Protein AF-A0A8D8BI57-F1 (afdb_monomer)

InterPro domains:
  IPR001680 WD40 repeat [PF00400] (47-82)
  IPR001680 WD40 repeat [PS50082] (50-82)
  IPR001680 WD40 repeat [SM00320] (43-82)
  IPR001680 WD40 repeat [SM00320] (85-127)
  IPR001680 WD40 repeat [SM00320] (132-172)
  IPR001680 WD40 repeat [SM00320] (183-226)
  IPR001680 WD40 repeat [SM00320] (270-308)
  IPR011990 Tetratricopeptide-like helical domain superfamily [G3DSA:1.25.40.10] (350-399)
  IPR011990 Tetratricopeptide-like helical domain superfamily [SSF48452] (349-398)
  IPR015943 WD40/YVTN repeat-like-containing domain superfamily [G3DSA:2.130.10.10] (36-349)
  IPR036322 WD40-repeat-containing domain superfamily [SSF50978] (45-315)
  IPR045151 DDB1- and CUL4-associated factor 8-like [PTHR15574] (11-335)

Solvent-accessible surface area (backbone atoms only — not comparable to full-atom values): 22817 Å² total; per-residue (Å²): 135,84,82,72,85,70,69,83,81,68,77,28,52,53,58,54,55,55,73,63,61,69,87,62,96,49,67,65,64,54,48,64,62,51,77,76,34,63,69,64,56,67,66,69,54,88,85,80,82,83,84,78,79,87,41,61,73,60,27,75,34,64,31,91,76,25,50,39,38,37,37,19,14,49,64,27,38,36,39,32,26,33,74,85,78,68,38,81,74,44,77,40,62,48,94,54,89,30,39,24,35,19,53,42,56,39,29,90,49,85,65,32,32,38,37,39,24,11,54,64,16,33,36,40,30,36,50,69,84,71,78,67,67,60,62,79,40,68,40,62,76,49,88,27,35,22,36,23,60,33,58,45,73,91,39,60,48,48,38,34,44,21,12,48,62,15,38,27,37,52,44,55,74,86,52,86,63,80,62,40,28,89,59,40,37,36,51,44,70,33,66,88,77,42,76,101,71,30,28,24,38,20,43,30,48,25,75,72,47,73,50,35,37,38,40,21,25,63,35,59,51,39,33,39,29,40,55,83,63,39,42,76,32,36,34,33,93,86,72,47,74,48,62,76,57,92,87,61,87,55,62,49,64,57,94,69,89,34,64,46,79,47,61,62,78,87,70,76,69,76,85,67,74,96,83,78,68,85,68,59,42,19,21,64,39,52,41,52,39,89,78,40,50,32,39,40,37,34,33,71,55,102,55,75,45,78,43,54,72,81,62,69,71,77,81,81,73,79,74,65,76,74,82,77,66,82,68,83,73,54,86,54,48,54,74,59,95,90,42,82,42,72,66,76,66,58,70,69,44,44,49,33,46,50,53,18,50,55,26,48,75,66,68,36,28,70,61,14,38,52,31,27,52,54,28,57,68,70,50,68,93,59,79,57,62,69,47,56,50,53,32,48,52,31,58,65,71,56,61,134

Organism: Culex pipiens (NCBI:txid7175)

Sequence (400 aa):
MKRKHHYTSATNVAQIVSARNNGGNDPILFQNRLKSARPFIDMIELEAELKGHMGCVNCLEWSEDGRILASASDDFHVMLWDPFTHRQLYDLVTPHDGNIFSVKFIPKRNNSILVTGAGDCRTFVFDVNRGNDFPLRKCTCHGQRVKRLATVARHSTLFWSSAEDGKVFQHDLRTPHTCRADDAIVLINLRNHISDIPEVKCIALNPHRPEQIAIGANDCYARVYDRRMLSLMKLNTTGETVKPSELDGGDNIPRDGCVQYYCPGHLSRSKEPVYSIFQQKAITYLTFSPDGTELLVNMGSEQIYRFDLNRPREPMFLQLPKFTEHLNGTNGTTVKNGEKVKQKLPAEVEQMKKEGNANLEKEKYLQAIQQYTLAIRKAKEKDCSILYLNRATALMKRNW

Mean predicted aligned error: 15.75 Å

Structure (mmCIF, N/CA/C/O backbone):
data_AF-A0A8D8BI57-F1
#
_entry.id   AF-A0A8D8BI57-F1
#
loop_
_atom_site.group_PDB
_atom_site.id
_atom_site.type_symbol
_atom_site.label_atom_id
_atom_site.label_alt_id
_atom_site.label_comp_id
_atom_site.label_asym_id
_atom_site.label_entity_id
_atom_site.label_seq_id
_atom_site.pdbx_PDB_ins_code
_atom_site.Cartn_x
_atom_site.Cartn_y
_atom_site.Cartn_z
_atom_site.occupancy
_atom_site.B_iso_or_equiv
_atom_site.auth_seq_id
_atom_site.auth_comp_id
_atom_site.auth_asym_id
_atom_site.auth_atom_id
_atom_site.pdbx_PDB_model_num
ATOM 1 N N . MET A 1 1 ? 7.792 -42.375 6.886 1.00 35.78 1 MET A N 1
ATOM 2 C CA . MET A 1 1 ? 7.866 -41.602 5.626 1.00 35.78 1 MET A CA 1
ATOM 3 C C . MET A 1 1 ? 6.628 -40.724 5.518 1.00 35.78 1 MET A C 1
ATOM 5 O O . MET A 1 1 ? 5.533 -41.248 5.360 1.00 35.78 1 MET A O 1
ATOM 9 N N . LYS A 1 2 ? 6.777 -39.408 5.710 1.00 37.44 2 LYS A N 1
ATOM 10 C CA . LYS A 1 2 ? 5.676 -38.440 5.609 1.00 37.44 2 LYS A CA 1
ATOM 11 C C . LYS A 1 2 ? 5.271 -38.314 4.134 1.00 37.44 2 LYS A C 1
ATOM 13 O O . LYS A 1 2 ? 6.111 -37.960 3.311 1.00 37.44 2 LYS A O 1
ATOM 18 N N . ARG A 1 3 ? 4.010 -38.593 3.790 1.00 33.16 3 ARG A N 1
ATOM 19 C CA . ARG A 1 3 ? 3.449 -38.199 2.489 1.00 33.16 3 ARG A CA 1
ATOM 20 C C . ARG A 1 3 ? 3.314 -36.678 2.506 1.00 33.16 3 ARG A C 1
ATOM 22 O O . ARG A 1 3 ? 2.339 -36.162 3.043 1.00 33.16 3 ARG A O 1
ATOM 29 N N . LYS A 1 4 ? 4.304 -35.963 1.962 1.00 44.31 4 LYS A N 1
ATOM 30 C CA . LYS A 1 4 ? 4.100 -34.573 1.545 1.00 44.31 4 LYS A CA 1
ATOM 31 C C . LYS A 1 4 ? 2.911 -34.597 0.586 1.00 44.31 4 LYS A C 1
ATOM 33 O O . LYS A 1 4 ? 2.937 -35.346 -0.392 1.00 44.31 4 LYS A O 1
ATOM 38 N N . HIS A 1 5 ? 1.853 -33.844 0.884 1.00 43.91 5 HIS A N 1
ATOM 39 C CA . HIS A 1 5 ? 0.867 -33.526 -0.139 1.00 43.91 5 HIS A CA 1
ATOM 40 C C . HIS A 1 5 ? 1.585 -32.652 -1.157 1.00 43.91 5 HIS A C 1
ATOM 42 O O . HIS A 1 5 ? 1.703 -31.442 -1.010 1.00 43.91 5 HIS A O 1
ATOM 48 N N . HIS A 1 6 ? 2.158 -33.318 -2.148 1.00 42.62 6 HIS A N 1
ATOM 49 C CA . HIS A 1 6 ? 2.677 -32.692 -3.333 1.00 42.62 6 HIS A CA 1
ATOM 50 C C . HIS A 1 6 ? 1.500 -31.993 -4.016 1.00 42.62 6 HIS A C 1
ATOM 52 O O . HIS A 1 6 ? 0.622 -32.646 -4.577 1.00 42.62 6 HIS A O 1
ATOM 58 N N . TYR A 1 7 ? 1.469 -30.662 -3.960 1.00 49.06 7 TYR A N 1
ATOM 59 C CA . TYR A 1 7 ? 0.601 -29.829 -4.796 1.00 49.06 7 TYR A CA 1
ATOM 60 C C . TYR A 1 7 ? 1.093 -29.861 -6.260 1.00 49.06 7 TYR A C 1
ATOM 62 O O . TYR A 1 7 ? 1.182 -28.834 -6.920 1.00 49.06 7 TYR A O 1
ATOM 70 N N . THR A 1 8 ? 1.450 -31.043 -6.780 1.00 45.38 8 THR A N 1
ATOM 71 C CA . THR A 1 8 ? 2.236 -31.265 -8.009 1.00 45.38 8 THR A CA 1
ATOM 72 C C . THR A 1 8 ? 1.556 -30.849 -9.311 1.00 45.38 8 THR A C 1
ATOM 74 O O . THR A 1 8 ? 2.111 -31.088 -10.376 1.00 45.38 8 THR A O 1
ATOM 77 N N . SER A 1 9 ? 0.382 -30.221 -9.268 1.00 51.38 9 SER A N 1
ATOM 78 C CA . SER A 1 9 ? -0.295 -29.735 -10.475 1.00 51.38 9 SER A CA 1
ATOM 79 C C . SER A 1 9 ? -0.819 -28.303 -10.392 1.00 51.38 9 SER A C 1
ATOM 81 O O . SER A 1 9 ? -1.356 -27.820 -11.385 1.00 51.38 9 SER A O 1
ATOM 83 N N . ALA A 1 10 ? -0.709 -27.615 -9.251 1.00 59.72 10 ALA A N 1
ATOM 84 C CA . ALA A 1 10 ? -1.231 -26.257 -9.125 1.00 59.72 10 ALA A CA 1
ATOM 85 C C . ALA A 1 10 ? -0.110 -25.235 -9.363 1.00 59.72 10 ALA A C 1
ATOM 87 O O . ALA A 1 10 ? 0.700 -24.982 -8.482 1.00 59.72 10 ALA A O 1
ATOM 88 N N . THR A 1 11 ? -0.078 -24.639 -10.555 1.00 74.38 11 THR A N 1
ATOM 89 C CA . THR A 1 11 ? 0.887 -23.598 -10.968 1.00 74.38 11 THR A CA 1
ATOM 90 C C . THR A 1 11 ? 0.365 -22.177 -10.718 1.00 74.38 11 THR A C 1
ATOM 92 O O . THR A 1 11 ? 0.721 -21.229 -11.417 1.00 74.38 11 THR A O 1
ATOM 95 N N . ASN A 1 12 ? -0.573 -22.027 -9.779 1.00 80.19 12 ASN A N 1
ATOM 96 C CA . ASN A 1 12 ? -1.308 -20.787 -9.562 1.00 80.19 12 ASN A CA 1
ATOM 97 C C . ASN A 1 12 ? -1.736 -20.644 -8.095 1.00 80.19 12 ASN A C 1
ATOM 99 O O . ASN A 1 12 ? -2.545 -21.432 -7.597 1.00 80.19 12 ASN A O 1
ATOM 103 N N . VAL A 1 13 ? -1.238 -19.613 -7.405 1.00 80.50 13 VAL A N 1
ATOM 104 C CA . VAL A 1 13 ? -1.501 -19.436 -5.971 1.00 80.50 13 VAL A CA 1
ATOM 105 C C . VAL A 1 13 ? -2.948 -19.040 -5.702 1.00 80.50 13 VAL A C 1
ATOM 107 O O . VAL A 1 13 ? -3.519 -19.473 -4.706 1.00 80.50 13 VAL A O 1
ATOM 110 N N . ALA A 1 14 ? -3.583 -18.280 -6.598 1.00 76.12 14 ALA A N 1
ATOM 111 C CA . ALA A 1 14 ? -4.979 -17.883 -6.443 1.00 76.12 14 ALA A CA 1
ATOM 112 C C . ALA A 1 14 ? -5.900 -19.112 -6.480 1.00 76.12 14 ALA A C 1
ATOM 114 O O . ALA A 1 14 ? -6.829 -19.216 -5.679 1.00 76.12 14 ALA A O 1
ATOM 115 N N . GLN A 1 15 ? -5.593 -20.094 -7.336 1.00 73.69 15 GLN A N 1
ATOM 116 C CA . GLN A 1 15 ? -6.289 -21.384 -7.354 1.00 73.69 15 GLN A CA 1
ATOM 117 C C . GLN A 1 15 ? -6.029 -22.196 -6.084 1.00 73.69 15 GLN A C 1
ATOM 119 O O . GLN A 1 15 ? -6.970 -22.759 -5.533 1.00 73.69 15 GLN A O 1
ATOM 124 N N . ILE A 1 16 ? -4.789 -22.227 -5.581 1.00 72.50 16 ILE A N 1
ATOM 125 C CA . ILE A 1 16 ? -4.455 -22.919 -4.323 1.00 72.50 16 ILE A CA 1
ATOM 126 C C . ILE A 1 16 ? -5.226 -22.304 -3.149 1.00 72.50 16 ILE A C 1
ATOM 128 O O . ILE A 1 16 ? -5.810 -23.028 -2.346 1.00 72.50 16 ILE A O 1
ATOM 132 N N . VAL A 1 17 ? -5.258 -20.974 -3.049 1.00 69.81 17 VAL A N 1
ATOM 133 C CA . VAL A 1 17 ? -5.988 -20.251 -1.997 1.00 69.81 17 VAL A CA 1
ATOM 134 C C . VAL A 1 17 ? -7.494 -20.471 -2.135 1.00 69.81 17 VAL A C 1
ATOM 136 O O . VAL A 1 17 ? -8.156 -20.766 -1.144 1.00 69.81 17 VAL A O 1
ATOM 139 N N . SER A 1 18 ? -8.036 -20.412 -3.353 1.00 66.50 18 SER A N 1
ATOM 140 C CA . SER A 1 18 ? -9.451 -20.695 -3.612 1.00 66.50 18 SER A CA 1
ATOM 141 C C . SER A 1 18 ? -9.824 -22.143 -3.270 1.00 66.50 18 SER A C 1
ATOM 143 O O . SER A 1 18 ? -10.844 -22.370 -2.628 1.00 66.50 18 SER A O 1
ATOM 145 N N . ALA A 1 19 ? -8.971 -23.120 -3.585 1.00 60.06 19 ALA A N 1
ATOM 146 C CA . ALA A 1 19 ? -9.175 -24.522 -3.215 1.00 60.06 19 ALA A CA 1
ATOM 147 C C . ALA A 1 19 ? -9.119 -24.757 -1.694 1.00 60.06 19 ALA A C 1
ATOM 149 O O . ALA A 1 19 ? -9.675 -25.734 -1.197 1.00 60.06 19 ALA A O 1
ATOM 150 N N . ARG A 1 20 ? -8.462 -23.862 -0.943 1.00 61.31 20 ARG A N 1
ATOM 151 C CA . ARG A 1 20 ? -8.432 -23.871 0.528 1.00 61.31 20 ARG A CA 1
ATOM 152 C C . ARG A 1 20 ? -9.653 -23.203 1.163 1.00 61.31 20 ARG A C 1
ATOM 154 O O . ARG A 1 20 ? -9.849 -23.375 2.368 1.00 61.31 20 ARG A O 1
ATOM 161 N N . ASN A 1 21 ? -10.476 -22.475 0.399 1.00 59.09 21 ASN A N 1
ATOM 162 C CA . ASN A 1 21 ? -11.750 -21.958 0.897 1.00 59.09 21 ASN A CA 1
ATOM 163 C C . ASN A 1 21 ? -12.720 -23.121 1.107 1.00 59.09 21 ASN A C 1
ATOM 165 O O . ASN A 1 21 ? -13.524 -23.478 0.248 1.00 59.09 21 ASN A O 1
ATOM 169 N N . ASN A 1 22 ? -12.663 -23.705 2.299 1.00 53.59 22 ASN A N 1
ATOM 170 C CA . ASN A 1 22 ? -13.694 -24.606 2.768 1.00 53.59 22 ASN A CA 1
ATOM 171 C C . ASN A 1 22 ? -14.930 -23.756 3.065 1.00 53.59 22 ASN A C 1
ATOM 173 O O . ASN A 1 22 ? -14.988 -23.108 4.107 1.00 53.59 22 ASN A O 1
ATOM 177 N N . GLY A 1 23 ? -15.917 -23.765 2.165 1.00 52.94 23 GLY A N 1
ATOM 178 C CA . GLY A 1 23 ? -17.240 -23.148 2.343 1.00 52.94 23 GLY A CA 1
ATOM 179 C C . GLY A 1 23 ? -18.082 -23.792 3.455 1.00 52.94 23 GLY A C 1
ATOM 180 O O . GLY A 1 23 ? -19.288 -23.952 3.312 1.00 52.94 23 GLY A O 1
ATOM 181 N N . GLY A 1 24 ? -17.446 -24.238 4.541 1.00 53.38 24 GLY A N 1
ATOM 182 C CA . GLY A 1 24 ? -18.113 -24.770 5.713 1.00 53.38 24 GLY A CA 1
ATOM 183 C C . GLY A 1 24 ? -18.850 -23.654 6.445 1.00 53.38 24 GLY A C 1
ATOM 184 O O . GLY A 1 24 ? -18.266 -22.626 6.772 1.00 53.38 24 GLY A O 1
ATOM 185 N N . ASN A 1 25 ? -20.124 -23.897 6.741 1.00 54.12 25 ASN A N 1
ATOM 186 C CA . ASN A 1 25 ? -21.039 -22.927 7.350 1.00 54.12 25 ASN A CA 1
ATOM 187 C C . ASN A 1 25 ? -20.684 -22.519 8.792 1.00 54.12 25 ASN A C 1
ATOM 189 O O . ASN A 1 25 ? -21.344 -21.641 9.340 1.00 54.12 25 ASN A O 1
ATOM 193 N N . ASP A 1 26 ? -19.674 -23.136 9.416 1.00 59.09 26 ASP A N 1
ATOM 194 C CA . ASP A 1 26 ? -19.316 -22.863 10.808 1.00 59.09 26 ASP A CA 1
ATOM 195 C C . ASP A 1 26 ? -17.815 -22.542 10.984 1.00 59.09 26 ASP A C 1
ATOM 197 O O . ASP A 1 26 ? -16.982 -23.443 11.182 1.00 59.09 26 ASP A O 1
ATOM 201 N N . PRO A 1 27 ? -17.443 -21.249 10.932 1.00 58.59 27 PRO A N 1
ATOM 202 C CA . PRO A 1 27 ? -16.066 -20.808 11.129 1.00 58.59 27 PRO A CA 1
ATOM 203 C C . PRO A 1 27 ? -15.529 -21.117 12.536 1.00 58.59 27 PRO A C 1
ATOM 205 O O . PRO A 1 27 ? -14.313 -21.203 12.706 1.00 58.59 27 PRO A O 1
ATOM 208 N N . ILE A 1 28 ? -16.391 -21.339 13.538 1.00 60.75 28 ILE A N 1
ATOM 209 C CA . ILE A 1 28 ? -15.978 -21.652 14.914 1.00 60.75 28 ILE A CA 1
ATOM 210 C C . ILE A 1 28 ? -15.479 -23.096 14.997 1.00 60.75 28 ILE A C 1
ATOM 212 O O . ILE A 1 28 ? -14.414 -23.344 15.566 1.00 60.75 28 ILE A O 1
ATOM 216 N N . LEU A 1 29 ? -16.190 -24.048 14.385 1.00 61.34 29 LEU A N 1
ATOM 217 C CA . LEU A 1 29 ? -15.744 -25.444 14.303 1.00 61.34 29 LEU A CA 1
ATOM 218 C C . LEU A 1 29 ? -14.448 -25.579 13.494 1.00 61.34 29 LEU A C 1
ATOM 220 O O . LEU A 1 29 ? -13.557 -26.340 13.878 1.00 61.34 29 LEU A O 1
ATOM 224 N N . PHE A 1 30 ? -14.312 -24.813 12.408 1.00 61.59 30 PHE A N 1
ATOM 225 C CA . PHE A 1 30 ? -13.085 -24.761 11.612 1.00 61.59 30 PHE A CA 1
ATOM 226 C C . PHE A 1 30 ? -11.903 -24.182 12.405 1.00 61.59 30 PHE A C 1
ATOM 228 O O . PHE A 1 30 ? -10.844 -24.810 12.476 1.00 61.59 30 PHE A O 1
ATOM 235 N N . GLN A 1 31 ? -12.087 -23.036 13.072 1.00 60.09 31 GLN A N 1
ATOM 236 C CA . GLN A 1 31 ? -11.056 -22.445 13.931 1.00 60.09 31 GLN A CA 1
ATOM 237 C C . GLN A 1 31 ? -10.669 -23.377 15.078 1.00 60.09 31 GLN A C 1
ATOM 239 O O . GLN A 1 31 ? -9.484 -23.574 15.330 1.00 60.09 31 GLN A O 1
ATOM 244 N N . ASN A 1 32 ? -11.638 -23.986 15.762 1.00 63.44 32 ASN A N 1
ATOM 245 C CA . ASN A 1 32 ? -11.363 -24.891 16.876 1.00 63.44 32 ASN A CA 1
ATOM 246 C C . ASN A 1 32 ? -10.623 -26.159 16.428 1.00 63.44 32 ASN A C 1
ATOM 248 O O . ASN A 1 32 ? -9.767 -26.643 17.163 1.00 63.44 32 ASN A O 1
ATOM 252 N N . ARG A 1 33 ? -10.873 -26.648 15.205 1.00 62.47 33 ARG A N 1
ATOM 253 C CA . ARG A 1 33 ? -10.116 -27.756 14.601 1.00 62.47 33 ARG A CA 1
ATOM 254 C C . ARG A 1 33 ? -8.653 -27.394 14.329 1.00 62.47 33 ARG A C 1
ATOM 256 O O . ARG A 1 33 ? -7.786 -28.256 14.439 1.00 62.47 33 ARG A O 1
ATOM 263 N N . LEU A 1 34 ? -8.374 -26.143 13.961 1.00 59.78 34 LEU A N 1
ATOM 264 C CA . LEU A 1 34 ? -7.041 -25.697 13.542 1.00 59.78 34 LEU A CA 1
ATOM 265 C C . LEU A 1 34 ? -6.216 -25.022 14.643 1.00 59.78 34 LEU A C 1
ATOM 267 O O . LEU A 1 34 ? -4.994 -24.996 14.525 1.00 59.78 34 LEU A O 1
ATOM 271 N N . LYS A 1 35 ? -6.838 -24.566 15.739 1.00 56.81 35 LYS A N 1
ATOM 272 C CA . LYS A 1 35 ? -6.168 -23.970 16.917 1.00 56.81 35 LYS A CA 1
ATOM 273 C C . LYS A 1 35 ? -5.056 -24.842 17.520 1.00 56.81 35 LYS A C 1
ATOM 275 O O . LYS A 1 35 ? -4.222 -24.328 18.256 1.00 56.81 35 LYS A O 1
ATOM 280 N N . SER A 1 36 ? -5.038 -26.140 17.219 1.00 53.03 36 SER A N 1
ATOM 281 C CA . SER A 1 36 ? -4.064 -27.116 17.737 1.00 53.03 36 SER A CA 1
ATOM 282 C C . SER A 1 36 ? -3.414 -27.962 16.635 1.00 53.03 36 SER A C 1
ATOM 284 O O . SER A 1 36 ? -2.723 -28.941 16.922 1.00 53.03 36 SER A O 1
ATOM 286 N N . ALA A 1 37 ? -3.671 -27.646 15.364 1.00 52.69 37 ALA A N 1
ATOM 287 C CA . ALA A 1 37 ? -3.296 -28.512 14.262 1.00 52.69 37 ALA A CA 1
ATOM 288 C C . ALA A 1 37 ? -1.809 -28.339 13.914 1.00 52.69 37 ALA A C 1
ATOM 290 O O . ALA A 1 37 ? -1.434 -27.389 13.229 1.00 52.69 37 ALA A O 1
ATOM 291 N N . ARG A 1 38 ? -0.982 -29.328 14.291 1.00 53.75 38 ARG A N 1
ATOM 292 C CA . ARG A 1 38 ? 0.350 -29.560 13.693 1.00 53.75 38 ARG A CA 1
ATOM 293 C C . ARG A 1 38 ? 0.360 -29.384 12.163 1.00 53.75 38 ARG A C 1
ATOM 295 O O . ARG A 1 38 ? 1.285 -28.740 11.699 1.00 53.75 38 ARG A O 1
ATOM 302 N N . PRO A 1 39 ? -0.679 -29.789 11.397 1.00 54.06 39 PRO A N 1
ATOM 303 C CA . PRO A 1 39 ? -0.768 -29.495 9.965 1.00 54.06 39 PRO A CA 1
ATOM 304 C C . PRO A 1 39 ? -0.641 -28.018 9.564 1.00 54.06 39 PRO A C 1
ATOM 306 O O . PRO A 1 39 ? -0.106 -27.742 8.501 1.00 54.06 39 PRO A O 1
ATOM 309 N N . PHE A 1 40 ? -1.122 -27.061 10.368 1.00 52.41 40 PHE A N 1
ATOM 310 C CA . PHE A 1 40 ? -0.962 -25.632 10.060 1.00 52.41 40 PHE A CA 1
ATOM 311 C C . PHE A 1 40 ? 0.479 -25.167 10.291 1.00 52.41 40 PHE A C 1
ATOM 313 O O . PHE A 1 40 ? 1.000 -24.400 9.496 1.00 52.41 40 PHE A O 1
ATOM 320 N N . ILE A 1 41 ? 1.141 -25.685 11.329 1.00 57.50 41 ILE A N 1
ATOM 321 C CA . ILE A 1 41 ? 2.564 -25.429 11.598 1.00 57.50 41 ILE A CA 1
ATOM 322 C C . ILE A 1 41 ? 3.449 -26.126 10.550 1.00 57.50 41 ILE A C 1
ATOM 324 O O . ILE A 1 41 ? 4.381 -25.515 10.050 1.00 57.50 41 ILE A O 1
ATOM 328 N N . ASP A 1 42 ? 3.111 -27.355 10.147 1.00 55.06 42 ASP A N 1
ATOM 329 C CA . ASP A 1 42 ? 3.781 -28.103 9.071 1.00 55.06 42 ASP A CA 1
ATOM 330 C C . ASP A 1 42 ? 3.578 -27.439 7.687 1.00 55.06 42 ASP A C 1
ATOM 332 O O . ASP A 1 42 ? 4.372 -27.661 6.778 1.00 55.06 42 ASP A O 1
ATOM 336 N N . MET A 1 43 ? 2.528 -26.623 7.503 1.00 57.88 43 MET A N 1
ATOM 337 C CA . MET A 1 43 ? 2.355 -25.767 6.314 1.00 57.88 43 MET A CA 1
ATOM 338 C C . MET A 1 43 ? 3.226 -24.501 6.349 1.00 57.88 43 MET A C 1
ATOM 340 O O . MET A 1 43 ? 3.363 -23.849 5.317 1.00 57.88 43 MET A O 1
ATOM 344 N N . ILE A 1 44 ? 3.791 -24.142 7.505 1.00 67.31 44 ILE A N 1
ATOM 345 C CA . ILE A 1 44 ? 4.707 -23.005 7.691 1.00 67.31 44 ILE A CA 1
ATOM 346 C C . ILE A 1 44 ? 6.133 -23.562 7.843 1.00 67.31 44 ILE A C 1
ATOM 348 O O . ILE A 1 44 ? 6.868 -23.241 8.774 1.00 67.31 44 ILE A O 1
ATOM 352 N N . GLU A 1 45 ? 6.519 -24.458 6.938 1.00 76.25 45 GLU A N 1
ATOM 353 C CA . GLU A 1 45 ? 7.907 -24.886 6.765 1.00 76.25 45 GLU A CA 1
ATOM 354 C C . GLU A 1 45 ? 8.519 -24.099 5.597 1.00 76.25 45 GLU A C 1
ATOM 356 O O . GLU A 1 45 ? 7.822 -23.743 4.644 1.00 76.25 45 GLU A O 1
ATOM 361 N N . LEU A 1 46 ? 9.820 -23.809 5.666 1.00 82.81 46 LEU A N 1
ATOM 362 C CA . LEU A 1 46 ? 10.546 -23.203 4.552 1.00 82.81 46 LEU A CA 1
ATOM 363 C C . LEU A 1 46 ? 10.548 -24.169 3.356 1.00 82.81 46 LEU A C 1
ATOM 365 O O . LEU A 1 46 ? 11.181 -25.221 3.410 1.00 82.81 46 LEU A O 1
ATOM 369 N N . GLU A 1 47 ? 9.853 -23.806 2.278 1.00 83.44 47 GLU A N 1
ATOM 370 C CA . GLU A 1 47 ? 9.798 -24.613 1.053 1.00 83.44 47 GLU A CA 1
ATOM 371 C C . GLU A 1 47 ? 11.021 -24.386 0.153 1.00 83.44 47 GLU A C 1
ATOM 373 O O . GLU A 1 47 ? 11.643 -25.349 -0.299 1.00 83.44 47 GLU A O 1
ATOM 378 N N . ALA A 1 48 ? 11.385 -23.123 -0.082 1.00 87.75 48 ALA A N 1
ATOM 379 C CA . ALA A 1 48 ? 12.528 -22.731 -0.898 1.00 87.75 48 ALA A CA 1
ATOM 380 C C . ALA A 1 48 ? 13.046 -21.338 -0.518 1.00 87.75 48 ALA A C 1
ATOM 382 O O . ALA A 1 48 ? 12.309 -20.504 0.007 1.00 87.75 48 ALA A O 1
ATOM 383 N N . GLU A 1 49 ? 14.318 -21.088 -0.825 1.00 91.75 49 GLU A N 1
ATOM 384 C CA . GLU A 1 49 ? 14.967 -19.785 -0.691 1.00 91.75 49 GLU A CA 1
ATOM 385 C C . GLU A 1 49 ? 15.255 -19.226 -2.092 1.00 91.75 49 GLU A C 1
ATOM 387 O O . GLU A 1 49 ? 16.009 -19.825 -2.863 1.00 91.75 49 GLU A O 1
ATOM 392 N N . LEU A 1 50 ? 14.644 -18.089 -2.431 1.00 94.50 50 LEU A N 1
ATOM 393 C CA . LEU A 1 50 ? 14.857 -17.401 -3.705 1.00 94.50 50 LEU A CA 1
ATOM 394 C C . LEU A 1 50 ? 15.992 -16.383 -3.542 1.00 94.50 50 LEU A C 1
ATOM 396 O O . LEU A 1 50 ? 15.811 -15.338 -2.920 1.00 94.50 50 LEU A O 1
ATOM 400 N N . LYS A 1 51 ? 17.178 -16.712 -4.063 1.00 94.25 51 LYS A N 1
ATOM 401 C CA . LYS A 1 51 ? 18.383 -15.876 -3.951 1.00 94.25 51 LYS A CA 1
ATOM 402 C C . LYS A 1 51 ? 18.505 -14.951 -5.159 1.00 94.25 51 LYS A C 1
ATOM 404 O O . LYS A 1 51 ? 18.497 -15.435 -6.286 1.00 94.25 51 LYS A O 1
ATOM 409 N N . GLY A 1 52 ? 18.667 -13.653 -4.914 1.00 94.00 52 GLY A N 1
ATOM 410 C CA . GLY A 1 52 ? 18.901 -12.654 -5.961 1.00 94.00 52 GLY A CA 1
ATOM 411 C C . GLY A 1 52 ? 19.129 -11.257 -5.391 1.00 94.00 52 GLY A C 1
ATOM 412 O O . GLY A 1 52 ? 20.140 -10.632 -5.691 1.00 94.00 52 GLY A O 1
ATOM 413 N N . HIS A 1 53 ? 18.238 -10.803 -4.509 1.00 97.62 53 HIS A N 1
ATOM 414 C CA . HIS A 1 53 ? 18.363 -9.489 -3.879 1.00 97.62 53 HIS A CA 1
ATOM 415 C C . HIS A 1 53 ? 19.616 -9.361 -3.000 1.00 97.62 53 HIS A C 1
ATOM 417 O O . HIS A 1 53 ? 19.987 -10.285 -2.274 1.00 97.62 53 HIS A O 1
ATOM 423 N N . MET A 1 54 ? 20.221 -8.173 -3.039 1.00 97.31 54 MET A N 1
ATOM 424 C CA . MET A 1 54 ? 21.418 -7.792 -2.275 1.00 97.31 54 MET A CA 1
ATOM 425 C C . MET A 1 54 ? 21.095 -6.862 -1.093 1.00 97.31 54 MET A C 1
ATOM 427 O O . MET A 1 54 ? 21.997 -6.444 -0.368 1.00 97.31 54 MET A O 1
ATOM 431 N N . GLY A 1 55 ? 19.814 -6.539 -0.895 1.00 96.62 55 GLY A N 1
ATOM 432 C CA . GLY A 1 55 ? 19.299 -5.705 0.189 1.00 96.62 55 GLY A CA 1
ATOM 433 C C . GLY A 1 55 ? 18.047 -6.296 0.844 1.00 96.62 55 GLY A C 1
ATOM 434 O O . GLY A 1 55 ? 17.590 -7.384 0.485 1.00 96.62 55 GLY A O 1
ATOM 435 N N . CYS A 1 56 ? 17.482 -5.586 1.827 1.00 97.44 56 CYS A N 1
ATOM 436 C CA . CYS A 1 56 ? 16.242 -6.010 2.474 1.00 97.44 56 CYS A CA 1
ATOM 437 C C . CYS A 1 56 ? 15.086 -6.010 1.470 1.00 97.44 56 CYS A C 1
ATOM 439 O O . CYS A 1 56 ? 14.844 -5.010 0.798 1.00 97.44 56 CYS A O 1
ATOM 441 N N . VAL A 1 57 ? 14.316 -7.098 1.427 1.00 97.88 57 VAL A N 1
ATOM 442 C CA . VAL A 1 57 ? 13.068 -7.159 0.657 1.00 97.88 57 VAL A CA 1
ATOM 443 C C . VAL A 1 57 ? 11.951 -6.505 1.471 1.00 97.88 57 VAL A C 1
ATOM 445 O O . VAL A 1 57 ? 11.514 -7.046 2.485 1.00 97.88 57 VAL A O 1
ATOM 448 N N . ASN A 1 58 ? 11.467 -5.344 1.026 1.00 96.62 58 ASN A N 1
ATOM 449 C CA . ASN A 1 58 ? 10.453 -4.564 1.747 1.00 96.62 58 ASN A CA 1
ATOM 450 C C . ASN A 1 58 ? 9.018 -4.896 1.326 1.00 96.62 58 ASN A C 1
ATOM 452 O O . ASN A 1 58 ? 8.070 -4.649 2.075 1.00 96.62 58 ASN A O 1
ATOM 456 N N . CYS A 1 59 ? 8.827 -5.407 0.107 1.00 96.81 59 CYS A N 1
ATOM 457 C CA . CYS A 1 59 ? 7.502 -5.708 -0.423 1.00 96.81 59 CYS A CA 1
ATOM 458 C C . CYS A 1 59 ? 7.519 -6.962 -1.285 1.00 96.81 59 CYS A C 1
ATOM 460 O O . CYS A 1 59 ? 8.411 -7.153 -2.108 1.00 96.81 59 CYS A O 1
ATOM 462 N N . LEU A 1 60 ? 6.467 -7.758 -1.127 1.00 96.94 60 LEU A N 1
ATOM 463 C CA . LEU A 1 60 ? 6.104 -8.855 -2.007 1.00 96.94 60 LEU A CA 1
ATOM 464 C C . LEU A 1 60 ? 4.716 -8.577 -2.578 1.00 96.94 60 LEU A C 1
ATOM 466 O O . LEU A 1 60 ? 3.828 -8.152 -1.836 1.00 96.94 60 LEU A O 1
ATOM 470 N N . GLU A 1 61 ? 4.530 -8.823 -3.870 1.00 95.19 61 GLU A N 1
ATOM 471 C CA . GLU A 1 61 ? 3.237 -8.688 -4.535 1.00 95.19 61 GLU A CA 1
ATOM 472 C C . GLU A 1 61 ? 3.008 -9.832 -5.518 1.00 95.19 61 GLU A C 1
ATOM 474 O O . GLU A 1 61 ? 3.812 -10.073 -6.415 1.00 95.19 61 GLU A O 1
ATOM 479 N N . TRP A 1 62 ? 1.875 -10.512 -5.380 1.00 92.81 62 TRP A N 1
ATOM 480 C CA . TRP A 1 62 ? 1.433 -11.495 -6.360 1.00 92.81 62 TRP A CA 1
ATOM 481 C C . TRP A 1 62 ? 0.801 -10.815 -7.570 1.00 92.81 62 TRP A C 1
ATOM 483 O O . TRP A 1 62 ? 0.065 -9.836 -7.439 1.00 92.81 62 TRP A O 1
ATOM 493 N N . SER A 1 63 ? 1.040 -11.372 -8.751 1.00 91.06 63 SER A N 1
ATOM 494 C CA . SER A 1 63 ? 0.269 -11.035 -9.940 1.00 91.06 63 SER A CA 1
ATOM 495 C C . SER A 1 63 ? -1.210 -11.394 -9.758 1.00 91.06 63 SER A C 1
ATOM 497 O O . SER A 1 63 ? -1.554 -12.278 -8.971 1.00 91.06 63 SER A O 1
ATOM 499 N N . GLU A 1 64 ? -2.111 -10.730 -10.489 1.00 85.69 64 GLU A N 1
ATOM 500 C CA . GLU A 1 64 ? -3.564 -10.937 -10.331 1.00 85.69 64 GLU A CA 1
ATOM 501 C C . GLU A 1 64 ? -3.976 -12.383 -10.650 1.00 85.69 64 GLU A C 1
ATOM 503 O O . GLU A 1 64 ? -4.867 -12.948 -10.019 1.00 85.69 64 GLU A O 1
ATOM 508 N N . ASP A 1 65 ? -3.285 -13.002 -11.605 1.00 85.00 65 ASP A N 1
ATOM 509 C CA . ASP A 1 65 ? -3.463 -14.407 -11.956 1.00 85.00 65 ASP A CA 1
ATOM 510 C C . ASP A 1 65 ? -2.731 -15.368 -11.010 1.00 85.00 65 ASP A C 1
ATOM 512 O O . ASP A 1 65 ? -2.848 -16.571 -11.196 1.00 85.00 65 ASP A O 1
ATOM 516 N N . GLY A 1 66 ? -1.978 -14.886 -10.018 1.00 88.06 66 GLY A N 1
ATOM 517 C CA . GLY A 1 66 ? -1.303 -15.706 -9.015 1.00 88.06 66 GLY A CA 1
ATOM 518 C C . GLY A 1 66 ? -0.162 -16.583 -9.542 1.00 88.06 66 GLY A C 1
ATOM 519 O O . GLY A 1 66 ? 0.180 -17.577 -8.898 1.00 88.06 66 GLY A O 1
ATOM 520 N N . ARG A 1 67 ? 0.391 -16.268 -10.717 1.00 90.06 67 ARG A N 1
ATOM 521 C CA . ARG A 1 67 ? 1.479 -17.037 -11.349 1.00 90.06 67 ARG A CA 1
ATOM 522 C C . ARG A 1 67 ? 2.865 -16.460 -11.099 1.00 90.06 67 ARG A C 1
ATOM 524 O O . ARG A 1 67 ? 3.831 -17.210 -11.102 1.00 90.06 67 ARG A O 1
ATOM 531 N N . ILE A 1 68 ? 2.957 -15.148 -10.911 1.00 93.25 68 ILE A N 1
ATOM 532 C CA . ILE A 1 68 ? 4.216 -14.423 -10.756 1.00 93.25 68 ILE A CA 1
ATOM 533 C C . ILE A 1 68 ? 4.227 -13.772 -9.377 1.00 93.25 68 ILE A C 1
ATOM 535 O O . ILE A 1 68 ? 3.228 -13.196 -8.940 1.00 93.25 68 ILE A O 1
ATOM 539 N N . LEU A 1 69 ? 5.371 -13.842 -8.707 1.00 95.69 69 LEU A N 1
ATOM 540 C CA . LEU A 1 69 ? 5.638 -13.095 -7.486 1.00 95.69 69 LEU A CA 1
ATOM 541 C C . LEU A 1 69 ? 6.637 -11.982 -7.806 1.00 95.69 69 LEU A C 1
ATOM 543 O O . LEU A 1 69 ? 7.689 -12.253 -8.369 1.00 95.69 69 LEU A O 1
ATOM 547 N N . ALA A 1 70 ? 6.317 -10.742 -7.457 1.00 97.31 70 ALA A N 1
ATOM 548 C CA . ALA A 1 70 ? 7.244 -9.619 -7.508 1.00 97.31 70 ALA A CA 1
ATOM 549 C C . ALA A 1 70 ? 7.823 -9.355 -6.115 1.00 97.31 70 ALA A C 1
ATOM 551 O O . ALA A 1 70 ? 7.078 -9.345 -5.133 1.00 97.31 70 ALA A O 1
ATOM 552 N N . SER A 1 71 ? 9.122 -9.084 -6.035 1.00 98.25 71 SER A N 1
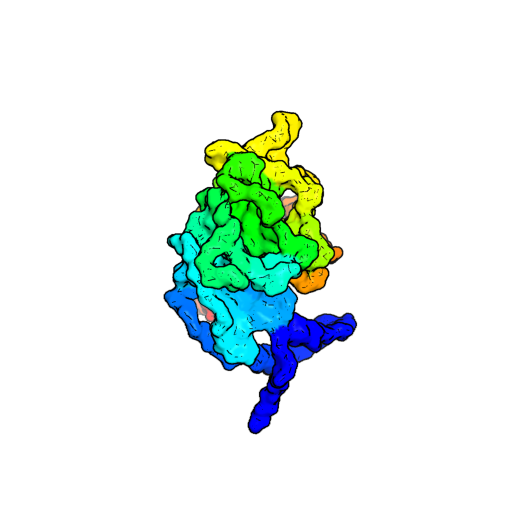ATOM 553 C CA . SER A 1 71 ? 9.802 -8.610 -4.827 1.00 98.25 71 SER A CA 1
ATOM 554 C C . SER A 1 71 ? 10.495 -7.280 -5.090 1.00 98.25 71 SER A C 1
ATOM 556 O O . SER A 1 71 ? 11.068 -7.082 -6.155 1.00 98.25 71 SER A O 1
ATOM 558 N N . ALA A 1 72 ? 10.429 -6.364 -4.127 1.00 98.19 72 ALA A N 1
ATOM 559 C CA . ALA A 1 72 ? 11.081 -5.059 -4.195 1.00 98.19 72 ALA A CA 1
ATOM 560 C C . ALA A 1 72 ? 11.987 -4.835 -2.983 1.00 98.19 72 ALA A C 1
ATOM 562 O O . ALA A 1 72 ? 11.614 -5.195 -1.860 1.00 98.19 72 ALA A O 1
ATOM 563 N N . SER A 1 73 ? 13.157 -4.241 -3.219 1.00 98.44 73 SER A N 1
ATOM 564 C CA . SER A 1 73 ? 14.278 -4.289 -2.281 1.00 98.44 73 SER A CA 1
ATOM 565 C C . SER A 1 73 ? 14.992 -2.946 -2.094 1.00 98.44 73 SER A C 1
ATOM 567 O O . SER A 1 73 ? 14.815 -1.989 -2.855 1.00 98.44 73 SER A O 1
ATOM 569 N N . ASP A 1 74 ? 15.806 -2.887 -1.043 1.00 98.19 74 ASP A N 1
ATOM 570 C CA . ASP A 1 74 ? 16.771 -1.817 -0.770 1.00 98.19 74 ASP A CA 1
ATOM 571 C C . ASP A 1 74 ? 17.883 -1.723 -1.824 1.00 98.19 74 ASP A C 1
ATOM 573 O O . ASP A 1 74 ? 18.524 -0.685 -1.934 1.00 98.19 74 ASP A O 1
ATOM 577 N N . ASP A 1 75 ? 18.109 -2.776 -2.611 1.00 97.88 75 ASP A N 1
ATOM 578 C CA . ASP A 1 75 ? 19.107 -2.790 -3.690 1.00 97.88 75 ASP A CA 1
ATOM 579 C C . ASP A 1 75 ? 18.667 -2.046 -4.964 1.00 97.88 75 ASP A C 1
ATOM 581 O O . ASP A 1 75 ? 19.393 -2.064 -5.953 1.00 97.88 75 ASP A O 1
ATOM 585 N N . PHE A 1 76 ? 17.498 -1.398 -4.955 1.00 97.56 76 PHE A N 1
ATOM 586 C CA . PHE A 1 76 ? 16.894 -0.676 -6.086 1.00 97.56 76 PHE A CA 1
ATOM 587 C C . PHE A 1 76 ? 16.410 -1.562 -7.245 1.00 97.56 76 PHE A C 1
ATOM 589 O O . PHE A 1 76 ? 16.041 -1.044 -8.305 1.00 97.56 76 PHE A O 1
ATOM 596 N N . HIS A 1 77 ? 16.334 -2.878 -7.042 1.00 97.56 77 HIS A N 1
ATOM 597 C CA . HIS A 1 77 ? 15.816 -3.816 -8.030 1.00 97.56 77 HIS A CA 1
ATOM 598 C C . HIS A 1 77 ? 14.403 -4.277 -7.663 1.00 97.56 77 HIS A C 1
ATOM 600 O O . HIS A 1 77 ? 14.007 -4.353 -6.491 1.00 97.56 77 HIS A O 1
ATOM 606 N N . VAL A 1 78 ? 13.637 -4.620 -8.697 1.00 97.81 78 VAL A N 1
ATOM 607 C CA . VAL A 1 78 ? 12.415 -5.412 -8.569 1.00 97.81 78 VAL A CA 1
ATOM 608 C C . VAL A 1 78 ? 12.618 -6.722 -9.309 1.00 97.81 78 VAL A C 1
ATOM 610 O O . VAL A 1 78 ? 12.797 -6.728 -10.522 1.00 97.81 78 VAL A O 1
ATOM 613 N N . MET A 1 79 ? 12.540 -7.841 -8.598 1.00 97.50 79 MET A N 1
ATOM 614 C CA . MET A 1 79 ? 12.678 -9.160 -9.209 1.00 97.50 79 MET A CA 1
ATOM 615 C C . MET A 1 79 ? 11.309 -9.808 -9.384 1.00 97.50 79 MET A C 1
ATOM 617 O O . MET A 1 79 ? 10.462 -9.763 -8.488 1.00 97.50 79 MET A O 1
ATOM 621 N N . LEU A 1 80 ? 11.086 -10.406 -10.554 1.00 96.50 80 LEU A N 1
ATOM 622 C CA . LEU A 1 80 ? 9.927 -11.248 -10.825 1.00 96.50 80 LEU A CA 1
ATOM 623 C C . LEU A 1 80 ? 10.331 -12.710 -10.745 1.00 96.50 80 LEU A C 1
ATOM 625 O O . LEU A 1 80 ? 11.338 -13.114 -11.321 1.00 96.50 80 LEU A O 1
ATOM 629 N N . TRP A 1 81 ? 9.503 -13.507 -10.087 1.00 96.38 81 TRP A N 1
ATOM 630 C CA . TRP A 1 81 ? 9.760 -14.910 -9.809 1.00 96.38 81 TRP A CA 1
ATOM 631 C C . TRP A 1 81 ? 8.625 -15.775 -10.327 1.00 96.38 81 TRP A C 1
ATOM 633 O O . TRP A 1 81 ? 7.452 -15.408 -10.225 1.00 96.38 81 TRP A O 1
ATOM 643 N N . ASP A 1 82 ? 8.986 -16.958 -10.807 1.00 93.88 82 ASP A N 1
ATOM 644 C CA . ASP A 1 82 ? 8.094 -18.103 -10.842 1.00 93.88 82 ASP A CA 1
ATOM 645 C C . ASP A 1 82 ? 8.245 -18.830 -9.497 1.00 93.88 82 ASP A C 1
ATOM 647 O O . ASP A 1 82 ? 9.275 -19.469 -9.244 1.00 93.88 82 ASP A O 1
ATOM 651 N N . PRO A 1 83 ? 7.242 -18.731 -8.614 1.00 89.62 83 PRO A N 1
ATOM 652 C CA . PRO A 1 83 ? 7.314 -19.300 -7.281 1.00 89.62 83 PRO A CA 1
ATOM 653 C C . PRO A 1 83 ? 7.127 -20.820 -7.280 1.00 89.62 83 PRO A C 1
ATOM 655 O O . PRO A 1 83 ? 7.403 -21.437 -6.262 1.00 89.62 83 PRO A O 1
ATOM 658 N N . PHE A 1 84 ? 6.691 -21.436 -8.383 1.00 87.75 84 PHE A N 1
ATOM 659 C CA . PHE A 1 84 ? 6.492 -22.888 -8.475 1.00 87.75 84 PHE A CA 1
ATOM 660 C C . PHE A 1 84 ? 7.717 -23.607 -9.036 1.00 87.75 84 PHE A C 1
ATOM 662 O O . PHE A 1 84 ? 7.951 -24.774 -8.721 1.00 87.75 84 PHE A O 1
ATOM 669 N N . THR A 1 85 ? 8.508 -22.920 -9.865 1.00 91.06 85 THR A N 1
ATOM 670 C CA . THR A 1 85 ? 9.807 -23.425 -10.338 1.00 91.06 85 THR A CA 1
ATOM 671 C C . THR A 1 85 ? 10.992 -22.861 -9.556 1.00 91.06 85 THR A C 1
ATOM 673 O O . THR A 1 85 ? 12.122 -23.295 -9.781 1.00 91.06 85 THR A O 1
ATOM 676 N N . HIS A 1 86 ? 10.739 -21.935 -8.625 1.00 92.50 86 HIS A N 1
ATOM 677 C CA . HIS A 1 86 ? 11.744 -21.217 -7.835 1.00 92.50 86 HIS A CA 1
ATOM 678 C C . HIS A 1 86 ? 12.778 -20.486 -8.706 1.00 92.50 86 HIS A C 1
ATOM 680 O O . HIS A 1 86 ? 13.957 -20.402 -8.358 1.00 92.50 86 HIS A O 1
ATOM 686 N N . ARG A 1 87 ? 12.349 -19.986 -9.871 1.00 93.88 87 ARG A N 1
ATOM 687 C CA . ARG A 1 87 ? 13.220 -19.313 -10.840 1.00 93.88 87 ARG A CA 1
ATOM 688 C C . ARG A 1 87 ? 12.947 -17.822 -10.874 1.00 93.88 87 ARG A C 1
ATOM 690 O O . ARG A 1 87 ? 11.795 -17.395 -10.883 1.00 93.88 87 ARG A O 1
ATOM 697 N N . GLN A 1 88 ? 14.016 -17.043 -10.969 1.00 95.94 88 GLN A N 1
ATOM 698 C CA . GLN A 1 88 ? 13.923 -15.641 -11.351 1.00 95.94 88 GLN A CA 1
ATOM 699 C C . GLN A 1 88 ? 13.540 -15.562 -12.833 1.00 95.94 88 GLN A C 1
ATOM 701 O O . GLN A 1 88 ? 14.180 -16.184 -13.681 1.00 95.94 88 GLN A O 1
ATOM 706 N N . LEU A 1 89 ? 12.475 -14.828 -13.133 1.00 94.06 89 LEU A N 1
ATOM 707 C CA . LEU A 1 89 ? 11.962 -14.595 -14.482 1.00 94.06 89 LEU A CA 1
ATOM 708 C C . LEU A 1 89 ? 12.504 -13.299 -15.078 1.00 94.06 89 LEU A C 1
ATOM 710 O O . LEU A 1 89 ? 12.765 -13.238 -16.276 1.00 94.06 89 LEU A O 1
ATOM 714 N N . TYR A 1 90 ? 12.628 -12.263 -14.251 1.00 94.12 90 TYR A N 1
ATOM 715 C CA . TYR A 1 90 ? 13.029 -10.933 -14.688 1.00 94.12 90 TYR A CA 1
ATOM 716 C C . TYR A 1 90 ? 13.709 -10.182 -13.548 1.00 94.12 90 TYR A C 1
ATOM 718 O O . TYR A 1 90 ? 13.303 -10.326 -12.394 1.00 94.12 90 TYR A O 1
ATOM 726 N N . ASP A 1 91 ? 14.711 -9.378 -13.885 1.00 95.31 91 ASP A N 1
ATOM 727 C CA . ASP A 1 91 ? 15.373 -8.447 -12.976 1.00 95.31 91 ASP A CA 1
ATOM 728 C C . ASP A 1 91 ? 15.192 -7.034 -13.521 1.00 95.31 91 ASP A C 1
ATOM 730 O O . ASP A 1 91 ? 15.735 -6.706 -14.572 1.00 95.31 91 ASP A O 1
ATOM 734 N N . LEU A 1 92 ? 14.360 -6.235 -12.858 1.00 96.19 92 LEU A N 1
ATOM 735 C CA . LEU A 1 92 ? 14.086 -4.859 -13.247 1.00 96.19 92 LEU A CA 1
ATOM 736 C C . LEU A 1 92 ? 14.993 -3.928 -12.446 1.00 96.19 92 LEU A C 1
ATOM 738 O O . LEU A 1 92 ? 14.739 -3.682 -11.261 1.00 96.19 92 LEU A O 1
ATOM 742 N N . VAL A 1 93 ? 15.991 -3.349 -13.113 1.00 95.75 93 VAL A N 1
ATOM 743 C CA . VAL A 1 93 ? 16.825 -2.298 -12.525 1.00 95.75 93 VAL A CA 1
ATOM 744 C C . VAL A 1 93 ? 16.043 -0.990 -12.552 1.00 95.75 93 VAL A C 1
ATOM 746 O O . VAL A 1 93 ? 15.759 -0.436 -13.614 1.00 95.75 93 VAL A O 1
ATOM 749 N N . THR A 1 94 ? 15.656 -0.476 -11.387 1.00 96.25 94 THR A N 1
ATOM 750 C CA . THR A 1 94 ? 14.867 0.760 -11.341 1.00 96.25 94 THR A CA 1
ATOM 751 C C . THR A 1 94 ? 15.771 1.998 -11.284 1.00 96.25 94 THR A C 1
ATOM 753 O O . THR A 1 94 ? 16.852 1.941 -10.702 1.00 96.25 94 THR A O 1
ATOM 756 N N . PRO A 1 95 ? 15.333 3.169 -11.790 1.00 96.56 95 PRO A N 1
ATOM 757 C CA . PRO A 1 95 ? 16.052 4.431 -11.594 1.00 96.56 95 PRO A CA 1
ATOM 758 C C . PRO A 1 95 ? 15.925 5.010 -10.173 1.00 96.56 95 PRO A C 1
ATOM 760 O O . PRO A 1 95 ? 16.220 6.192 -9.981 1.00 96.56 95 PRO A O 1
ATOM 763 N N . HIS A 1 96 ? 15.391 4.250 -9.210 1.00 97.62 96 HIS A N 1
ATOM 764 C CA . HIS A 1 96 ? 15.298 4.702 -7.826 1.00 97.62 96 HIS A CA 1
ATOM 765 C C . HIS A 1 96 ? 16.698 4.843 -7.221 1.00 97.62 96 HIS A C 1
ATOM 767 O O . HIS A 1 96 ? 17.571 4.015 -7.451 1.00 97.62 96 HIS A O 1
ATOM 773 N N . ASP A 1 97 ? 16.889 5.891 -6.423 1.00 96.56 97 ASP A N 1
ATOM 774 C CA . ASP A 1 97 ? 18.110 6.141 -5.642 1.00 96.56 97 ASP A CA 1
ATOM 775 C C . ASP A 1 97 ? 17.856 5.981 -4.125 1.00 96.56 97 ASP A C 1
ATOM 777 O O . ASP A 1 97 ? 18.648 6.413 -3.289 1.00 96.56 97 ASP A O 1
ATOM 781 N N . GLY A 1 98 ? 16.747 5.323 -3.768 1.00 96.31 98 GLY A N 1
ATOM 782 C CA . GLY A 1 98 ? 16.356 5.006 -2.399 1.00 96.31 98 GLY A CA 1
ATOM 783 C C . GLY A 1 98 ? 15.546 3.711 -2.315 1.00 96.31 98 GLY A C 1
ATOM 784 O O . GLY A 1 98 ? 15.035 3.214 -3.317 1.00 96.31 98 GLY A O 1
ATOM 785 N N . ASN A 1 99 ? 15.420 3.172 -1.101 1.00 97.94 99 ASN A N 1
ATOM 786 C CA . ASN A 1 99 ? 14.803 1.872 -0.825 1.00 97.94 99 ASN A CA 1
ATOM 787 C C . ASN A 1 99 ? 13.406 1.748 -1.444 1.00 97.94 99 ASN A C 1
ATOM 789 O O . ASN A 1 99 ? 12.545 2.603 -1.204 1.00 97.94 99 ASN A O 1
ATOM 793 N N . ILE A 1 100 ? 13.146 0.669 -2.185 1.00 98.56 100 ILE A N 1
ATOM 794 C CA . ILE A 1 100 ? 11.827 0.443 -2.777 1.00 98.56 100 ILE A CA 1
ATOM 795 C C . ILE A 1 100 ? 10.920 -0.171 -1.715 1.00 98.56 100 ILE A C 1
ATOM 797 O O . ILE A 1 100 ? 11.083 -1.327 -1.334 1.00 98.56 100 ILE A O 1
ATOM 801 N N . PHE A 1 101 ? 9.942 0.600 -1.239 1.00 98.25 101 PHE A N 1
ATOM 802 C CA . PHE A 1 101 ? 9.028 0.176 -0.174 1.00 98.25 101 PHE A CA 1
ATOM 803 C C . PHE A 1 101 ? 7.770 -0.519 -0.693 1.00 98.25 101 PHE A C 1
ATOM 805 O O . PHE A 1 101 ? 7.089 -1.221 0.058 1.00 98.25 101 PHE A O 1
ATOM 812 N N . SER A 1 102 ? 7.423 -0.320 -1.966 1.00 98.19 102 SER A N 1
ATOM 813 C CA . SER A 1 102 ? 6.207 -0.884 -2.540 1.00 98.19 102 SER A CA 1
ATOM 814 C C . SER A 1 102 ? 6.362 -1.173 -4.023 1.00 98.19 102 SER A C 1
ATOM 816 O O . SER A 1 102 ? 6.828 -0.331 -4.786 1.00 98.19 102 SER A O 1
ATOM 818 N N . VAL A 1 103 ? 5.852 -2.331 -4.433 1.00 98.00 103 VAL A N 1
ATOM 819 C CA . VAL A 1 103 ? 5.635 -2.707 -5.831 1.00 98.00 103 VAL A CA 1
ATOM 820 C C . VAL A 1 103 ? 4.197 -3.189 -5.998 1.00 98.00 103 VAL A C 1
ATOM 822 O O . VAL A 1 103 ? 3.659 -3.835 -5.099 1.00 98.00 103 VAL A O 1
ATOM 825 N N . LYS A 1 104 ? 3.548 -2.837 -7.112 1.00 96.62 104 LYS A N 1
ATOM 826 C CA . LYS A 1 104 ? 2.202 -3.306 -7.465 1.00 96.62 104 LYS A CA 1
ATOM 827 C C . LYS A 1 104 ? 2.092 -3.619 -8.951 1.00 96.62 104 LYS A C 1
ATOM 829 O O . LYS A 1 104 ? 2.525 -2.821 -9.780 1.00 96.62 104 LYS A O 1
ATOM 834 N N . PHE A 1 105 ? 1.432 -4.726 -9.283 1.00 94.38 105 PHE A N 1
ATOM 835 C CA . PHE A 1 105 ? 0.926 -4.948 -10.636 1.00 94.38 105 PHE A CA 1
ATOM 836 C C . PHE A 1 105 ? -0.311 -4.082 -10.877 1.00 94.38 105 PHE A C 1
ATOM 838 O O . PHE A 1 105 ? -1.207 -3.995 -10.029 1.00 94.38 105 PHE A O 1
ATOM 845 N N . ILE A 1 106 ? -0.389 -3.469 -12.057 1.00 92.19 106 ILE A N 1
ATOM 846 C CA . ILE A 1 106 ? -1.645 -2.899 -12.543 1.00 92.19 106 ILE A CA 1
ATOM 847 C C . ILE A 1 106 ? -2.502 -4.042 -13.109 1.00 92.19 106 ILE A C 1
ATOM 849 O O . ILE A 1 106 ? -2.079 -4.713 -14.057 1.00 92.19 106 ILE A O 1
ATOM 853 N N . PRO A 1 107 ? -3.707 -4.264 -12.562 1.00 84.88 107 PRO A N 1
ATOM 854 C CA . PRO A 1 107 ? -4.544 -5.400 -12.930 1.00 84.88 107 PRO A CA 1
ATOM 855 C C . PRO A 1 107 ? -5.057 -5.329 -14.372 1.00 84.88 107 PRO A C 1
ATOM 857 O O . PRO A 1 107 ? -5.097 -4.262 -14.992 1.00 84.88 107 PRO A O 1
ATOM 860 N N . LYS A 1 108 ? -5.467 -6.485 -14.910 1.00 77.50 108 LYS A N 1
ATOM 861 C CA . LYS A 1 108 ? -6.022 -6.691 -16.267 1.00 77.50 108 LYS A CA 1
ATOM 862 C C . LYS A 1 108 ? -5.166 -6.187 -17.435 1.00 77.50 108 LYS A C 1
ATOM 864 O O . LYS A 1 108 ? -5.651 -6.097 -18.560 1.00 77.50 108 LYS A O 1
ATOM 869 N N . ARG A 1 109 ? -3.889 -5.881 -17.199 1.00 73.19 109 ARG A N 1
ATOM 870 C CA . ARG A 1 109 ? -2.889 -5.592 -18.238 1.00 73.19 109 ARG A CA 1
ATOM 871 C C . ARG A 1 109 ? -1.908 -6.753 -18.396 1.00 73.19 109 ARG A C 1
ATOM 873 O O . ARG A 1 109 ? -0.709 -6.527 -18.513 1.00 73.19 109 ARG A O 1
ATOM 880 N N . ASN A 1 110 ? -2.399 -7.993 -18.331 1.00 72.31 110 ASN A N 1
ATOM 881 C CA . ASN A 1 110 ? -1.592 -9.220 -18.420 1.00 72.31 110 ASN A CA 1
ATOM 882 C C . ASN A 1 110 ? -0.362 -9.223 -17.491 1.00 72.31 110 ASN A C 1
ATOM 884 O O . ASN A 1 110 ? 0.684 -9.740 -17.863 1.00 72.31 110 ASN A O 1
ATOM 888 N N . ASN A 1 111 ? -0.466 -8.581 -16.320 1.00 74.44 111 ASN A N 1
ATOM 889 C CA . ASN A 1 111 ? 0.637 -8.403 -15.366 1.00 74.44 111 ASN A CA 1
ATOM 890 C C . ASN A 1 111 ? 1.903 -7.755 -15.963 1.00 74.44 111 A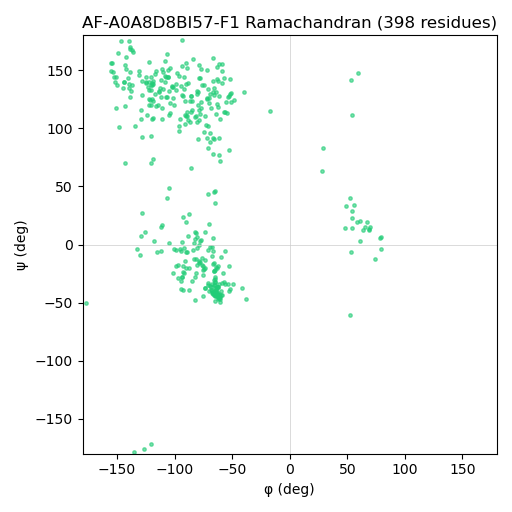SN A C 1
ATOM 892 O O . ASN A 1 111 ? 2.993 -7.914 -15.428 1.00 74.44 111 ASN A O 1
ATOM 896 N N . SER A 1 112 ? 1.762 -7.017 -17.067 1.00 86.50 112 SER A N 1
ATOM 897 C CA . SER A 1 112 ? 2.890 -6.383 -17.760 1.00 86.50 112 SER A CA 1
ATOM 898 C C . SER A 1 112 ? 3.314 -5.063 -17.129 1.00 86.50 112 SER A C 1
ATOM 900 O O . SER A 1 112 ? 4.471 -4.664 -17.218 1.00 86.50 112 SER A O 1
ATOM 902 N N . ILE A 1 113 ? 2.372 -4.368 -16.489 1.00 92.88 113 ILE A N 1
ATOM 903 C CA . ILE A 1 113 ? 2.619 -3.038 -15.951 1.00 92.88 113 ILE A CA 1
ATOM 904 C C . ILE A 1 113 ? 2.869 -3.123 -14.451 1.00 92.88 113 ILE A C 1
ATOM 906 O O . ILE A 1 113 ? 1.990 -3.538 -13.690 1.00 92.88 113 ILE A O 1
ATOM 910 N N . LEU A 1 114 ? 4.049 -2.669 -14.045 1.00 94.88 114 LEU A N 1
ATOM 911 C CA . LEU A 1 114 ? 4.465 -2.551 -12.653 1.00 94.88 114 LEU A CA 1
ATOM 912 C C . LEU A 1 114 ? 4.506 -1.087 -12.239 1.00 94.88 114 LEU A C 1
ATOM 914 O O . LEU A 1 114 ? 4.891 -0.220 -13.021 1.00 94.88 114 LEU A O 1
ATOM 918 N N . VAL A 1 115 ? 4.149 -0.823 -10.988 1.00 96.94 115 VAL A N 1
ATOM 919 C CA . VAL A 1 115 ? 4.369 0.466 -10.337 1.00 96.94 115 VAL A CA 1
ATOM 920 C C . VAL A 1 115 ? 5.246 0.256 -9.119 1.00 96.94 115 VAL A C 1
ATOM 922 O O . VAL A 1 115 ? 4.975 -0.637 -8.315 1.00 96.94 115 VAL A O 1
ATOM 925 N N . THR A 1 116 ? 6.266 1.092 -8.970 1.00 98.25 116 THR A N 1
ATOM 926 C CA . THR A 1 116 ? 7.176 1.100 -7.823 1.00 98.25 116 THR A CA 1
ATOM 927 C C . THR A 1 116 ? 7.072 2.424 -7.078 1.00 98.25 116 THR A C 1
ATOM 929 O O . THR A 1 116 ? 6.790 3.464 -7.675 1.00 98.25 116 THR A O 1
ATOM 932 N N . GLY A 1 117 ? 7.250 2.384 -5.760 1.00 98.19 117 GLY A N 1
ATOM 933 C CA . GLY A 1 117 ? 7.291 3.557 -4.892 1.00 98.19 117 GLY A CA 1
ATOM 934 C C . GLY A 1 117 ? 8.372 3.381 -3.836 1.00 98.19 117 GLY A C 1
ATOM 935 O O . GLY A 1 117 ? 8.484 2.302 -3.245 1.00 98.19 117 GLY A O 1
ATOM 936 N N . ALA A 1 118 ? 9.172 4.425 -3.624 1.00 98.38 118 ALA A N 1
ATOM 937 C CA . ALA A 1 118 ? 10.413 4.313 -2.871 1.00 98.38 118 ALA A CA 1
ATOM 938 C C . ALA A 1 118 ? 10.686 5.490 -1.920 1.00 98.38 118 ALA A C 1
ATOM 940 O O . ALA A 1 118 ? 9.960 6.490 -1.851 1.00 98.38 118 ALA A O 1
ATOM 941 N N . GLY A 1 119 ? 11.772 5.342 -1.159 1.00 97.69 119 GLY A N 1
ATOM 942 C CA . GLY A 1 119 ? 12.311 6.340 -0.237 1.00 97.69 119 GLY A CA 1
ATOM 943 C C . GLY A 1 119 ? 12.886 7.590 -0.901 1.00 97.69 119 GLY A C 1
ATOM 944 O O . GLY A 1 119 ? 13.127 8.573 -0.214 1.00 97.69 119 GLY A O 1
ATOM 945 N N . ASP A 1 120 ? 13.035 7.596 -2.221 1.00 97.38 120 ASP A N 1
ATOM 946 C CA . ASP A 1 120 ? 13.435 8.771 -3.000 1.00 97.38 120 ASP A CA 1
ATOM 947 C C . ASP A 1 120 ? 12.281 9.748 -3.288 1.00 97.38 120 ASP A C 1
ATOM 949 O O . ASP A 1 120 ? 12.449 10.725 -4.019 1.00 97.38 120 ASP A O 1
ATOM 953 N N . CYS A 1 121 ? 11.103 9.492 -2.706 1.00 96.31 121 CYS A N 1
ATOM 954 C CA . CYS A 1 121 ? 9.864 10.255 -2.900 1.00 96.31 121 CYS A CA 1
ATOM 955 C C . CYS A 1 121 ? 9.261 10.112 -4.310 1.00 96.31 121 CYS A C 1
ATOM 957 O O . CYS A 1 121 ? 8.367 10.874 -4.688 1.00 96.31 121 CYS A O 1
ATOM 959 N N . ARG A 1 122 ? 9.723 9.143 -5.109 1.00 96.38 122 ARG A N 1
ATOM 960 C CA . ARG A 1 122 ? 9.280 8.954 -6.493 1.00 96.38 122 ARG A CA 1
ATOM 961 C C . ARG A 1 122 ? 8.417 7.714 -6.631 1.00 96.38 122 ARG A C 1
ATOM 963 O O . ARG A 1 122 ? 8.498 6.763 -5.852 1.00 96.38 122 ARG A O 1
ATOM 970 N N . THR A 1 123 ? 7.612 7.715 -7.688 1.00 97.25 123 THR A N 1
ATOM 971 C CA . THR A 1 123 ? 7.020 6.485 -8.215 1.00 97.25 123 THR A CA 1
ATOM 972 C C . THR A 1 123 ? 7.362 6.329 -9.684 1.00 97.25 123 THR A C 1
ATOM 974 O O . THR A 1 123 ? 7.272 7.300 -10.445 1.00 97.25 123 THR A O 1
ATOM 977 N N . PHE A 1 124 ? 7.674 5.108 -10.100 1.00 96.62 124 PHE A N 1
ATOM 978 C CA . PHE A 1 124 ? 7.877 4.771 -11.503 1.00 96.62 124 PHE A CA 1
ATOM 979 C C . PHE A 1 124 ? 6.834 3.764 -11.972 1.00 96.62 124 PHE A C 1
ATOM 981 O O . PHE A 1 124 ? 6.334 2.956 -11.194 1.00 96.62 124 PHE A O 1
ATOM 988 N N . VAL A 1 125 ? 6.494 3.840 -13.255 1.00 95.56 125 VAL A N 1
ATOM 989 C CA . VAL A 1 125 ? 5.644 2.864 -13.939 1.00 95.56 125 VAL A CA 1
ATOM 990 C C . VAL A 1 125 ? 6.476 2.212 -15.026 1.00 95.56 125 VAL A C 1
ATOM 992 O O . VAL A 1 125 ? 7.056 2.926 -15.838 1.00 95.56 125 VAL A O 1
ATOM 995 N N . PHE A 1 126 ? 6.498 0.888 -15.078 1.00 95.00 126 PHE A N 1
ATOM 996 C CA . PHE A 1 126 ? 7.262 0.109 -16.049 1.00 95.00 126 PHE A CA 1
ATOM 997 C C . PHE A 1 126 ? 6.351 -0.812 -16.846 1.00 95.00 126 PHE A C 1
ATOM 999 O O . PHE A 1 126 ? 5.270 -1.174 -16.385 1.00 95.00 126 PHE A O 1
ATOM 1006 N N . ASP A 1 127 ? 6.817 -1.198 -18.028 1.00 92.25 127 ASP A N 1
ATOM 1007 C CA . ASP A 1 127 ? 6.247 -2.274 -18.831 1.00 92.25 127 ASP A CA 1
ATOM 1008 C C . ASP A 1 127 ? 7.313 -3.346 -19.011 1.00 92.25 127 ASP A C 1
ATOM 1010 O O . ASP A 1 127 ? 8.294 -3.131 -19.726 1.00 92.25 127 ASP A O 1
ATOM 1014 N N . VAL A 1 128 ? 7.128 -4.489 -18.355 1.00 88.44 128 VAL A N 1
ATOM 1015 C CA . VAL A 1 128 ? 8.126 -5.568 -18.356 1.00 88.44 128 VAL A CA 1
ATOM 1016 C C . VAL A 1 128 ? 8.308 -6.200 -19.735 1.00 88.44 128 VAL A C 1
ATOM 1018 O O . VAL A 1 128 ? 9.325 -6.834 -19.987 1.00 88.44 128 VAL A O 1
ATOM 1021 N N . ASN A 1 129 ? 7.375 -5.985 -20.671 1.00 87.50 129 ASN A N 1
ATOM 1022 C CA . ASN A 1 129 ? 7.491 -6.518 -22.028 1.00 87.50 129 ASN A CA 1
ATOM 1023 C C . ASN A 1 129 ? 8.395 -5.675 -22.939 1.00 87.50 129 ASN A C 1
ATOM 1025 O O . ASN A 1 129 ? 8.734 -6.124 -24.032 1.00 87.50 129 ASN A O 1
ATOM 1029 N N . ARG A 1 130 ? 8.770 -4.450 -22.540 1.00 83.94 130 ARG A N 1
ATOM 1030 C CA . ARG A 1 130 ? 9.614 -3.570 -23.371 1.00 83.94 130 ARG A CA 1
ATOM 1031 C C . ARG A 1 130 ? 11.103 -3.902 -23.293 1.00 83.94 130 ARG A C 1
ATOM 1033 O O . ARG A 1 130 ? 11.843 -3.478 -24.175 1.00 83.94 130 ARG A O 1
ATOM 1040 N N . GLY A 1 131 ? 11.527 -4.644 -22.267 1.00 70.31 131 GLY A N 1
ATOM 1041 C CA . GLY A 1 131 ? 12.885 -5.181 -22.135 1.00 70.31 131 GLY A CA 1
ATOM 1042 C C . GLY A 1 131 ? 14.009 -4.141 -22.078 1.00 70.31 131 GLY A C 1
ATOM 1043 O O . GLY A 1 131 ? 15.144 -4.474 -22.403 1.00 70.31 131 GLY A O 1
ATOM 1044 N N . ASN A 1 132 ? 13.714 -2.883 -21.733 1.00 73.44 132 ASN A N 1
ATOM 1045 C CA . ASN A 1 132 ? 14.701 -1.798 -21.708 1.00 73.44 132 ASN A CA 1
ATOM 1046 C C . ASN A 1 132 ? 14.786 -1.050 -20.368 1.00 73.44 132 ASN A C 1
ATOM 1048 O O . ASN A 1 132 ? 15.395 0.017 -20.332 1.00 73.44 132 ASN A O 1
ATOM 1052 N N . ASP A 1 133 ? 14.145 -1.567 -19.311 1.00 83.12 133 ASP A N 1
ATOM 1053 C CA . ASP A 1 133 ? 14.087 -1.013 -17.943 1.00 83.12 133 ASP A CA 1
ATOM 1054 C C . ASP A 1 133 ? 13.742 0.484 -17.845 1.00 83.12 133 ASP A C 1
ATOM 1056 O O . ASP A 1 133 ? 13.858 1.120 -16.796 1.00 83.12 133 ASP A O 1
ATOM 1060 N N . PHE A 1 134 ? 13.250 1.071 -18.937 1.00 89.62 134 PHE A N 1
ATOM 1061 C CA . PHE A 1 134 ? 12.937 2.482 -18.995 1.00 89.62 134 PHE A CA 1
ATOM 1062 C C . PHE A 1 134 ? 11.519 2.706 -18.464 1.00 89.62 134 PHE A C 1
ATOM 1064 O O . PHE A 1 134 ? 10.568 2.077 -18.948 1.00 89.62 134 PHE A O 1
ATOM 1071 N N . PRO A 1 135 ? 11.325 3.617 -17.496 1.00 93.19 135 PRO A N 1
ATOM 1072 C CA . PRO A 1 135 ? 10.002 3.867 -16.960 1.00 93.19 135 PRO A CA 1
ATOM 1073 C C . PRO A 1 135 ? 9.100 4.498 -18.028 1.00 93.19 135 PRO A C 1
ATOM 1075 O O . PRO A 1 135 ? 9.433 5.513 -18.637 1.00 93.19 135 PRO A O 1
ATOM 1078 N N . LEU A 1 136 ? 7.897 3.9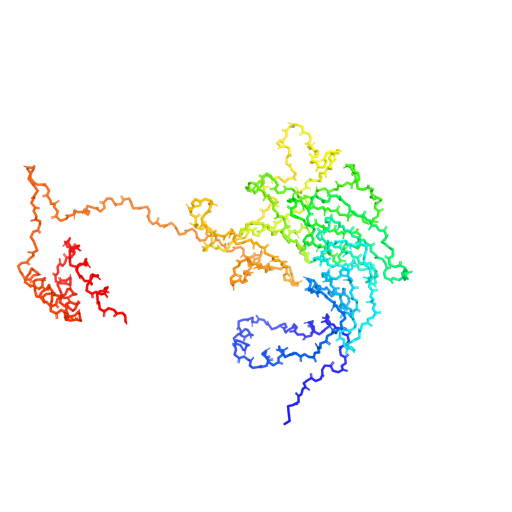49 -18.195 1.00 92.06 136 LEU A N 1
ATOM 1079 C CA . LEU A 1 136 ? 6.808 4.576 -18.948 1.00 92.06 136 LEU A CA 1
ATOM 1080 C C . LEU A 1 136 ? 6.430 5.942 -18.375 1.00 92.06 136 LEU A C 1
ATOM 1082 O O . LEU A 1 136 ? 5.975 6.825 -19.100 1.00 92.06 136 LEU A O 1
ATOM 1086 N N . ARG A 1 137 ? 6.544 6.087 -17.051 1.00 92.25 137 ARG A N 1
ATOM 1087 C CA . ARG A 1 137 ? 6.178 7.303 -16.328 1.00 92.25 137 ARG A CA 1
ATOM 1088 C C . ARG A 1 137 ? 7.011 7.445 -15.064 1.00 92.25 137 ARG A C 1
ATOM 1090 O O . ARG A 1 137 ? 7.204 6.479 -14.331 1.00 92.25 137 ARG A O 1
ATOM 1097 N N . LYS A 1 138 ? 7.424 8.682 -14.794 1.00 93.81 138 LYS A N 1
ATOM 1098 C CA . LYS A 1 138 ? 8.039 9.137 -13.544 1.00 93.81 138 LYS A CA 1
ATOM 1099 C C . LYS A 1 138 ? 7.081 10.099 -12.849 1.00 93.81 138 LYS A C 1
ATOM 1101 O O . LYS A 1 138 ? 6.542 10.992 -13.497 1.00 93.81 138 LYS A O 1
ATOM 1106 N N . CYS A 1 139 ? 6.888 9.925 -11.548 1.00 93.25 139 CYS A N 1
ATOM 1107 C CA . CYS A 1 139 ? 6.163 10.864 -10.701 1.00 93.25 139 CYS A CA 1
ATOM 1108 C C . CYS A 1 139 ? 7.055 11.334 -9.549 1.00 93.25 139 CYS A C 1
ATOM 1110 O O . CYS A 1 139 ? 7.666 10.505 -8.878 1.00 93.25 139 CYS A O 1
ATOM 1112 N N . THR A 1 140 ? 7.100 12.643 -9.306 1.00 92.75 140 THR A N 1
ATOM 1113 C CA . THR A 1 140 ? 7.845 13.287 -8.209 1.00 92.75 140 THR A CA 1
ATOM 1114 C C . THR A 1 140 ? 6.951 14.226 -7.393 1.00 92.75 140 THR A C 1
ATOM 1116 O O . THR A 1 140 ? 7.417 15.231 -6.870 1.00 92.75 140 THR A O 1
ATOM 1119 N N . CYS A 1 141 ? 5.642 13.954 -7.349 1.00 90.38 141 CYS A N 1
ATOM 1120 C CA . CYS A 1 141 ? 4.674 14.820 -6.665 1.00 90.38 141 CYS A CA 1
ATOM 1121 C C . CYS A 1 141 ? 4.714 14.698 -5.137 1.00 90.38 141 CYS A C 1
ATOM 1123 O O . CYS A 1 141 ? 4.248 15.601 -4.443 1.00 90.38 141 CYS A O 1
ATOM 1125 N N . HIS A 1 142 ? 5.224 13.581 -4.616 1.00 92.31 142 HIS A N 1
ATOM 1126 C CA . HIS A 1 142 ? 5.382 13.398 -3.181 1.00 92.31 142 HIS A CA 1
ATOM 1127 C C . HIS A 1 142 ? 6.590 14.181 -2.666 1.00 92.31 142 HIS A C 1
ATOM 1129 O O . HIS A 1 142 ? 7.652 14.179 -3.285 1.00 92.31 142 HIS A O 1
ATOM 1135 N N . GLY A 1 143 ? 6.420 14.837 -1.518 1.00 90.25 143 GLY A N 1
ATOM 1136 C CA . GLY A 1 143 ? 7.487 15.598 -0.857 1.00 90.25 143 GLY A CA 1
ATOM 1137 C C . GLY A 1 143 ? 8.309 14.779 0.142 1.00 90.25 143 GLY A C 1
ATOM 1138 O O . GLY A 1 143 ? 9.267 15.294 0.707 1.00 90.25 143 GLY A O 1
ATOM 1139 N N . GLN A 1 144 ? 7.903 13.534 0.397 1.00 94.25 144 GLN A N 1
ATOM 1140 C CA . GLN A 1 144 ? 8.529 12.600 1.332 1.00 94.25 144 GLN A CA 1
ATOM 1141 C C . GLN A 1 144 ? 8.397 11.161 0.811 1.00 94.25 144 GLN A C 1
ATOM 1143 O O . GLN A 1 144 ? 7.735 10.900 -0.197 1.00 94.25 144 GLN A O 1
ATOM 1148 N N . ARG A 1 145 ? 9.022 10.214 1.519 1.00 96.44 145 ARG A N 1
ATOM 1149 C CA . ARG A 1 145 ? 9.130 8.798 1.136 1.00 96.44 145 ARG A CA 1
ATOM 1150 C C . ARG A 1 145 ? 7.771 8.177 0.815 1.00 96.44 145 ARG A C 1
ATOM 1152 O O . ARG A 1 145 ? 6.862 8.203 1.648 1.00 96.44 145 ARG A O 1
ATOM 1159 N N . VAL A 1 146 ? 7.658 7.544 -0.354 1.00 98.06 146 VAL A N 1
ATOM 1160 C CA . VAL A 1 146 ? 6.455 6.806 -0.755 1.00 98.06 146 VAL A CA 1
ATOM 1161 C C . VAL A 1 146 ? 6.461 5.454 -0.061 1.00 98.06 146 VAL A C 1
ATOM 1163 O O . VAL A 1 146 ? 7.339 4.632 -0.298 1.00 98.06 146 VAL A O 1
ATOM 1166 N N . LYS A 1 147 ? 5.480 5.211 0.807 1.00 96.88 147 LYS A N 1
ATOM 1167 C CA . LYS A 1 147 ? 5.445 4.008 1.647 1.00 96.88 147 LYS A CA 1
ATOM 1168 C C . LYS A 1 147 ? 4.672 2.864 1.042 1.00 96.88 147 LYS A C 1
ATOM 1170 O O . LYS A 1 147 ? 5.060 1.709 1.198 1.00 96.88 147 LYS A O 1
ATOM 1175 N N . ARG A 1 148 ? 3.554 3.168 0.388 1.00 97.69 148 ARG A N 1
ATOM 1176 C CA . ARG A 1 148 ? 2.681 2.122 -0.126 1.00 97.69 148 ARG A CA 1
ATOM 1177 C C . ARG A 1 148 ? 1.926 2.562 -1.361 1.00 97.69 148 ARG A C 1
ATOM 1179 O O . ARG A 1 148 ? 1.524 3.715 -1.502 1.00 97.69 148 ARG A O 1
ATOM 1186 N N . LEU A 1 149 ? 1.748 1.599 -2.250 1.00 97.81 149 LEU A N 1
ATOM 1187 C CA . LEU A 1 149 ? 0.917 1.704 -3.432 1.00 97.81 149 LEU A CA 1
ATOM 1188 C C . LEU A 1 149 ? -0.311 0.815 -3.264 1.00 97.81 149 LEU A C 1
ATOM 1190 O O . LEU A 1 149 ? -0.239 -0.260 -2.661 1.00 97.81 149 LEU A O 1
ATOM 1194 N N . ALA A 1 150 ? -1.423 1.233 -3.855 1.00 96.19 150 ALA A N 1
ATOM 1195 C CA . ALA A 1 150 ? -2.620 0.414 -3.950 1.00 96.19 150 ALA A CA 1
ATOM 1196 C C . ALA A 1 150 ? -3.168 0.395 -5.376 1.00 96.19 150 ALA A C 1
ATOM 1198 O O . ALA A 1 150 ? -3.094 1.379 -6.114 1.00 96.19 150 ALA A O 1
ATOM 1199 N N . THR A 1 151 ? -3.737 -0.746 -5.743 1.00 93.50 151 THR A N 1
ATOM 1200 C CA . THR A 1 151 ? -4.426 -1.001 -7.009 1.00 93.50 151 THR A CA 1
ATOM 1201 C C . THR A 1 151 ? -5.707 -1.776 -6.707 1.00 93.50 151 THR A C 1
ATOM 1203 O O . THR A 1 151 ? -5.909 -2.253 -5.588 1.00 93.50 151 THR A O 1
ATOM 1206 N N . VAL A 1 152 ? -6.610 -1.881 -7.681 1.00 86.75 152 VAL A N 1
ATOM 1207 C CA . VAL A 1 152 ? -7.825 -2.693 -7.537 1.00 86.75 152 VAL A CA 1
ATOM 1208 C C . VAL A 1 152 ? -8.183 -3.347 -8.861 1.00 86.75 152 VAL A C 1
ATOM 1210 O O . VAL A 1 152 ? -8.199 -2.683 -9.896 1.00 86.75 152 VAL A O 1
ATOM 1213 N N . ALA A 1 153 ? -8.511 -4.641 -8.828 1.00 79.25 153 ALA A N 1
ATOM 1214 C CA . ALA A 1 153 ? -8.748 -5.486 -10.007 1.00 79.25 153 ALA A CA 1
ATOM 1215 C C . ALA A 1 153 ? -9.715 -4.877 -11.042 1.00 79.25 153 ALA A C 1
ATOM 1217 O O . ALA A 1 153 ? -9.580 -5.049 -12.254 1.00 79.25 153 ALA A O 1
ATOM 1218 N N . ARG A 1 154 ? -10.720 -4.124 -10.578 1.00 73.75 154 ARG A N 1
ATOM 1219 C CA . ARG A 1 154 ? -11.730 -3.505 -11.450 1.00 73.75 154 ARG A CA 1
ATOM 1220 C C . ARG A 1 154 ? -11.237 -2.260 -12.199 1.00 73.75 154 ARG A C 1
ATOM 1222 O O . ARG A 1 154 ? -11.864 -1.903 -13.193 1.00 73.75 154 ARG A O 1
ATOM 1229 N N . HIS A 1 155 ? -10.139 -1.629 -11.782 1.00 78.12 155 HIS A N 1
ATOM 1230 C CA . HIS A 1 155 ? -9.612 -0.401 -12.382 1.00 78.12 155 HIS A CA 1
ATOM 1231 C C . HIS A 1 155 ? -8.182 -0.608 -12.897 1.00 78.12 155 HIS A C 1
ATOM 1233 O O . HIS A 1 155 ? -7.209 -0.408 -12.182 1.00 78.12 155 HIS A O 1
ATOM 1239 N N . SER A 1 156 ? -8.052 -0.953 -14.178 1.00 82.38 156 SER A N 1
ATOM 1240 C CA . SER A 1 156 ? -6.769 -1.253 -14.841 1.00 82.38 156 SER A CA 1
ATOM 1241 C C . SER A 1 156 ? -5.978 -0.021 -15.298 1.00 82.38 156 SER A C 1
ATOM 1243 O O . SER A 1 156 ? -5.016 -0.126 -16.065 1.00 82.38 156 SER A O 1
ATOM 1245 N N . THR A 1 157 ? -6.411 1.170 -14.891 1.00 87.44 157 THR A N 1
ATOM 1246 C CA . THR A 1 157 ? -5.800 2.445 -15.286 1.00 87.44 157 THR A CA 1
ATOM 1247 C C . THR A 1 157 ? -5.508 3.356 -14.108 1.00 87.44 157 THR A C 1
ATOM 1249 O O . THR A 1 157 ? -4.861 4.378 -14.307 1.00 87.44 157 THR A O 1
ATOM 1252 N N . LEU A 1 158 ? -5.979 3.005 -12.909 1.00 91.19 158 LEU A N 1
ATOM 1253 C CA . LEU A 1 158 ? -5.802 3.802 -11.706 1.00 91.19 158 LEU A CA 1
ATOM 1254 C C . LEU A 1 158 ? -4.881 3.082 -10.730 1.00 91.19 158 LEU A C 1
ATOM 1256 O O . LEU A 1 158 ? -4.983 1.869 -10.546 1.00 91.19 158 LEU A O 1
ATOM 1260 N N . PHE A 1 159 ? -4.037 3.852 -10.062 1.00 94.56 159 PHE A N 1
ATOM 1261 C CA . PHE A 1 159 ? -3.355 3.417 -8.853 1.00 94.56 159 PHE A CA 1
ATOM 1262 C C . PHE A 1 159 ? -3.271 4.577 -7.868 1.00 94.56 159 PHE A C 1
ATOM 1264 O O . PHE A 1 159 ? -3.420 5.743 -8.240 1.00 94.56 159 PHE A O 1
ATOM 1271 N N . TRP A 1 160 ? -3.028 4.253 -6.607 1.00 96.25 160 TRP A N 1
ATOM 1272 C CA . TRP A 1 160 ? -2.873 5.238 -5.548 1.00 96.25 160 TRP A CA 1
ATOM 1273 C C . TRP A 1 160 ? -1.507 5.100 -4.905 1.00 96.25 160 TRP A C 1
ATOM 1275 O O . TRP A 1 160 ? -1.005 3.985 -4.755 1.00 96.25 160 TRP A O 1
ATOM 1285 N N . SER A 1 161 ? -0.922 6.228 -4.519 1.00 97.38 161 SER A N 1
ATOM 1286 C CA . SER A 1 161 ? 0.335 6.276 -3.777 1.00 97.38 161 SER A CA 1
ATOM 1287 C C . SER A 1 161 ? 0.140 7.026 -2.470 1.00 97.38 161 SER A C 1
ATOM 1289 O O . SER A 1 161 ? -0.499 8.076 -2.447 1.00 97.38 161 SER A O 1
ATOM 1291 N N . SER A 1 162 ? 0.680 6.478 -1.386 1.00 96.94 162 SER A N 1
ATOM 1292 C CA . SER A 1 162 ? 0.673 7.094 -0.062 1.00 96.94 162 SER A CA 1
ATOM 1293 C C . SER A 1 162 ? 2.093 7.332 0.435 1.00 96.94 162 SER A C 1
ATOM 1295 O O . SER A 1 162 ? 2.940 6.439 0.302 1.00 96.94 162 SER A O 1
ATOM 1297 N N . ALA A 1 163 ? 2.342 8.482 1.056 1.00 95.94 163 ALA A N 1
ATOM 1298 C CA . ALA A 1 163 ? 3.671 8.851 1.534 1.00 95.94 163 ALA A CA 1
ATOM 1299 C C . ALA A 1 163 ? 3.668 9.520 2.915 1.00 95.94 163 ALA A C 1
ATOM 1301 O O . ALA A 1 163 ? 2.640 9.938 3.453 1.00 95.94 163 ALA A O 1
ATOM 1302 N N . GLU A 1 164 ? 4.873 9.668 3.463 1.00 93.62 164 GLU A N 1
ATOM 1303 C CA . GLU A 1 164 ? 5.135 10.368 4.728 1.00 93.62 164 GLU A CA 1
ATOM 1304 C C . GLU A 1 164 ? 4.878 11.885 4.666 1.00 93.62 164 GLU A C 1
ATOM 1306 O O . GLU A 1 164 ? 4.985 12.559 5.678 1.00 93.62 164 GLU A O 1
ATOM 1311 N N . ASP A 1 165 ? 4.491 12.439 3.514 1.00 91.12 165 ASP A N 1
ATOM 1312 C CA . ASP A 1 165 ? 4.096 13.849 3.379 1.00 91.12 165 ASP A CA 1
ATOM 1313 C C . ASP A 1 165 ? 2.637 14.102 3.801 1.00 91.12 165 ASP A C 1
ATOM 1315 O O . ASP A 1 165 ? 2.114 15.207 3.632 1.00 91.12 165 ASP A O 1
ATOM 1319 N N . GLY A 1 166 ? 1.965 13.066 4.312 1.00 90.31 166 GLY A N 1
ATOM 1320 C CA . GLY A 1 166 ? 0.578 13.120 4.753 1.00 90.31 166 GLY A CA 1
ATOM 1321 C C . GLY A 1 166 ? -0.436 13.049 3.613 1.00 90.31 166 GLY A C 1
ATOM 1322 O O . GLY A 1 166 ? -1.632 13.222 3.863 1.00 90.31 166 GLY A O 1
ATOM 1323 N N . LYS A 1 167 ? 0.007 12.810 2.371 1.00 92.12 167 LYS A N 1
ATOM 1324 C CA . LYS A 1 167 ? -0.848 12.837 1.182 1.00 92.12 167 LYS A CA 1
ATOM 1325 C C . LYS A 1 167 ? -1.045 11.450 0.582 1.00 92.12 167 LYS A C 1
ATOM 1327 O O . LYS A 1 167 ? -0.177 10.574 0.619 1.00 92.12 167 LYS A O 1
ATOM 1332 N N . VAL A 1 168 ? -2.200 11.291 -0.054 1.00 94.94 168 VAL A N 1
ATOM 1333 C CA . VAL A 1 168 ? -2.498 10.192 -0.971 1.00 94.94 168 VAL A CA 1
ATOM 1334 C C . VAL A 1 168 ? -2.795 10.779 -2.340 1.00 94.94 168 VAL A C 1
ATOM 1336 O O . VAL A 1 168 ? -3.723 11.579 -2.474 1.00 94.94 168 VAL A O 1
ATOM 1339 N N . PHE A 1 169 ? -2.053 10.358 -3.360 1.00 93.69 169 PHE A N 1
ATOM 1340 C CA . PHE A 1 169 ? -2.351 10.714 -4.746 1.00 93.69 169 PHE A CA 1
ATOM 1341 C C . PHE A 1 169 ? -3.153 9.621 -5.433 1.00 93.69 169 PHE A C 1
ATOM 1343 O O . PHE A 1 169 ? -2.929 8.430 -5.211 1.00 93.69 169 PHE A O 1
ATOM 1350 N N . GLN A 1 170 ? -4.052 10.046 -6.315 1.00 93.19 170 GLN A N 1
ATOM 1351 C CA . GLN A 1 170 ? -4.668 9.187 -7.314 1.00 93.19 170 GLN A CA 1
ATOM 1352 C C . GLN A 1 170 ? -3.992 9.434 -8.661 1.00 93.19 170 GLN A C 1
ATOM 1354 O O . GLN A 1 170 ? -3.950 10.560 -9.152 1.00 93.19 170 GLN A O 1
ATOM 1359 N N . HIS A 1 171 ? -3.508 8.370 -9.290 1.00 92.25 171 HIS A N 1
ATOM 1360 C CA . HIS A 1 171 ? -2.844 8.428 -10.585 1.00 92.25 171 HIS A CA 1
ATOM 1361 C C . HIS A 1 171 ? -3.702 7.752 -11.640 1.00 92.25 171 HIS A C 1
ATOM 1363 O O . HIS A 1 171 ? -4.065 6.589 -11.480 1.00 92.25 171 HIS A O 1
ATOM 1369 N N . ASP A 1 172 ? -3.980 8.456 -12.736 1.00 91.06 172 ASP A N 1
ATOM 1370 C CA . ASP A 1 172 ? -4.573 7.867 -13.936 1.00 91.06 172 ASP A CA 1
ATOM 1371 C C . ASP A 1 172 ? -3.507 7.699 -15.019 1.00 91.06 172 ASP A C 1
ATOM 1373 O O . ASP A 1 172 ? -2.844 8.655 -15.422 1.00 91.06 172 ASP A O 1
ATOM 1377 N N . LEU A 1 173 ? -3.314 6.461 -15.469 1.00 89.69 173 LEU A N 1
ATOM 1378 C CA . LEU A 1 173 ? -2.354 6.093 -16.508 1.00 89.69 173 LEU A CA 1
ATOM 1379 C C . LEU A 1 173 ? -2.799 6.513 -17.913 1.00 89.69 173 LEU A C 1
ATOM 1381 O O . LEU A 1 173 ? -1.996 6.448 -18.839 1.00 89.69 173 LEU A O 1
ATOM 1385 N N . ARG A 1 174 ? -4.066 6.901 -18.098 1.00 88.38 174 ARG A N 1
ATOM 1386 C CA . ARG A 1 174 ? -4.586 7.393 -19.386 1.00 88.38 174 ARG A CA 1
ATOM 1387 C C . ARG A 1 174 ? -4.263 8.862 -19.618 1.00 88.38 174 ARG A C 1
ATOM 1389 O O . ARG A 1 174 ? -4.239 9.304 -20.761 1.00 88.38 174 ARG A O 1
ATOM 1396 N N . THR A 1 175 ? -4.048 9.613 -18.545 1.00 86.19 175 THR A N 1
ATOM 1397 C CA . THR A 1 175 ? -3.727 11.036 -18.612 1.00 86.19 175 THR A CA 1
ATOM 1398 C C . THR A 1 175 ? -2.213 11.226 -18.586 1.00 86.19 175 THR A C 1
ATOM 1400 O O . THR A 1 175 ? -1.543 10.583 -17.765 1.00 86.19 175 THR A O 1
ATOM 1403 N N . PRO A 1 176 ? -1.656 12.112 -19.430 1.00 82.81 176 PRO A N 1
ATOM 1404 C CA . PRO A 1 176 ? -0.269 12.521 -19.281 1.00 82.81 176 PRO A CA 1
ATOM 1405 C C . PRO A 1 176 ? -0.076 13.146 -17.898 1.00 82.81 176 PRO A C 1
ATOM 1407 O O . PRO A 1 176 ? -0.996 13.724 -17.323 1.00 82.81 176 PRO A O 1
ATOM 1410 N N . HIS A 1 177 ? 1.120 12.999 -17.347 1.00 84.06 177 HIS A N 1
ATOM 1411 C CA . HIS A 1 177 ? 1.441 13.545 -16.040 1.00 84.06 177 HIS A CA 1
ATOM 1412 C C . HIS A 1 177 ? 2.869 14.044 -16.044 1.00 84.06 177 HIS A C 1
ATOM 1414 O O . HIS A 1 177 ? 3.806 13.272 -16.251 1.00 84.06 177 HIS A O 1
ATOM 1420 N N . THR A 1 178 ? 3.016 15.338 -15.801 1.00 81.81 178 THR A N 1
ATOM 1421 C CA . THR A 1 178 ? 4.298 16.041 -15.870 1.00 81.81 178 THR A CA 1
ATOM 1422 C C . THR A 1 178 ? 4.779 16.517 -14.501 1.00 81.81 178 THR A C 1
ATOM 1424 O O . THR A 1 178 ? 5.689 17.335 -14.423 1.00 81.81 178 THR A O 1
ATOM 1427 N N . CYS A 1 179 ? 4.193 15.995 -13.415 1.00 80.38 179 CYS A N 1
ATOM 1428 C CA . CYS A 1 179 ? 4.470 16.406 -12.031 1.00 80.38 179 CYS A CA 1
ATOM 1429 C C . CYS A 1 179 ? 4.311 17.914 -11.797 1.00 80.38 179 CYS A C 1
ATOM 1431 O O . CYS A 1 179 ? 4.991 18.496 -10.954 1.00 80.38 179 CYS A O 1
ATOM 1433 N N . ARG A 1 180 ? 3.432 18.559 -12.569 1.00 71.50 180 ARG A N 1
ATOM 1434 C CA . ARG A 1 180 ? 3.083 19.967 -12.393 1.00 71.50 180 ARG A CA 1
ATOM 1435 C C . ARG A 1 180 ? 1.898 20.093 -11.444 1.00 71.50 180 ARG A C 1
ATOM 1437 O O . ARG A 1 180 ? 1.093 19.169 -11.325 1.00 71.50 180 ARG A O 1
ATOM 1444 N N . ALA A 1 181 ? 1.796 21.266 -10.825 1.00 63.16 181 ALA A N 1
ATOM 1445 C CA . ALA A 1 181 ? 0.683 21.706 -9.985 1.00 63.16 181 ALA A CA 1
ATOM 1446 C C . ALA A 1 181 ? -0.692 21.238 -10.518 1.00 63.16 181 ALA A C 1
ATOM 1448 O O . ALA A 1 181 ? -1.484 20.630 -9.796 1.00 63.16 181 ALA A O 1
ATOM 1449 N N . ASP A 1 182 ? -0.915 21.412 -11.823 1.00 65.06 182 ASP A N 1
ATOM 1450 C CA . ASP A 1 182 ? -2.189 21.121 -12.481 1.00 65.06 182 ASP A CA 1
ATOM 1451 C C . ASP A 1 182 ? -2.512 19.636 -12.706 1.00 65.06 182 ASP A C 1
ATOM 1453 O O . ASP A 1 182 ? -3.691 19.303 -12.860 1.00 65.06 182 ASP A O 1
ATOM 1457 N N . ASP A 1 183 ? -1.503 18.757 -12.700 1.00 69.25 183 ASP A N 1
ATOM 1458 C CA . ASP A 1 183 ? -1.628 17.335 -13.063 1.00 69.25 183 ASP A CA 1
ATOM 1459 C C . ASP A 1 183 ? -1.757 16.409 -11.844 1.00 69.25 183 ASP A C 1
ATOM 1461 O O . ASP A 1 183 ? -2.107 15.232 -11.975 1.00 69.25 183 ASP A O 1
ATOM 1465 N N . ALA A 1 184 ? -1.377 16.891 -10.660 1.00 68.25 184 ALA A N 1
ATOM 1466 C CA . ALA A 1 184 ? -1.261 16.077 -9.460 1.00 68.25 184 ALA A CA 1
ATOM 1467 C C . ALA A 1 184 ? -2.574 16.082 -8.669 1.00 68.25 184 ALA A C 1
ATOM 1469 O O . ALA A 1 184 ? -2.961 17.091 -8.085 1.00 68.25 184 ALA A O 1
ATOM 1470 N N . ILE A 1 185 ? -3.242 14.929 -8.644 1.00 85.31 185 ILE A N 1
ATOM 1471 C CA . ILE A 1 185 ? -4.554 14.749 -8.023 1.00 85.31 185 ILE A CA 1
ATOM 1472 C C . ILE A 1 185 ? -4.373 14.202 -6.602 1.00 85.31 185 ILE A C 1
ATOM 1474 O O . ILE A 1 185 ? -4.184 12.998 -6.402 1.00 85.31 185 ILE A O 1
ATOM 1478 N N . VAL A 1 186 ? -4.419 15.089 -5.608 1.00 89.38 186 VAL A N 1
ATOM 1479 C CA . VAL A 1 186 ? -4.439 14.710 -4.189 1.00 89.38 186 VAL A CA 1
ATOM 1480 C C . VAL A 1 186 ? -5.848 14.235 -3.842 1.00 89.38 186 VAL A C 1
ATOM 1482 O O . VAL A 1 186 ? -6.810 14.997 -3.936 1.00 89.38 186 VAL A O 1
ATOM 1485 N N . LEU A 1 187 ? -5.962 12.966 -3.451 1.00 90.88 187 LEU A N 1
ATOM 1486 C CA . LEU A 1 187 ? -7.215 12.347 -3.023 1.00 90.88 187 LEU A CA 1
ATOM 1487 C C . LEU A 1 187 ? -7.465 12.546 -1.524 1.00 90.88 187 LEU A C 1
ATOM 1489 O O . LEU A 1 187 ? -8.601 12.753 -1.118 1.00 90.88 187 LEU A O 1
ATOM 1493 N N . ILE A 1 188 ? -6.424 12.463 -0.694 1.00 90.88 188 ILE A N 1
ATOM 1494 C CA . ILE A 1 188 ? -6.508 12.629 0.768 1.00 90.88 188 ILE A CA 1
ATOM 1495 C C . ILE A 1 188 ? -5.312 13.468 1.207 1.00 90.88 188 ILE A C 1
ATOM 1497 O O . ILE A 1 188 ? -4.181 13.170 0.819 1.00 90.88 188 ILE A O 1
ATOM 1501 N N . ASN A 1 189 ? -5.556 14.487 2.029 1.00 89.88 189 ASN A N 1
ATOM 1502 C CA . ASN A 1 189 ? -4.521 15.247 2.721 1.00 89.88 189 ASN A CA 1
ATOM 1503 C C . ASN A 1 189 ? -4.797 15.217 4.228 1.00 89.88 189 ASN A C 1
ATOM 1505 O O . ASN A 1 189 ? -5.760 15.814 4.696 1.00 89.88 189 ASN A O 1
ATOM 1509 N N . LEU A 1 190 ? -3.950 14.534 4.998 1.00 87.38 190 LEU A N 1
ATOM 1510 C CA . LEU A 1 190 ? -4.153 14.365 6.439 1.00 87.38 190 LEU A CA 1
ATOM 1511 C C . LEU A 1 190 ? -3.651 15.541 7.288 1.00 87.38 190 LEU A C 1
ATOM 1513 O O . LEU A 1 190 ? -3.793 15.499 8.507 1.00 87.38 190 LEU A O 1
ATOM 1517 N N . ARG A 1 191 ? -3.104 16.604 6.684 1.00 82.25 191 ARG A N 1
ATOM 1518 C CA . ARG A 1 191 ? -2.519 17.750 7.408 1.00 82.25 191 ARG A CA 1
ATOM 1519 C C . ARG A 1 191 ? -3.465 18.450 8.372 1.00 82.25 191 ARG A C 1
ATOM 1521 O O . ARG A 1 191 ? -3.010 18.914 9.408 1.00 82.25 191 ARG A O 1
ATOM 1528 N N . ASN A 1 192 ? -4.754 18.488 8.059 1.00 74.75 192 ASN A N 1
ATOM 1529 C CA . ASN A 1 192 ? -5.760 19.088 8.937 1.00 74.75 192 ASN A CA 1
ATOM 1530 C C . ASN A 1 192 ? -6.454 18.061 9.852 1.00 74.75 192 ASN A C 1
ATOM 1532 O O . ASN A 1 192 ? -7.270 18.445 10.685 1.00 74.75 192 ASN A O 1
ATOM 1536 N N . HIS A 1 193 ? -6.150 16.766 9.701 1.00 79.88 193 HIS A N 1
ATOM 1537 C CA . HIS A 1 193 ? -6.880 15.654 10.335 1.00 79.88 193 HIS A CA 1
ATOM 1538 C C . HIS A 1 193 ? -6.042 14.866 11.351 1.00 79.88 193 HIS A C 1
ATOM 1540 O O . HIS A 1 193 ? -6.565 13.966 12.010 1.00 79.88 193 HIS A O 1
ATOM 1546 N N . ILE A 1 194 ? -4.744 15.166 11.462 1.00 77.19 194 ILE A N 1
ATOM 1547 C CA . ILE A 1 194 ? -3.776 14.546 12.382 1.00 77.19 194 ILE A CA 1
ATOM 1548 C C . ILE A 1 194 ? -2.867 15.645 12.958 1.00 77.19 194 ILE A C 1
ATOM 1550 O O . ILE A 1 194 ? -2.611 16.645 12.291 1.00 77.19 194 ILE A O 1
ATOM 1554 N N . SER A 1 195 ? -2.391 15.483 14.197 1.00 64.06 195 SER A N 1
ATOM 1555 C CA . SER A 1 195 ? -1.536 16.463 14.886 1.00 64.06 195 SER A CA 1
ATOM 1556 C C . SER A 1 195 ? -0.102 16.549 14.337 1.00 64.06 195 SER A C 1
ATOM 1558 O O . SER A 1 195 ? 0.464 15.540 13.920 1.00 64.06 195 SER A O 1
ATOM 1560 N N . ASP A 1 196 ? 0.489 17.745 14.456 1.00 67.31 196 ASP A N 1
ATOM 1561 C CA . ASP A 1 196 ? 1.873 18.183 14.186 1.00 67.31 196 ASP A CA 1
ATOM 1562 C C . ASP A 1 196 ? 2.470 17.849 12.806 1.00 67.31 196 ASP A C 1
ATOM 1564 O O . ASP A 1 196 ? 2.834 18.768 12.071 1.00 67.31 196 ASP A O 1
ATOM 1568 N N . ILE A 1 197 ? 2.592 16.573 12.429 1.00 81.06 197 ILE A N 1
ATOM 1569 C CA . ILE A 1 197 ? 3.188 16.133 11.156 1.00 81.06 197 ILE A CA 1
ATOM 1570 C C . ILE A 1 197 ? 2.487 14.838 10.710 1.00 81.06 197 ILE A C 1
ATOM 1572 O O . ILE A 1 197 ? 2.793 13.775 11.252 1.00 81.06 197 ILE A O 1
ATOM 15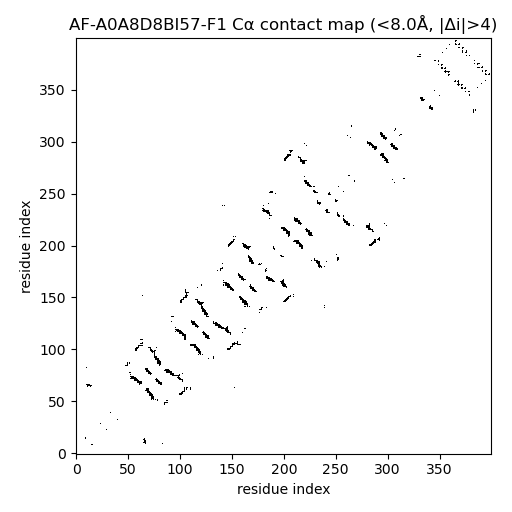76 N N . PRO A 1 198 ? 1.535 14.872 9.760 1.00 84.62 198 PRO A N 1
ATOM 1577 C CA . PRO A 1 198 ? 0.879 13.656 9.279 1.00 84.62 198 PRO A CA 1
ATOM 1578 C C . PRO A 1 198 ? 1.828 12.803 8.426 1.00 84.62 198 PRO A C 1
ATOM 1580 O O . PRO A 1 198 ? 2.418 13.294 7.469 1.00 84.62 198 PRO A O 1
ATOM 1583 N N . GLU A 1 199 ? 1.877 11.498 8.676 1.00 90.75 199 GLU A N 1
ATOM 1584 C CA . GLU A 1 199 ? 2.533 10.544 7.775 1.00 90.75 199 GLU A CA 1
ATOM 1585 C C . GLU A 1 199 ? 1.525 9.483 7.344 1.00 90.75 199 GLU A C 1
ATOM 1587 O O . GLU A 1 199 ? 0.953 8.802 8.197 1.00 90.75 199 GLU A O 1
ATOM 1592 N N . VAL A 1 200 ? 1.338 9.274 6.037 1.00 94.81 200 VAL A N 1
ATOM 1593 C CA . VAL A 1 200 ? 0.575 8.117 5.556 1.00 94.81 200 VAL A CA 1
ATOM 1594 C C . VAL A 1 200 ? 1.525 6.945 5.360 1.00 94.81 200 VAL A C 1
ATOM 1596 O O . VAL A 1 200 ? 2.400 6.960 4.493 1.00 94.81 200 VAL A O 1
ATOM 1599 N N . LYS A 1 201 ? 1.340 5.899 6.163 1.00 94.19 201 LYS A N 1
ATOM 1600 C CA . LYS A 1 201 ? 2.229 4.731 6.176 1.00 94.19 201 LYS A CA 1
ATOM 1601 C C . LYS A 1 201 ? 1.739 3.610 5.280 1.00 94.19 201 LYS A C 1
ATOM 1603 O O . LYS A 1 201 ? 2.545 2.870 4.725 1.00 94.19 201 LYS A O 1
ATOM 1608 N N . CYS A 1 202 ? 0.429 3.470 5.128 1.00 95.56 202 CYS A N 1
ATOM 1609 C CA . CYS A 1 202 ? -0.137 2.429 4.288 1.00 95.56 202 CYS A CA 1
ATOM 1610 C C . CYS A 1 202 ? -1.523 2.791 3.760 1.00 95.56 202 CYS A C 1
ATOM 1612 O O . CYS A 1 202 ? -2.258 3.594 4.337 1.00 95.56 202 CYS A O 1
ATOM 1614 N N . ILE A 1 203 ? -1.860 2.152 2.644 1.00 97.62 203 ILE A N 1
ATOM 1615 C CA . ILE A 1 203 ? -3.123 2.289 1.932 1.00 97.62 203 ILE A CA 1
ATOM 1616 C C . ILE A 1 203 ? -3.570 0.914 1.433 1.00 97.62 203 ILE A C 1
ATOM 1618 O O . ILE A 1 203 ? -2.743 0.112 0.993 1.00 97.62 203 ILE A O 1
ATOM 1622 N N . ALA A 1 204 ? -4.873 0.650 1.463 1.00 96.75 204 ALA A N 1
ATOM 1623 C CA . ALA A 1 204 ? -5.484 -0.477 0.766 1.00 96.75 204 ALA A CA 1
ATOM 1624 C C . ALA A 1 204 ? -6.847 -0.077 0.199 1.00 96.75 204 ALA A C 1
ATOM 1626 O O . ALA A 1 204 ? -7.535 0.773 0.760 1.00 96.75 204 ALA A O 1
ATOM 1627 N N . LEU A 1 205 ? -7.254 -0.715 -0.896 1.00 95.12 205 LEU A N 1
ATOM 1628 C CA . LEU A 1 205 ? -8.612 -0.609 -1.424 1.00 95.12 205 LEU A CA 1
ATOM 1629 C C . LEU A 1 205 ? -9.384 -1.887 -1.136 1.00 95.12 205 LEU A C 1
ATOM 1631 O O . LEU A 1 205 ? -8.826 -2.984 -1.192 1.00 95.12 205 LEU A O 1
ATOM 1635 N N . ASN A 1 206 ? -10.676 -1.740 -0.859 1.00 94.19 206 ASN A N 1
ATOM 1636 C CA . ASN A 1 206 ? -11.543 -2.887 -0.656 1.00 94.19 206 ASN A CA 1
ATOM 1637 C C . ASN A 1 206 ? -11.795 -3.598 -2.007 1.00 94.19 206 ASN A C 1
ATOM 1639 O O . ASN A 1 206 ? -12.230 -2.951 -2.967 1.00 94.19 206 ASN A O 1
ATOM 1643 N N . PRO A 1 207 ? -11.539 -4.918 -2.110 1.00 90.00 207 PRO A N 1
ATOM 1644 C CA . PRO A 1 207 ? -11.642 -5.654 -3.372 1.00 90.00 207 PRO A CA 1
ATOM 1645 C C . PRO A 1 207 ? -13.074 -5.730 -3.928 1.00 90.00 207 PRO A C 1
ATOM 1647 O O . PRO A 1 207 ? -13.260 -5.746 -5.148 1.00 90.00 207 PRO A O 1
ATOM 1650 N N . HIS A 1 208 ? -14.088 -5.740 -3.058 1.00 89.06 208 HIS A N 1
ATOM 1651 C CA . HIS A 1 208 ? -15.499 -5.850 -3.447 1.00 89.06 208 HIS A CA 1
ATOM 1652 C C . HIS A 1 208 ? -16.252 -4.520 -3.416 1.00 89.06 208 HIS A C 1
ATOM 1654 O O . HIS A 1 208 ? -17.212 -4.358 -4.176 1.00 89.06 208 HIS A O 1
ATOM 1660 N N . ARG A 1 209 ? -15.781 -3.563 -2.606 1.00 91.31 209 ARG A N 1
ATOM 1661 C CA . ARG A 1 209 ? -16.305 -2.192 -2.494 1.00 91.31 209 ARG A CA 1
ATOM 1662 C C . ARG A 1 209 ? -15.217 -1.162 -2.837 1.00 91.31 209 ARG A C 1
ATOM 1664 O O . ARG A 1 209 ? -14.743 -0.487 -1.931 1.00 91.31 209 ARG A O 1
ATOM 1671 N N . PRO A 1 210 ? -14.771 -1.024 -4.104 1.00 90.25 210 PRO A N 1
ATOM 1672 C CA . PRO A 1 210 ? -13.643 -0.157 -4.476 1.00 90.25 210 PRO A CA 1
ATOM 1673 C C . PRO A 1 210 ? -13.820 1.330 -4.146 1.00 90.25 210 PRO A C 1
ATOM 1675 O O . PRO A 1 210 ? -12.890 2.116 -4.313 1.00 90.25 210 PRO A O 1
ATOM 1678 N N . GLU A 1 211 ? -15.019 1.756 -3.765 1.00 91.12 211 GLU A N 1
ATOM 1679 C CA . GLU A 1 211 ? -15.292 3.053 -3.157 1.00 91.12 211 GLU A CA 1
ATOM 1680 C C . GLU A 1 211 ? -14.638 3.221 -1.775 1.00 91.12 211 GLU A C 1
ATOM 1682 O O . GLU A 1 211 ? -14.291 4.338 -1.407 1.00 91.12 211 GLU A O 1
ATOM 1687 N N . GLN A 1 212 ? -14.416 2.134 -1.033 1.00 93.88 212 GLN A N 1
ATOM 1688 C CA . GLN A 1 212 ? -13.791 2.150 0.283 1.00 93.88 212 GLN A CA 1
ATOM 1689 C C . GLN A 1 212 ? -12.268 2.081 0.168 1.00 93.88 212 GLN A C 1
ATOM 1691 O O . GLN A 1 212 ? -11.705 1.128 -0.385 1.00 93.88 212 GLN A O 1
ATOM 1696 N N . ILE A 1 213 ? -11.601 3.074 0.751 1.00 95.56 213 ILE A N 1
ATOM 1697 C CA . ILE A 1 213 ? -10.145 3.166 0.821 1.00 95.56 213 ILE A CA 1
ATOM 1698 C C . ILE A 1 213 ? -9.709 3.242 2.283 1.00 95.56 213 ILE A C 1
ATOM 1700 O O . ILE A 1 213 ? -10.119 4.129 3.029 1.00 95.56 213 ILE A O 1
ATOM 1704 N N . ALA A 1 214 ? -8.908 2.270 2.709 1.00 97.19 214 ALA A N 1
ATOM 1705 C CA . ALA A 1 214 ? -8.361 2.214 4.054 1.00 97.19 214 ALA A CA 1
ATOM 1706 C C . ALA A 1 214 ? -6.996 2.903 4.102 1.00 97.19 214 ALA A C 1
ATOM 1708 O O . ALA A 1 214 ? -6.143 2.643 3.253 1.00 97.19 214 ALA A O 1
ATOM 1709 N N . ILE A 1 215 ? -6.792 3.745 5.110 1.00 96.62 215 ILE A N 1
ATOM 1710 C CA . ILE A 1 215 ? -5.594 4.546 5.337 1.00 96.62 215 ILE A CA 1
ATOM 1711 C C . ILE A 1 215 ? -5.091 4.325 6.762 1.00 96.62 215 ILE A C 1
ATOM 1713 O O . ILE A 1 215 ? -5.845 4.448 7.732 1.00 96.62 215 ILE A O 1
ATOM 1717 N N . GLY A 1 216 ? -3.804 4.004 6.871 1.00 94.50 216 GLY A N 1
ATOM 1718 C CA . GLY A 1 216 ? -3.075 3.918 8.129 1.00 94.50 216 GLY A CA 1
ATOM 1719 C C . GLY A 1 216 ? -2.019 5.012 8.187 1.00 94.50 216 GLY A C 1
ATOM 1720 O O . GLY A 1 216 ? -1.262 5.202 7.230 1.00 94.50 216 GLY A O 1
ATOM 1721 N N . ALA A 1 217 ? -1.983 5.732 9.303 1.00 91.94 217 ALA A N 1
ATOM 1722 C CA . ALA A 1 217 ? -1.102 6.872 9.501 1.00 91.94 217 ALA A CA 1
ATOM 1723 C C . ALA A 1 217 ? -0.162 6.668 10.701 1.00 91.94 217 ALA A C 1
ATOM 1725 O O . ALA A 1 217 ? -0.085 5.580 11.280 1.00 91.94 217 ALA A O 1
ATOM 1726 N N . ASN A 1 218 ? 0.564 7.716 11.082 1.00 88.44 218 ASN A N 1
ATOM 1727 C CA . ASN A 1 218 ? 1.407 7.758 12.278 1.00 88.44 218 ASN A CA 1
ATOM 1728 C C . ASN A 1 218 ? 0.646 7.785 13.619 1.00 88.44 218 ASN A C 1
ATOM 1730 O O . ASN A 1 218 ? 1.257 8.069 14.644 1.00 88.44 218 ASN A O 1
ATOM 1734 N N . ASP A 1 219 ? -0.633 7.410 13.632 1.00 85.69 219 ASP A N 1
ATOM 1735 C CA . ASP A 1 219 ? -1.465 7.264 14.823 1.00 85.69 219 ASP A CA 1
ATOM 1736 C C . ASP A 1 219 ? -2.138 5.877 14.899 1.00 85.69 219 ASP A C 1
ATOM 1738 O O . ASP A 1 219 ? -1.882 4.988 14.084 1.00 85.69 219 ASP A O 1
ATOM 1742 N N . CYS A 1 220 ? -2.982 5.667 15.913 1.00 85.81 220 CYS A N 1
ATOM 1743 C CA . CYS A 1 220 ? -3.635 4.380 16.176 1.00 85.81 220 CYS A CA 1
ATOM 1744 C C . CYS A 1 220 ? -4.977 4.181 15.448 1.00 85.81 220 CYS A C 1
ATOM 1746 O O . CYS A 1 220 ? -5.686 3.210 15.729 1.00 85.81 220 CYS A O 1
ATOM 1748 N N . TYR A 1 221 ? -5.357 5.091 14.547 1.00 89.44 221 TYR A N 1
ATOM 1749 C CA . TYR A 1 221 ? -6.671 5.082 13.913 1.00 89.44 221 TYR A CA 1
ATOM 1750 C C . TYR A 1 221 ? -6.590 4.582 12.473 1.00 89.44 221 TYR A C 1
ATOM 1752 O O . TYR A 1 221 ? -6.092 5.267 11.576 1.00 89.44 221 TYR A O 1
ATOM 1760 N N . ALA A 1 222 ? -7.145 3.399 12.219 1.00 92.44 222 ALA A N 1
ATOM 1761 C CA . ALA A 1 222 ? -7.359 2.936 10.858 1.00 92.44 222 ALA A CA 1
ATOM 1762 C C . ALA A 1 222 ? -8.585 3.661 10.305 1.00 92.44 222 ALA A C 1
ATOM 1764 O O . ALA A 1 222 ? -9.666 3.607 10.892 1.00 92.44 222 ALA A O 1
ATOM 1765 N N . ARG A 1 223 ? -8.413 4.368 9.192 1.00 93.06 223 ARG A N 1
ATOM 1766 C CA . ARG A 1 223 ? -9.460 5.188 8.577 1.00 93.06 223 ARG A CA 1
ATOM 1767 C C . ARG A 1 223 ? -9.959 4.499 7.331 1.00 93.06 223 ARG A C 1
ATOM 1769 O O . ARG A 1 223 ? -9.150 4.188 6.469 1.00 93.06 223 ARG A O 1
ATOM 1776 N N . VAL A 1 224 ? -11.259 4.292 7.204 1.00 94.88 224 VAL A N 1
ATOM 1777 C CA . VAL A 1 224 ? -11.875 3.814 5.964 1.00 94.88 224 VAL A CA 1
ATOM 1778 C C . VAL A 1 224 ? -12.702 4.951 5.392 1.00 94.88 224 VAL A C 1
ATOM 1780 O O . VAL A 1 224 ? -13.740 5.301 5.949 1.00 94.88 224 VAL A O 1
ATOM 1783 N N . TYR A 1 225 ? -12.220 5.543 4.306 1.00 94.38 225 TYR A N 1
ATOM 1784 C CA . TYR A 1 225 ? -12.901 6.617 3.593 1.00 94.38 225 TYR A CA 1
ATOM 1785 C C . TYR A 1 225 ? -13.787 6.053 2.482 1.00 94.38 225 TYR A C 1
ATOM 1787 O O . TYR A 1 225 ? -13.392 5.104 1.801 1.00 94.38 225 TYR A O 1
ATOM 1795 N N . ASP A 1 226 ? -14.939 6.678 2.239 1.00 92.50 226 ASP A N 1
ATOM 1796 C CA . ASP A 1 226 ? -15.657 6.542 0.970 1.00 92.50 226 ASP A CA 1
ATOM 1797 C C . ASP A 1 226 ? -15.115 7.576 -0.019 1.00 92.50 226 ASP A C 1
ATOM 1799 O O . ASP A 1 226 ? -15.408 8.771 0.061 1.00 92.50 226 ASP A O 1
ATOM 1803 N N . ARG A 1 227 ? -14.318 7.121 -0.988 1.00 90.12 227 ARG A N 1
ATOM 1804 C CA . ARG A 1 227 ? -13.656 8.014 -1.945 1.00 90.12 227 ARG A CA 1
ATOM 1805 C C . ARG A 1 227 ? -14.622 8.750 -2.873 1.00 90.12 227 ARG A C 1
ATOM 1807 O O . ARG A 1 227 ? -14.205 9.708 -3.510 1.00 90.12 227 ARG A O 1
ATOM 1814 N N . ARG A 1 228 ? -15.886 8.321 -2.981 1.00 88.69 228 ARG A N 1
ATOM 1815 C CA . ARG A 1 228 ? -16.913 9.019 -3.782 1.00 88.69 228 ARG A CA 1
ATOM 1816 C C . ARG A 1 228 ? -17.380 10.306 -3.110 1.00 88.69 228 ARG A C 1
ATOM 1818 O O . ARG A 1 228 ? -17.933 11.167 -3.781 1.00 88.69 228 ARG A O 1
ATOM 1825 N N . MET A 1 229 ? -17.165 10.414 -1.801 1.00 88.62 229 MET A N 1
ATOM 1826 C CA . MET A 1 229 ? -17.466 11.606 -1.013 1.00 88.62 229 MET A CA 1
ATOM 1827 C C . MET A 1 229 ? -16.281 12.579 -0.964 1.00 88.62 229 MET A C 1
ATOM 1829 O O . MET A 1 229 ? -16.420 13.668 -0.421 1.00 88.62 229 MET A O 1
ATOM 1833 N N . LEU A 1 230 ? -15.116 12.200 -1.500 1.00 87.31 230 LEU A N 1
ATOM 1834 C CA . LEU A 1 230 ? -13.914 13.027 -1.474 1.00 87.31 230 LEU A CA 1
ATOM 1835 C C . LEU A 1 230 ? -13.835 13.924 -2.706 1.00 87.31 230 LEU A C 1
ATOM 1837 O O . LEU A 1 230 ? -14.046 13.480 -3.836 1.00 87.31 230 LEU A O 1
ATOM 1841 N N . SER A 1 231 ? -13.436 15.172 -2.481 1.00 84.19 231 SER A N 1
ATOM 1842 C CA . SER A 1 231 ? -13.093 16.096 -3.557 1.00 84.19 231 SER A CA 1
ATOM 1843 C C . SER A 1 231 ? -11.614 15.957 -3.907 1.00 84.19 231 SER A C 1
ATOM 1845 O O . SER A 1 231 ? -10.757 15.816 -3.035 1.00 84.19 231 SER A O 1
ATOM 1847 N N . LEU A 1 232 ? -11.294 15.996 -5.197 1.00 81.12 232 LEU A N 1
ATOM 1848 C CA . LEU A 1 232 ? -9.912 15.969 -5.668 1.00 81.12 232 LEU A CA 1
ATOM 1849 C C . LEU A 1 232 ? -9.289 17.366 -5.569 1.00 81.12 232 LEU A C 1
ATOM 1851 O O . LEU A 1 232 ? -9.880 18.333 -6.046 1.00 81.12 232 LEU A O 1
ATOM 1855 N N . MET A 1 233 ? -8.083 17.472 -5.005 1.00 80.69 233 MET A N 1
ATOM 1856 C CA . MET A 1 233 ? -7.310 18.722 -4.984 1.00 80.69 233 MET A CA 1
ATOM 1857 C C . MET A 1 233 ? -6.150 18.688 -5.970 1.00 80.69 233 MET A C 1
ATOM 1859 O O . MET A 1 233 ? -5.544 17.642 -6.201 1.00 80.69 233 MET A O 1
ATOM 1863 N N . LYS A 1 234 ? -5.800 19.867 -6.483 1.00 79.56 234 LYS A N 1
ATOM 1864 C CA . LYS A 1 234 ? -4.570 20.096 -7.243 1.00 79.56 234 LYS A CA 1
ATOM 1865 C C . LYS A 1 234 ? -3.454 20.584 -6.322 1.00 79.56 234 LYS A C 1
ATOM 1867 O O . LYS A 1 234 ? -3.722 21.194 -5.283 1.00 79.56 234 LYS A O 1
ATOM 1872 N N . LEU A 1 235 ? -2.205 20.334 -6.698 1.00 69.62 235 LEU A N 1
ATOM 1873 C CA . LEU A 1 235 ? -1.060 20.984 -6.058 1.00 69.62 235 LEU A CA 1
ATOM 1874 C C . LEU A 1 235 ? -0.904 22.407 -6.613 1.00 69.62 235 LEU A C 1
ATOM 1876 O O . LEU A 1 235 ? -1.331 22.691 -7.724 1.00 69.62 235 LEU A O 1
ATOM 1880 N N . ASN A 1 236 ? -0.307 23.315 -5.850 1.00 63.41 236 ASN A N 1
ATOM 1881 C CA . ASN A 1 236 ? 0.142 24.620 -6.318 1.00 63.41 236 ASN A CA 1
ATOM 1882 C C . ASN A 1 236 ? 1.619 24.526 -6.744 1.00 63.41 236 ASN A C 1
ATOM 1884 O O . ASN A 1 236 ? 2.276 23.494 -6.583 1.00 63.41 236 ASN A O 1
ATOM 1888 N N . THR A 1 237 ? 2.163 25.614 -7.283 1.00 53.78 237 THR A N 1
ATOM 1889 C CA . THR A 1 237 ? 3.568 25.704 -7.710 1.00 53.78 237 THR A CA 1
ATOM 1890 C C . THR A 1 237 ? 4.583 25.539 -6.574 1.00 53.78 237 THR A C 1
ATOM 1892 O O . THR A 1 237 ? 5.733 25.219 -6.858 1.00 53.78 237 THR A O 1
ATOM 1895 N N . THR A 1 238 ? 4.183 25.702 -5.307 1.00 57.31 238 THR A N 1
ATOM 1896 C CA . THR A 1 238 ? 5.033 25.477 -4.123 1.00 57.31 238 THR A CA 1
ATOM 1897 C C . THR A 1 238 ? 4.896 24.065 -3.535 1.00 57.31 238 THR A C 1
ATOM 1899 O O . THR A 1 238 ? 5.542 23.754 -2.537 1.00 57.31 238 THR A O 1
ATOM 1902 N N . GLY A 1 239 ? 4.091 23.181 -4.145 1.00 57.03 239 GLY A N 1
ATOM 1903 C CA . GLY A 1 239 ? 3.835 21.822 -3.649 1.00 57.03 239 GLY A CA 1
ATOM 1904 C C . GLY A 1 239 ? 2.833 21.748 -2.486 1.00 57.03 239 GLY A C 1
ATOM 1905 O O . GLY A 1 239 ? 2.586 20.669 -1.932 1.00 57.03 239 GLY A O 1
ATOM 1906 N N . GLU A 1 240 ? 2.217 22.869 -2.122 1.00 60.41 240 GLU A N 1
ATOM 1907 C CA . GLU A 1 240 ? 1.071 22.935 -1.217 1.00 60.41 240 GLU A CA 1
ATOM 1908 C C . GLU A 1 240 ? -0.234 22.688 -1.987 1.00 60.41 240 GLU A C 1
ATOM 1910 O O . GLU A 1 240 ? -0.289 22.769 -3.207 1.00 60.41 240 GLU A O 1
ATOM 1915 N N . THR A 1 241 ? -1.313 22.314 -1.310 1.00 56.12 241 THR A N 1
ATOM 1916 C CA . THR A 1 241 ? -2.592 22.013 -1.973 1.00 56.12 241 THR A CA 1
ATOM 1917 C C . THR A 1 241 ? -3.361 23.296 -2.296 1.00 56.12 241 THR A C 1
ATOM 1919 O O . THR A 1 241 ? -3.557 24.127 -1.409 1.00 56.12 241 THR A O 1
ATOM 1922 N N . VAL A 1 242 ? -3.825 23.460 -3.543 1.00 54.06 242 VAL A N 1
ATOM 1923 C CA . VAL A 1 242 ? -4.702 24.578 -3.941 1.00 54.06 242 VAL A CA 1
ATOM 1924 C C . VAL A 1 242 ? -6.092 24.350 -3.347 1.00 54.06 242 VAL A C 1
ATOM 1926 O O . VAL A 1 242 ? -6.699 23.301 -3.566 1.00 54.06 242 VAL A O 1
ATOM 1929 N N . LYS A 1 243 ? -6.598 25.340 -2.601 1.00 55.62 243 LYS A N 1
ATOM 1930 C CA . LYS A 1 243 ? -7.905 25.283 -1.930 1.00 55.62 243 LYS A CA 1
ATOM 1931 C C . LYS A 1 243 ? -9.059 25.233 -2.948 1.00 55.62 243 LYS A C 1
ATOM 1933 O O . LYS A 1 243 ? -9.080 26.063 -3.861 1.00 55.62 243 LYS A O 1
ATOM 1938 N N . PRO A 1 244 ? -10.064 24.357 -2.777 1.00 45.78 244 PRO A N 1
ATOM 1939 C CA . PRO A 1 244 ? -11.299 24.422 -3.552 1.00 45.78 244 PRO A CA 1
ATOM 1940 C C . PRO A 1 244 ? -12.238 25.509 -2.988 1.00 45.78 244 PRO A C 1
ATOM 1942 O O . PRO A 1 244 ? -13.058 25.231 -2.126 1.00 45.78 244 PRO A O 1
ATOM 1945 N N . SER A 1 245 ? -12.141 26.745 -3.496 1.00 45.50 245 SER A N 1
ATOM 1946 C CA . SER A 1 245 ? -13.008 27.908 -3.180 1.00 45.50 245 SER A CA 1
ATOM 1947 C C . SER A 1 245 ? -13.058 28.373 -1.703 1.00 45.50 245 SER A C 1
ATOM 1949 O O . SER A 1 245 ? -12.931 27.599 -0.762 1.00 45.50 245 SER A O 1
ATOM 1951 N N . GLU A 1 246 ? -13.235 29.677 -1.478 1.00 41.66 246 GLU A N 1
ATOM 1952 C CA . GLU A 1 246 ? -13.104 30.311 -0.149 1.00 41.66 246 GLU A CA 1
ATOM 1953 C C . GLU A 1 246 ? -14.316 30.135 0.787 1.00 41.66 246 GLU A C 1
ATOM 1955 O O . GLU A 1 246 ? -14.284 30.603 1.922 1.00 41.66 246 GLU A O 1
ATOM 1960 N N . LEU A 1 247 ? -15.380 29.456 0.346 1.00 42.19 247 LEU A N 1
ATOM 1961 C CA . LEU A 1 247 ? -16.659 29.422 1.067 1.00 42.19 247 LEU A CA 1
ATOM 1962 C C . LEU A 1 247 ? -16.805 28.263 2.066 1.00 42.19 247 LEU A C 1
ATOM 1964 O O . LEU A 1 247 ? -17.682 28.336 2.921 1.00 42.19 247 LEU A O 1
ATOM 1968 N N . ASP A 1 248 ? -15.949 27.236 2.015 1.00 40.34 248 ASP A N 1
ATOM 1969 C CA . ASP A 1 248 ? -16.066 26.065 2.899 1.00 40.34 248 ASP A CA 1
ATOM 1970 C C . ASP A 1 248 ? -14.694 25.520 3.333 1.00 40.34 248 ASP A C 1
ATOM 1972 O O . ASP A 1 248 ? -14.225 24.485 2.875 1.00 40.34 248 ASP A O 1
ATOM 1976 N N . GLY A 1 249 ? -13.979 26.266 4.180 1.00 46.12 249 GLY A N 1
ATOM 1977 C CA . GLY A 1 249 ? -12.919 25.714 5.040 1.00 46.12 249 GLY A CA 1
ATOM 1978 C C . GLY A 1 249 ? -11.695 25.034 4.396 1.00 46.12 249 GLY A C 1
ATOM 1979 O O . GLY A 1 249 ? -10.844 24.562 5.142 1.00 46.12 249 GLY A O 1
ATOM 1980 N N . GLY A 1 250 ? -11.551 24.999 3.067 1.00 53.09 250 GLY A N 1
ATOM 1981 C CA . GLY A 1 250 ? -10.331 24.605 2.348 1.00 53.09 250 GLY A CA 1
ATOM 1982 C C . GLY A 1 250 ? -9.875 23.144 2.486 1.00 53.09 250 GLY A C 1
ATOM 1983 O O . GLY A 1 250 ? -8.726 22.863 2.146 1.00 53.09 250 GLY A O 1
ATOM 1984 N N . ASP A 1 251 ? -10.724 22.236 2.972 1.00 64.75 251 ASP A N 1
ATOM 1985 C CA . ASP A 1 251 ? -10.418 20.809 3.128 1.00 64.75 251 ASP A CA 1
ATOM 1986 C C . ASP A 1 251 ? -11.133 19.968 2.064 1.00 64.75 251 ASP A C 1
ATOM 1988 O O . ASP A 1 251 ? -12.256 20.269 1.668 1.00 64.75 251 ASP A O 1
ATOM 1992 N N . ASN A 1 252 ? -10.492 18.907 1.584 1.00 72.94 252 ASN A N 1
ATOM 1993 C CA . ASN A 1 252 ? -11.053 18.039 0.548 1.00 72.94 252 ASN A CA 1
ATOM 1994 C C . ASN A 1 252 ? -11.789 16.818 1.103 1.00 72.94 252 ASN A C 1
ATOM 1996 O O . ASN A 1 252 ? -12.391 16.050 0.345 1.00 72.94 252 ASN A O 1
ATOM 2000 N N . ILE A 1 253 ? -11.713 16.653 2.421 1.00 78.88 253 ILE A N 1
ATOM 2001 C CA . ILE A 1 253 ? -12.368 15.611 3.191 1.00 78.88 253 ILE A CA 1
ATOM 2002 C C . ILE A 1 253 ? -13.567 16.257 3.898 1.00 78.88 253 ILE A C 1
ATOM 2004 O O . ILE A 1 253 ? -13.370 17.095 4.783 1.00 78.88 253 ILE A O 1
ATOM 2008 N N . PRO A 1 254 ? -14.811 15.892 3.532 1.00 71.44 254 PRO A N 1
ATOM 2009 C CA . PRO A 1 254 ? -15.996 16.400 4.214 1.00 71.44 254 PRO A CA 1
ATOM 2010 C C . PRO A 1 254 ? -15.955 16.094 5.712 1.00 71.44 254 PRO A C 1
ATOM 2012 O O . PRO A 1 254 ? -15.532 15.011 6.115 1.00 71.44 254 PRO A O 1
ATOM 2015 N N . ARG A 1 255 ? -16.441 17.021 6.544 1.00 68.56 255 ARG A N 1
ATOM 2016 C CA . ARG A 1 255 ? -16.404 16.861 8.009 1.00 68.56 255 ARG A CA 1
ATOM 2017 C C . ARG A 1 255 ? -17.266 15.703 8.520 1.00 68.56 255 ARG A C 1
ATOM 2019 O O . ARG A 1 255 ? -16.885 15.083 9.507 1.00 68.56 255 ARG A O 1
ATOM 2026 N N . ASP A 1 256 ? -18.357 15.373 7.824 1.00 71.69 256 ASP A N 1
ATOM 2027 C CA . ASP A 1 256 ? -19.314 14.357 8.266 1.00 71.69 256 ASP A CA 1
ATOM 2028 C C . ASP A 1 256 ? -19.471 13.199 7.270 1.00 71.69 256 ASP A C 1
ATOM 2030 O O . ASP A 1 256 ? -19.566 13.379 6.056 1.00 71.69 256 ASP A O 1
ATOM 2034 N N . GLY A 1 257 ? -19.523 11.979 7.813 1.00 74.00 257 GLY A N 1
ATOM 2035 C CA . GLY A 1 257 ? -19.966 10.763 7.120 1.00 74.00 257 GLY A CA 1
ATOM 2036 C C . GLY A 1 257 ? -19.005 10.155 6.093 1.00 74.00 257 GLY A C 1
ATOM 2037 O O . GLY A 1 257 ? -19.214 9.011 5.699 1.00 74.00 257 GLY A O 1
ATOM 2038 N N . CYS A 1 258 ? -17.948 10.859 5.676 1.00 85.38 258 CYS A N 1
ATOM 2039 C CA . CYS A 1 258 ? -17.035 10.366 4.636 1.00 85.38 258 CYS A CA 1
ATOM 2040 C C . CYS A 1 258 ? -16.009 9.333 5.129 1.00 85.38 258 CYS A C 1
ATOM 2042 O O . CYS A 1 258 ? -15.392 8.650 4.310 1.00 85.38 258 CYS A O 1
ATOM 2044 N N . VAL A 1 259 ? -15.809 9.224 6.447 1.00 90.19 259 VAL A N 1
ATOM 2045 C CA . VAL A 1 259 ? -14.768 8.396 7.064 1.00 90.19 259 VAL A CA 1
ATOM 2046 C C . VAL A 1 259 ? -15.297 7.625 8.266 1.00 90.19 259 VAL A C 1
ATOM 2048 O O . VAL A 1 259 ? -16.007 8.156 9.118 1.00 90.19 259 VAL A O 1
ATOM 2051 N N . GLN A 1 260 ? -14.907 6.358 8.351 1.00 90.62 260 GLN A N 1
ATOM 2052 C CA . GLN A 1 260 ? -15.096 5.510 9.521 1.00 90.62 260 GLN A CA 1
ATOM 2053 C C . GLN A 1 260 ? -13.749 5.235 10.185 1.00 90.62 260 GLN A C 1
ATOM 2055 O O . GLN A 1 260 ? -12.776 4.889 9.513 1.00 90.62 260 GLN A O 1
ATOM 2060 N N . TYR A 1 261 ? -13.700 5.365 11.509 1.00 89.44 261 TYR A N 1
ATOM 2061 C CA . TYR A 1 261 ? -12.491 5.162 12.302 1.00 89.44 261 TYR A CA 1
ATOM 2062 C C . TYR A 1 261 ? -12.549 3.831 13.052 1.00 89.44 261 TYR A C 1
ATOM 2064 O O . TYR A 1 261 ? -13.519 3.536 13.747 1.00 89.44 261 TYR A O 1
ATOM 2072 N N . TYR A 1 262 ? -11.470 3.062 12.958 1.00 89.12 262 TYR A N 1
ATOM 2073 C CA . TYR A 1 262 ? -11.286 1.787 13.637 1.00 89.12 262 TYR A CA 1
ATOM 2074 C C . TYR A 1 262 ? -10.057 1.881 14.539 1.00 89.12 262 TYR A C 1
ATOM 2076 O O . TYR A 1 262 ? -8.947 2.144 14.080 1.00 89.12 262 TYR A O 1
ATOM 2084 N N . CYS A 1 263 ? -10.256 1.681 15.840 1.00 86.94 263 CYS A N 1
ATOM 2085 C CA . CYS A 1 263 ? -9.193 1.704 16.838 1.00 86.94 263 CYS A CA 1
ATOM 2086 C C . CYS A 1 263 ? -9.486 0.654 17.919 1.00 86.94 263 CYS A C 1
ATOM 2088 O O . CYS A 1 263 ? -10.644 0.491 18.322 1.00 86.94 263 CYS A O 1
ATOM 2090 N N . PRO A 1 264 ? -8.479 -0.082 18.416 1.00 81.88 264 PRO A N 1
ATOM 2091 C CA . PRO A 1 264 ? -8.678 -0.988 19.534 1.00 81.88 264 PRO A CA 1
ATOM 2092 C C . PRO A 1 264 ? -9.028 -0.205 20.801 1.00 81.88 264 PRO A C 1
ATOM 2094 O O . PRO A 1 264 ? -8.293 0.689 21.220 1.00 81.88 264 PRO A O 1
ATOM 2097 N N . GLY A 1 265 ? -10.115 -0.590 21.472 1.00 75.25 265 GLY A N 1
ATOM 2098 C CA . GLY A 1 265 ? -10.631 0.154 22.629 1.00 75.25 265 GLY A CA 1
ATOM 2099 C C . GLY A 1 265 ? -9.639 0.325 23.789 1.00 75.25 265 GLY A C 1
ATOM 2100 O O . GLY A 1 265 ? -9.733 1.292 24.539 1.00 75.25 265 GLY A O 1
ATOM 2101 N N . HIS A 1 266 ? -8.650 -0.564 23.925 1.00 75.25 266 HIS A N 1
ATOM 2102 C CA . HIS A 1 266 ? -7.627 -0.456 24.968 1.00 75.25 266 HIS A CA 1
ATOM 2103 C C . HIS A 1 266 ? -6.518 0.568 24.652 1.00 75.25 266 HIS A C 1
ATOM 2105 O O . HIS A 1 266 ? -5.771 0.934 25.554 1.00 75.25 266 HIS A O 1
ATOM 2111 N N . LEU A 1 267 ? -6.409 1.041 23.402 1.00 72.12 267 LEU A N 1
ATOM 2112 C CA . LEU A 1 267 ? -5.432 2.056 22.980 1.00 72.12 267 LEU A CA 1
ATOM 2113 C C . LEU A 1 267 ? -5.986 3.481 23.044 1.00 72.12 267 LEU A C 1
ATOM 2115 O O . LEU A 1 267 ? -5.228 4.431 23.203 1.00 72.12 267 LEU A O 1
ATOM 2119 N N . SER A 1 268 ? -7.308 3.633 22.984 1.00 58.41 268 SER A N 1
ATOM 2120 C CA . SER A 1 268 ? -8.000 4.929 22.954 1.00 58.41 268 SER A CA 1
ATOM 2121 C C . SER A 1 268 ? -7.950 5.706 24.290 1.00 58.41 268 SER A C 1
ATOM 2123 O O . SER A 1 268 ? -8.409 6.841 24.370 1.00 58.41 268 SER A O 1
ATOM 2125 N N . ARG A 1 269 ? -7.389 5.124 25.362 1.00 51.53 269 ARG A N 1
ATOM 2126 C CA . ARG A 1 269 ? -7.553 5.607 26.748 1.00 51.53 269 ARG A CA 1
ATOM 2127 C C . ARG A 1 269 ? -6.407 6.429 27.345 1.00 51.53 269 ARG A C 1
ATOM 2129 O O . ARG A 1 269 ? -6.559 6.893 28.475 1.00 51.53 269 ARG A O 1
ATOM 2136 N N . SER A 1 270 ? -5.287 6.617 26.654 1.00 45.69 270 SER A N 1
ATOM 2137 C CA . SER A 1 270 ? -4.167 7.363 27.239 1.00 45.69 270 SER A CA 1
ATOM 2138 C C . SER A 1 270 ? -4.417 8.875 27.173 1.00 45.69 270 SER A C 1
ATOM 2140 O O . SER A 1 270 ? -4.351 9.471 26.103 1.00 45.69 270 SER A O 1
ATOM 2142 N N . LYS A 1 271 ? -4.710 9.494 28.325 1.00 45.81 271 LYS A N 1
ATOM 2143 C CA . LYS A 1 271 ? -4.693 10.956 28.536 1.00 45.81 271 LYS A CA 1
ATOM 2144 C C . LYS A 1 271 ? -3.297 11.451 28.953 1.00 45.81 271 LYS A C 1
ATOM 2146 O O . LYS A 1 271 ? -3.193 12.434 29.684 1.00 45.81 271 LYS A O 1
ATOM 2151 N N . GLU A 1 272 ? -2.233 10.742 28.587 1.00 45.28 272 GLU A N 1
ATOM 2152 C CA . GLU A 1 272 ? -0.883 11.169 28.956 1.00 45.28 272 GLU A CA 1
ATOM 2153 C C . GLU A 1 272 ? -0.389 12.306 28.049 1.00 45.28 272 GLU A C 1
ATOM 2155 O O . GLU A 1 272 ? -0.707 12.323 26.856 1.00 45.28 272 GLU A O 1
ATOM 2160 N N . PRO A 1 273 ? 0.368 13.277 28.596 1.00 42.34 273 PRO A N 1
ATOM 2161 C CA . PRO A 1 273 ? 0.931 14.364 27.812 1.00 42.34 273 PRO A CA 1
ATOM 2162 C C . PRO A 1 273 ? 1.848 13.830 26.700 1.00 42.34 273 PRO A C 1
ATOM 2164 O O . PRO A 1 273 ? 2.638 12.907 26.888 1.00 42.34 273 PRO A O 1
ATOM 2167 N N . VAL A 1 274 ? 1.720 14.473 25.539 1.00 47.00 274 VAL A N 1
ATOM 2168 C CA . VAL A 1 274 ? 2.071 14.057 24.165 1.00 47.00 274 VAL A CA 1
ATOM 2169 C C . VAL A 1 274 ? 3.533 13.632 23.924 1.00 47.00 274 VAL A C 1
ATOM 2171 O O . VAL A 1 274 ? 3.846 13.117 22.856 1.00 47.00 274 VAL A O 1
ATOM 2174 N N . TYR A 1 275 ? 4.437 13.756 24.896 1.00 42.19 275 TYR A N 1
ATOM 2175 C CA . TYR A 1 275 ? 5.878 13.635 24.644 1.00 42.19 275 TYR A CA 1
ATOM 2176 C C . TYR A 1 275 ? 6.582 12.409 25.246 1.00 42.19 275 TYR A C 1
ATOM 2178 O O . TYR A 1 275 ? 7.762 12.229 24.963 1.00 42.19 275 TYR A O 1
ATOM 2186 N N . SER A 1 276 ? 5.928 11.558 26.054 1.00 39.06 276 SER A N 1
ATOM 2187 C CA . SER A 1 276 ? 6.692 10.675 26.968 1.00 39.06 276 SER A CA 1
ATOM 2188 C C . SER A 1 276 ? 6.575 9.154 26.802 1.00 39.06 276 SER A C 1
ATOM 2190 O O . SER A 1 276 ? 7.206 8.422 27.562 1.00 39.06 276 SER A O 1
ATOM 2192 N N . ILE A 1 277 ? 5.853 8.622 25.822 1.00 38.59 277 ILE A N 1
ATOM 2193 C CA . ILE A 1 277 ? 5.886 7.172 25.576 1.00 38.59 277 ILE A CA 1
ATOM 2194 C C . ILE A 1 277 ? 6.026 6.972 24.083 1.00 38.59 277 ILE A C 1
ATOM 2196 O O . ILE A 1 277 ? 5.079 7.207 23.343 1.00 38.59 277 ILE A O 1
ATOM 2200 N N . PHE A 1 278 ? 7.253 6.651 23.666 1.00 39.53 278 PHE A N 1
ATOM 2201 C CA . PHE A 1 278 ? 7.672 6.320 22.307 1.00 39.53 278 PHE A CA 1
ATOM 2202 C C . PHE A 1 278 ? 6.507 5.966 21.388 1.00 39.53 278 PHE A C 1
ATOM 2204 O O . PHE A 1 278 ? 5.882 4.934 21.595 1.00 39.53 278 PHE A O 1
ATOM 2211 N N . GLN A 1 279 ? 6.283 6.804 20.371 1.00 47.19 279 GLN A N 1
ATOM 2212 C CA . GLN A 1 279 ? 5.436 6.522 19.216 1.00 47.19 279 GLN A CA 1
ATOM 2213 C C . GLN A 1 279 ? 4.007 6.081 19.575 1.00 47.19 279 GLN A C 1
ATOM 2215 O O . GLN A 1 279 ? 3.742 4.953 19.991 1.00 47.19 279 GLN A O 1
ATOM 2220 N N . GLN A 1 280 ? 3.030 6.937 19.263 1.00 55.69 280 GLN A N 1
ATOM 2221 C CA . GLN A 1 280 ? 1.683 6.453 18.953 1.00 55.69 280 GLN A CA 1
ATOM 2222 C C . GLN A 1 280 ? 1.819 5.168 18.123 1.00 55.69 280 GLN A C 1
ATOM 2224 O O . GLN A 1 280 ? 2.643 5.138 17.207 1.00 55.69 280 GLN A O 1
ATOM 2229 N N . LYS A 1 281 ? 1.098 4.098 18.495 1.00 75.12 281 LYS A N 1
ATOM 2230 C CA . LYS A 1 281 ? 1.140 2.780 17.836 1.00 75.12 281 LYS A CA 1
ATOM 2231 C C . LYS A 1 281 ? 0.688 2.922 16.382 1.00 75.12 281 LYS A C 1
ATOM 2233 O O . LYS A 1 281 ? -0.451 2.615 16.048 1.00 75.12 281 LYS A O 1
ATOM 2238 N N . ALA A 1 282 ? 1.592 3.432 15.556 1.00 85.06 282 ALA A N 1
ATOM 2239 C CA . ALA A 1 282 ? 1.347 3.821 14.190 1.00 85.06 282 ALA A CA 1
ATOM 2240 C C . ALA A 1 282 ? 0.941 2.585 13.414 1.00 85.06 282 ALA A C 1
ATOM 2242 O O . ALA A 1 282 ? 1.504 1.504 13.615 1.00 85.06 282 ALA A O 1
ATOM 2243 N N . ILE A 1 283 ? -0.014 2.738 12.515 1.00 90.69 283 ILE A N 1
ATOM 2244 C CA . ILE A 1 283 ? -0.404 1.637 11.652 1.00 90.69 283 ILE A CA 1
ATOM 2245 C C . ILE A 1 283 ? 0.698 1.456 10.616 1.00 90.69 283 ILE A C 1
ATOM 2247 O O . ILE A 1 283 ? 0.915 2.308 9.758 1.00 90.69 283 ILE A O 1
ATOM 2251 N N . THR A 1 284 ? 1.425 0.350 10.719 1.00 91.00 284 THR A N 1
ATOM 2252 C CA . THR A 1 284 ? 2.534 0.025 9.817 1.00 91.00 284 THR A CA 1
ATOM 2253 C C . THR A 1 284 ? 2.031 -0.653 8.552 1.00 91.00 284 THR A C 1
ATOM 2255 O O . THR A 1 284 ? 2.615 -0.477 7.486 1.00 91.00 284 THR A O 1
ATOM 2258 N N . TYR A 1 285 ? 0.934 -1.406 8.653 1.00 93.88 285 TYR A N 1
ATOM 2259 C CA . TYR A 1 285 ? 0.310 -2.053 7.513 1.00 93.88 285 TYR A CA 1
ATOM 2260 C C . TYR A 1 285 ? -1.180 -2.277 7.741 1.00 93.88 285 TYR A C 1
ATOM 2262 O O . TYR A 1 285 ? -1.614 -2.539 8.860 1.00 93.88 285 TYR A O 1
ATOM 2270 N N . LEU A 1 286 ? -1.965 -2.236 6.672 1.00 95.94 286 LEU A N 1
ATOM 2271 C CA . LEU A 1 286 ? -3.355 -2.666 6.694 1.00 95.94 286 LEU A CA 1
ATOM 2272 C C . LEU A 1 286 ? -3.715 -3.354 5.382 1.00 95.94 286 LEU A C 1
ATOM 2274 O O . LEU A 1 286 ? -3.092 -3.114 4.348 1.00 95.94 286 LEU A O 1
ATOM 2278 N N . THR A 1 287 ? -4.712 -4.229 5.426 1.00 95.62 287 THR A N 1
ATOM 2279 C CA . THR A 1 287 ? -5.259 -4.879 4.236 1.00 95.62 287 THR A CA 1
ATOM 2280 C C . THR A 1 287 ? -6.694 -5.305 4.480 1.00 95.62 287 THR A C 1
ATOM 2282 O O . THR A 1 287 ? -7.070 -5.662 5.597 1.00 95.62 287 THR A O 1
ATOM 2285 N N . PHE A 1 288 ? -7.495 -5.308 3.421 1.00 94.69 288 PHE A N 1
ATOM 2286 C CA . PHE A 1 288 ? -8.799 -5.947 3.464 1.00 94.69 288 PHE A CA 1
ATOM 2287 C C . PHE A 1 288 ? -8.650 -7.464 3.347 1.00 94.69 288 PHE A C 1
ATOM 2289 O O . PHE A 1 288 ? -7.710 -7.976 2.732 1.00 94.69 288 PHE A O 1
ATOM 2296 N N . SER A 1 289 ? -9.602 -8.165 3.944 1.00 91.25 289 SER A N 1
ATOM 2297 C CA . SER A 1 289 ? -9.909 -9.565 3.646 1.00 91.25 289 SER A CA 1
ATOM 2298 C C . SER A 1 289 ? -10.289 -9.742 2.166 1.00 91.25 289 SER A C 1
ATOM 2300 O O . SER A 1 289 ? -10.772 -8.793 1.541 1.00 91.25 289 SER A O 1
ATOM 2302 N N . PRO A 1 290 ? -10.113 -10.948 1.588 1.00 85.62 290 PRO A N 1
ATOM 2303 C CA . PRO A 1 290 ? -10.472 -11.207 0.194 1.00 85.62 290 PRO A CA 1
ATOM 2304 C C . PRO A 1 290 ? -11.936 -10.906 -0.145 1.00 85.62 290 PRO A C 1
ATOM 2306 O O . PRO A 1 290 ? -12.205 -10.447 -1.247 1.00 85.62 290 PRO A O 1
ATOM 2309 N N . ASP A 1 291 ? -12.863 -11.114 0.795 1.00 85.12 291 ASP A N 1
ATOM 2310 C CA . ASP A 1 291 ? -14.291 -10.811 0.628 1.00 85.12 291 ASP A CA 1
ATOM 2311 C C . ASP A 1 291 ? -14.648 -9.337 0.915 1.00 85.12 291 ASP A C 1
ATOM 2313 O O . ASP A 1 291 ? -15.780 -8.904 0.688 1.00 85.12 291 ASP A O 1
ATOM 2317 N N . GLY A 1 292 ? -13.673 -8.539 1.362 1.00 89.19 292 GLY A N 1
ATOM 2318 C CA . GLY A 1 292 ? -13.837 -7.118 1.642 1.00 89.19 292 GLY A CA 1
ATOM 2319 C C . GLY A 1 292 ? -14.713 -6.813 2.858 1.00 89.19 292 GLY A C 1
ATOM 2320 O O . GLY A 1 292 ? -15.169 -5.677 2.996 1.00 89.19 292 GLY A O 1
ATOM 2321 N N . THR A 1 293 ? -14.996 -7.793 3.717 1.00 90.12 293 THR A N 1
ATOM 2322 C CA . THR A 1 293 ? -15.879 -7.612 4.883 1.00 90.12 293 THR A CA 1
ATOM 2323 C C . THR A 1 293 ? -15.127 -7.233 6.151 1.00 90.12 293 THR A C 1
ATOM 2325 O O . THR A 1 293 ? -15.705 -6.684 7.085 1.00 90.12 293 THR A O 1
ATOM 2328 N N . GLU A 1 294 ? -13.823 -7.480 6.163 1.00 92.31 294 GLU A N 1
ATOM 2329 C CA . GLU A 1 294 ? -12.950 -7.277 7.313 1.00 92.31 294 GLU A CA 1
ATOM 2330 C C . GLU A 1 294 ? -11.693 -6.505 6.940 1.00 92.31 294 GLU A C 1
ATOM 2332 O O . GLU A 1 294 ? -11.158 -6.656 5.837 1.00 92.31 294 GLU A O 1
ATOM 2337 N N . LEU A 1 295 ? -11.191 -5.739 7.904 1.00 94.88 295 LEU A N 1
ATOM 2338 C CA . LEU A 1 295 ? -9.946 -4.994 7.825 1.00 94.88 295 LEU A CA 1
ATOM 2339 C C . LEU A 1 295 ? -8.941 -5.561 8.829 1.00 94.88 295 LEU A C 1
ATOM 2341 O O . LEU A 1 295 ? -9.180 -5.555 10.039 1.00 94.88 295 LEU A O 1
ATOM 2345 N N . LEU A 1 296 ? -7.806 -6.029 8.322 1.00 94.88 296 LEU A N 1
ATOM 2346 C CA . LEU A 1 296 ? -6.663 -6.442 9.122 1.00 94.88 296 LEU A CA 1
ATOM 2347 C C . LEU A 1 296 ? -5.705 -5.257 9.256 1.00 94.88 296 LEU A C 1
ATOM 2349 O O . LEU A 1 296 ? -5.326 -4.647 8.258 1.00 94.88 296 LEU A O 1
ATOM 2353 N N . VAL A 1 297 ? -5.317 -4.931 10.483 1.00 94.00 297 VAL A N 1
ATOM 2354 C CA . VAL A 1 297 ? -4.513 -3.754 10.817 1.00 94.00 297 VAL A CA 1
ATOM 2355 C C . VAL A 1 297 ? -3.338 -4.190 11.678 1.00 94.00 297 VAL A C 1
ATOM 2357 O O . VAL A 1 297 ? -3.512 -4.647 12.809 1.00 94.00 297 VAL A O 1
ATOM 2360 N N . ASN A 1 298 ? -2.135 -4.025 11.142 1.00 92.19 298 ASN A N 1
ATOM 2361 C CA . ASN A 1 298 ? -0.893 -4.145 11.883 1.00 92.19 298 ASN A CA 1
ATOM 2362 C C . ASN A 1 298 ? -0.500 -2.772 12.428 1.00 92.19 298 ASN A C 1
ATOM 2364 O O . ASN A 1 298 ? -0.340 -1.809 11.676 1.00 92.19 298 ASN A O 1
ATOM 2368 N N . MET A 1 299 ? -0.333 -2.689 13.739 1.00 86.00 299 MET A N 1
ATOM 2369 C CA . MET A 1 299 ? 0.167 -1.490 14.404 1.00 86.00 299 MET A CA 1
ATOM 2370 C C . MET A 1 299 ? 1.601 -1.720 14.865 1.00 86.00 299 MET A C 1
ATOM 2372 O O . MET A 1 299 ? 2.034 -2.862 14.956 1.00 86.00 299 MET A O 1
ATOM 2376 N N . GLY A 1 300 ? 2.335 -0.653 15.189 1.00 76.81 300 GLY A N 1
ATOM 2377 C CA . GLY A 1 300 ? 3.652 -0.695 15.845 1.00 76.81 300 GLY A CA 1
ATOM 2378 C C . GLY A 1 300 ? 3.592 -1.252 17.275 1.00 76.81 300 GLY A C 1
ATOM 2379 O O . GLY A 1 300 ? 4.114 -0.663 18.210 1.00 76.81 300 GLY A O 1
ATOM 2380 N N . SER A 1 301 ? 2.869 -2.350 17.462 1.00 71.44 301 SER A N 1
ATOM 2381 C CA . SER A 1 301 ? 2.626 -3.069 18.700 1.00 71.44 301 SER A CA 1
ATOM 2382 C C . SER A 1 301 ? 2.712 -4.564 18.425 1.00 71.44 301 SER A C 1
ATOM 2384 O O . SER A 1 301 ? 2.651 -4.985 17.278 1.00 71.44 301 SER A O 1
ATOM 2386 N N . GLU A 1 302 ? 2.763 -5.379 19.468 1.00 69.69 302 GLU A N 1
ATOM 2387 C CA . GLU A 1 302 ? 2.884 -6.839 19.336 1.00 69.69 302 GLU A CA 1
ATOM 2388 C C . GLU A 1 302 ? 1.632 -7.538 18.764 1.00 69.69 302 GLU A C 1
ATOM 2390 O O . GLU A 1 302 ? 1.623 -8.755 18.600 1.00 69.69 302 GLU A O 1
ATOM 2395 N N . GLN A 1 303 ? 0.551 -6.800 18.490 1.00 82.19 303 GLN A N 1
ATOM 2396 C CA . GLN A 1 303 ? -0.739 -7.357 18.083 1.00 82.19 303 GLN A CA 1
ATOM 2397 C C . GLN A 1 303 ? -1.155 -6.886 16.688 1.00 82.19 303 GLN A C 1
ATOM 2399 O O . GLN A 1 303 ? -1.041 -5.706 16.350 1.00 82.19 303 GLN A O 1
ATOM 2404 N N . ILE A 1 304 ? -1.736 -7.818 15.929 1.00 88.12 304 ILE A N 1
ATOM 2405 C CA . ILE A 1 304 ? -2.483 -7.554 14.699 1.00 88.12 304 ILE A CA 1
ATOM 2406 C C . ILE A 1 304 ? -3.972 -7.558 15.045 1.00 88.12 304 ILE A C 1
ATOM 2408 O O . ILE A 1 304 ? -4.469 -8.470 15.708 1.00 88.12 304 ILE A O 1
ATOM 2412 N N . TYR A 1 305 ? -4.693 -6.548 14.574 1.00 89.75 305 TYR A N 1
ATOM 2413 C CA . TYR A 1 305 ? -6.108 -6.357 14.857 1.00 89.75 305 TYR A CA 1
ATOM 2414 C C . TYR A 1 305 ? -6.944 -6.677 13.634 1.00 89.75 305 TYR A C 1
ATOM 2416 O O . TYR A 1 305 ? -6.556 -6.389 12.507 1.00 89.75 305 TYR A O 1
ATOM 2424 N N . ARG A 1 306 ? -8.119 -7.249 13.871 1.00 91.69 306 ARG A N 1
ATOM 2425 C CA . ARG A 1 306 ? -9.110 -7.546 12.843 1.00 91.69 306 ARG A CA 1
ATOM 2426 C C . ARG A 1 306 ? -10.396 -6.824 13.201 1.00 91.69 306 ARG A C 1
ATOM 2428 O O . ARG A 1 306 ? -10.925 -7.017 14.296 1.00 91.69 306 ARG A O 1
ATOM 2435 N N . PHE A 1 307 ? -10.882 -6.013 12.275 1.00 90.81 307 PHE A N 1
ATOM 2436 C CA . PHE A 1 307 ? -12.125 -5.268 12.402 1.00 90.81 307 PHE A CA 1
ATOM 2437 C C . PHE A 1 307 ? -13.142 -5.793 11.394 1.00 90.81 307 PHE A C 1
ATOM 2439 O O . PHE A 1 307 ? -12.818 -5.956 10.222 1.00 90.81 307 PHE A O 1
ATOM 2446 N N . ASP A 1 308 ? -14.361 -6.054 11.857 1.00 89.31 308 ASP A N 1
ATOM 2447 C CA . ASP A 1 308 ? -15.507 -6.365 10.999 1.00 89.31 308 ASP A CA 1
ATOM 2448 C C . ASP A 1 308 ? -16.134 -5.044 10.531 1.00 89.31 308 ASP A C 1
ATOM 2450 O O . ASP A 1 308 ? -16.479 -4.191 11.352 1.00 89.31 308 ASP A O 1
ATOM 2454 N N . LEU A 1 309 ? -16.239 -4.864 9.215 1.00 88.56 309 LEU A N 1
ATOM 2455 C CA . LEU A 1 309 ? -16.764 -3.653 8.581 1.00 88.56 309 LEU A CA 1
ATOM 2456 C C . LEU A 1 309 ? -18.289 -3.692 8.416 1.00 88.56 309 LEU A C 1
ATOM 2458 O O . LEU A 1 309 ? -18.914 -2.653 8.216 1.00 88.56 309 LEU A O 1
ATOM 2462 N N . ASN A 1 310 ? -18.901 -4.879 8.451 1.00 84.06 310 ASN A N 1
ATOM 2463 C CA . ASN A 1 310 ? -20.346 -5.056 8.285 1.00 84.06 310 ASN A CA 1
ATOM 2464 C C . ASN A 1 310 ? -21.081 -5.087 9.626 1.00 84.06 310 ASN A C 1
ATOM 2466 O O . ASN A 1 310 ? -22.260 -4.742 9.692 1.00 84.06 310 ASN A O 1
ATOM 2470 N N . ARG A 1 311 ? -20.401 -5.519 10.690 1.00 76.69 311 ARG A N 1
ATOM 2471 C CA . ARG A 1 311 ? -20.925 -5.533 12.059 1.00 76.69 311 ARG A CA 1
ATOM 2472 C C . ARG A 1 311 ? -20.053 -4.642 12.935 1.00 76.69 311 ARG A C 1
ATOM 2474 O O . ARG A 1 311 ? -19.280 -5.168 13.743 1.00 76.69 311 ARG A O 1
ATOM 2481 N N . PRO A 1 312 ? -20.156 -3.306 12.798 1.00 64.25 312 PRO A N 1
ATOM 2482 C CA . PRO A 1 312 ? -19.471 -2.415 13.717 1.00 64.25 312 PRO A CA 1
ATOM 2483 C C . PRO A 1 312 ? -19.936 -2.773 15.129 1.00 64.25 312 PRO A C 1
ATOM 2485 O O . PRO A 1 312 ? -21.116 -2.662 15.460 1.00 64.25 312 PRO A O 1
ATOM 2488 N N . ARG A 1 313 ? -19.019 -3.282 15.958 1.00 61.81 313 ARG A N 1
ATOM 2489 C CA . ARG A 1 313 ? -19.310 -3.447 17.380 1.00 61.81 313 ARG A CA 1
ATOM 2490 C C . ARG A 1 313 ? -19.577 -2.060 17.928 1.00 61.81 313 ARG A C 1
ATOM 2492 O O . ARG A 1 313 ? -18.744 -1.174 17.734 1.00 61.81 313 ARG A O 1
ATOM 2499 N N . GLU A 1 314 ? -20.704 -1.888 18.612 1.00 59.38 314 GLU A N 1
ATOM 2500 C CA . GLU A 1 314 ? -20.944 -0.640 19.319 1.00 59.38 314 GLU A CA 1
ATOM 2501 C C . GLU A 1 314 ? -19.747 -0.376 20.241 1.00 59.38 314 GLU A C 1
ATOM 2503 O O . GLU A 1 314 ? -19.330 -1.278 20.984 1.00 59.38 314 GLU A O 1
ATOM 2508 N N . PRO A 1 315 ? -19.125 0.813 20.155 1.00 55.62 315 PRO A N 1
ATOM 2509 C CA . PRO A 1 315 ? -18.030 1.157 21.036 1.00 55.62 315 PRO A CA 1
ATOM 2510 C C . PRO A 1 315 ? -18.526 1.044 22.475 1.00 55.62 315 PRO A C 1
ATOM 2512 O O . PRO A 1 315 ? -19.401 1.785 22.920 1.00 55.62 315 PRO A O 1
ATOM 2515 N N . MET A 1 316 ? -17.967 0.086 23.212 1.00 50.12 316 MET A N 1
ATOM 2516 C CA . MET A 1 316 ? -18.253 -0.056 24.629 1.00 50.12 316 MET A CA 1
ATOM 2517 C C . MET A 1 316 ? -17.573 1.083 25.380 1.00 50.12 316 MET A C 1
ATOM 2519 O O . MET A 1 316 ? -16.419 0.985 25.804 1.00 50.12 316 MET A O 1
ATOM 2523 N N . PHE A 1 317 ? -18.304 2.174 25.567 1.00 46.38 317 PHE A N 1
ATOM 2524 C CA . PHE A 1 317 ? -17.933 3.181 26.539 1.00 46.38 317 PHE A CA 1
ATOM 2525 C C . PHE A 1 317 ? -18.214 2.609 27.920 1.00 46.38 317 PHE A C 1
ATOM 2527 O O . PHE A 1 317 ? -19.357 2.548 28.368 1.00 46.38 317 PHE A O 1
ATOM 2534 N N . LEU A 1 318 ? -17.160 2.180 28.612 1.00 38.81 318 LEU A N 1
ATOM 2535 C CA . LEU A 1 318 ? -17.262 1.941 30.040 1.00 38.81 318 LEU A CA 1
ATOM 2536 C C . LEU A 1 318 ? -17.480 3.311 30.696 1.00 38.81 318 LEU A C 1
ATOM 2538 O O . LEU A 1 318 ? -16.516 4.020 31.002 1.00 38.81 318 LEU A O 1
ATOM 2542 N N . GLN A 1 319 ? -18.744 3.702 30.872 1.00 41.97 319 GLN A N 1
ATOM 2543 C CA . GLN A 1 319 ? -19.105 4.720 31.845 1.00 41.97 319 GLN A CA 1
ATOM 2544 C C . GLN A 1 319 ? -18.698 4.151 33.196 1.00 41.97 319 GLN A C 1
ATOM 2546 O O . GLN A 1 319 ? -19.434 3.406 33.839 1.00 41.97 319 GLN A O 1
ATOM 2551 N N . LEU A 1 320 ? -17.467 4.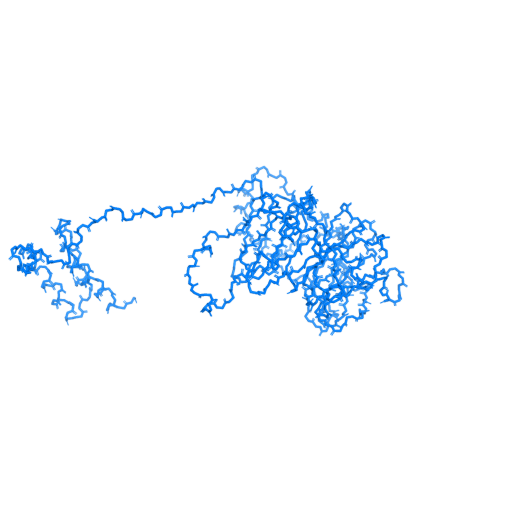466 33.600 1.00 46.09 320 LEU A N 1
ATOM 2552 C CA . LEU A 1 320 ? -17.120 4.404 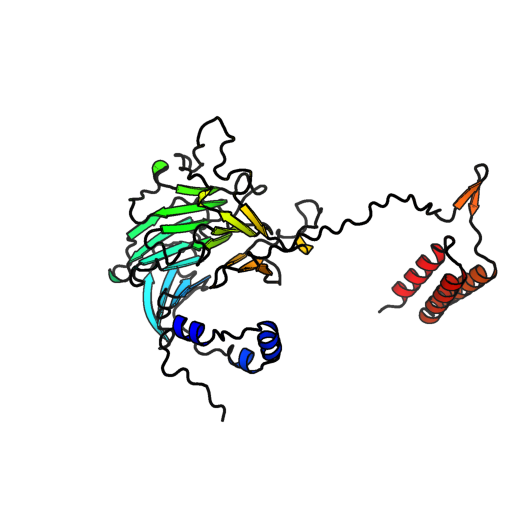35.003 1.00 46.09 320 LEU A CA 1
ATOM 2553 C C . LEU A 1 320 ? -18.214 5.198 35.716 1.00 46.09 320 LEU A C 1
ATOM 2555 O O . LEU A 1 320 ? -18.525 6.301 35.242 1.00 46.09 320 LEU A O 1
ATOM 2559 N N . PRO A 1 321 ? -18.827 4.650 36.778 1.00 38.72 321 PRO A N 1
ATOM 2560 C CA . PRO A 1 321 ? -19.782 5.416 37.547 1.00 38.72 321 PRO A CA 1
ATOM 2561 C C . PRO A 1 321 ? -19.119 6.758 37.826 1.00 38.72 321 PRO A C 1
ATOM 2563 O O . PRO A 1 321 ? -17.983 6.801 38.314 1.00 38.72 321 PRO A O 1
ATOM 2566 N N . LYS A 1 322 ? -19.780 7.862 37.449 1.00 42.81 322 LYS A N 1
ATOM 2567 C CA . LYS A 1 322 ? -19.408 9.139 38.047 1.00 42.81 322 LYS A CA 1
ATOM 2568 C C . LYS A 1 322 ? -19.443 8.841 39.539 1.00 42.81 322 LYS A C 1
ATOM 2570 O O . LYS A 1 322 ? -20.452 8.330 40.020 1.00 42.81 322 LYS A O 1
ATOM 2575 N N . PHE A 1 323 ? -18.337 9.046 40.243 1.00 43.03 323 PHE A N 1
ATOM 2576 C CA . PHE A 1 323 ? -18.349 9.008 41.699 1.00 43.03 323 PHE A CA 1
ATOM 2577 C C . PHE A 1 323 ? -19.197 10.210 42.143 1.00 43.03 323 PHE A C 1
ATOM 2579 O O . PHE A 1 323 ? -18.687 11.284 42.429 1.00 43.03 323 PHE A O 1
ATOM 2586 N N . THR A 1 324 ? -20.518 10.065 42.044 1.00 40.84 324 THR A N 1
ATOM 2587 C CA . THR A 1 324 ? -21.536 11.025 42.480 1.00 40.84 324 THR A CA 1
ATOM 2588 C C . THR A 1 324 ? -21.985 10.742 43.897 1.00 40.84 324 THR A C 1
ATOM 2590 O O . THR A 1 324 ? -22.735 11.525 44.466 1.00 40.84 324 THR A O 1
ATOM 2593 N N . GLU A 1 325 ? -21.480 9.675 44.505 1.00 38.31 325 GLU A N 1
ATOM 2594 C CA . GLU A 1 325 ? -21.469 9.589 45.947 1.00 38.31 325 GLU A CA 1
ATOM 2595 C C . GLU A 1 325 ? -20.158 10.199 46.424 1.00 38.31 325 GLU A C 1
ATOM 2597 O O . GLU A 1 325 ? -19.077 9.624 46.272 1.00 38.31 325 GLU A O 1
ATOM 2602 N N . HIS A 1 326 ? -20.270 11.364 47.063 1.00 42.34 326 HIS A N 1
ATOM 2603 C CA . HIS A 1 326 ? -19.498 11.591 48.271 1.00 42.34 326 HIS A CA 1
ATOM 2604 C C . HIS A 1 326 ? -19.794 10.411 49.203 1.00 42.34 326 HIS A C 1
ATOM 2606 O O . HIS A 1 326 ? -20.630 10.499 50.100 1.00 42.34 326 HIS A O 1
ATOM 2612 N N . LEU A 1 327 ? -19.124 9.276 48.988 1.00 42.12 327 LEU A N 1
ATOM 2613 C CA . LEU A 1 327 ? -18.859 8.378 50.087 1.00 42.12 327 LEU A CA 1
ATOM 2614 C C . LEU A 1 327 ? -18.167 9.286 51.090 1.00 42.12 327 LEU A C 1
ATOM 2616 O O . LEU A 1 327 ? -17.099 9.832 50.800 1.00 42.12 327 LEU A O 1
ATOM 2620 N N . ASN A 1 328 ? -18.836 9.525 52.214 1.00 41.97 328 ASN A N 1
ATOM 2621 C CA . ASN A 1 328 ? -18.232 10.078 53.410 1.00 41.97 328 ASN A CA 1
ATOM 2622 C C . ASN A 1 328 ? -17.142 9.092 53.843 1.00 41.97 328 ASN A C 1
ATOM 2624 O O . ASN A 1 328 ? -17.304 8.342 54.797 1.00 41.97 328 ASN A O 1
ATOM 2628 N N . GLY A 1 329 ? -16.049 9.048 53.084 1.00 40.81 329 GLY A N 1
ATOM 2629 C CA . GLY A 1 329 ? -14.800 8.436 53.457 1.00 40.81 329 GLY A CA 1
ATOM 2630 C C . GLY A 1 329 ? -14.231 9.342 54.520 1.00 40.81 329 GLY A C 1
ATOM 2631 O O . GLY A 1 329 ? -13.449 10.252 54.243 1.00 40.81 329 GLY A O 1
ATOM 2632 N N . THR A 1 330 ? -14.692 9.151 55.748 1.00 41.88 330 THR A N 1
ATOM 2633 C CA . THR A 1 330 ? -14.024 9.722 56.896 1.00 41.88 330 THR A CA 1
ATOM 2634 C C . THR A 1 330 ? -12.638 9.093 56.936 1.00 41.88 330 THR A C 1
ATOM 2636 O O . THR A 1 330 ? -12.484 7.883 57.059 1.00 41.88 330 THR A O 1
ATOM 2639 N N . ASN A 1 331 ? -11.597 9.920 56.817 1.00 41.22 331 ASN A N 1
ATOM 2640 C CA . ASN A 1 331 ? -10.193 9.543 57.020 1.00 41.22 331 ASN A CA 1
ATOM 2641 C C . ASN A 1 331 ? -9.915 9.133 58.491 1.00 41.22 331 ASN A C 1
ATOM 2643 O O . ASN A 1 331 ? -8.971 9.610 59.114 1.00 41.22 331 ASN A O 1
ATOM 2647 N N . GLY A 1 332 ? -10.764 8.294 59.097 1.00 44.94 332 GLY A N 1
ATOM 2648 C CA . GLY A 1 332 ? -10.673 7.852 60.491 1.00 44.94 332 GLY A CA 1
ATOM 2649 C C . GLY A 1 332 ? -10.822 8.975 61.526 1.00 44.94 332 GLY A C 1
ATOM 2650 O O . GLY A 1 332 ? -10.525 8.774 62.707 1.00 44.94 332 GLY A O 1
ATOM 2651 N N . THR A 1 333 ? -11.263 10.161 61.103 1.00 45.06 333 THR A N 1
ATOM 2652 C CA . THR A 1 333 ? -11.509 11.323 61.963 1.00 45.06 333 THR A CA 1
ATOM 2653 C C . THR A 1 333 ? -12.898 11.876 61.704 1.00 45.06 333 THR A C 1
ATOM 2655 O O . THR A 1 333 ? -13.143 12.519 60.685 1.00 45.06 333 THR A O 1
ATOM 2658 N N . THR A 1 334 ? -13.796 11.661 62.658 1.00 47.06 334 THR A N 1
ATOM 2659 C CA . THR A 1 334 ? -15.048 12.411 62.769 1.00 47.06 334 THR A CA 1
ATOM 2660 C C . THR A 1 334 ? -14.790 13.684 63.564 1.00 47.06 334 THR A C 1
ATOM 2662 O O . THR A 1 334 ? -14.253 13.623 64.672 1.00 47.06 334 THR A O 1
ATOM 2665 N N . VAL A 1 335 ? -15.180 14.833 63.013 1.00 47.59 335 VAL A N 1
ATOM 2666 C CA . VAL A 1 335 ? -15.182 16.106 63.740 1.00 47.59 335 VAL A CA 1
ATOM 2667 C C . VAL A 1 335 ? -16.501 16.196 64.502 1.00 47.59 335 VAL A C 1
ATOM 2669 O O . VAL A 1 335 ? -17.569 16.235 63.896 1.00 47.59 335 VAL A O 1
ATOM 2672 N N . LYS A 1 336 ? -16.434 16.213 65.834 1.00 45.69 336 LYS A N 1
ATOM 2673 C CA . LYS A 1 336 ? -17.550 16.618 66.700 1.00 45.69 336 LYS A CA 1
ATOM 2674 C C . LYS A 1 336 ? -17.074 17.818 67.510 1.00 45.69 336 LYS A C 1
ATOM 2676 O O . LYS A 1 336 ? -16.030 17.737 68.143 1.00 45.69 336 LYS A O 1
ATOM 2681 N N . ASN A 1 337 ? -17.816 18.923 67.455 1.00 46.25 337 ASN A N 1
ATOM 2682 C CA . ASN A 1 337 ? -17.527 20.165 68.188 1.00 46.25 337 ASN A CA 1
ATOM 2683 C C . ASN A 1 337 ? -16.096 20.716 67.994 1.00 46.25 337 ASN A C 1
ATOM 2685 O O . ASN A 1 337 ? -15.481 21.185 68.942 1.00 46.25 337 ASN A O 1
ATOM 2689 N N . GLY A 1 338 ? -15.548 20.653 66.775 1.00 52.44 338 GLY A N 1
ATOM 2690 C CA . GLY A 1 338 ? -14.242 21.253 66.458 1.00 52.44 338 GLY A CA 1
ATOM 2691 C C . GLY A 1 338 ? -13.009 20.453 66.901 1.00 52.44 338 GLY A C 1
ATOM 2692 O O . GLY A 1 338 ? -11.899 20.820 66.526 1.00 52.44 338 GLY A O 1
ATOM 2693 N N . GLU A 1 339 ? -13.172 19.325 67.598 1.00 48.56 339 GLU A N 1
ATOM 2694 C CA . GLU A 1 339 ? -12.060 18.442 67.965 1.00 48.56 339 GLU A CA 1
ATOM 2695 C C . GLU A 1 339 ? -11.988 17.195 67.069 1.00 48.56 339 GLU A C 1
ATOM 2697 O O . GLU A 1 339 ? -12.991 16.547 66.748 1.00 48.56 339 GLU A O 1
ATOM 2702 N N . LYS A 1 340 ? -10.763 16.846 66.647 1.00 49.62 340 LYS A N 1
ATOM 2703 C CA . LYS A 1 340 ? -10.475 15.633 65.869 1.00 49.62 340 LYS A CA 1
ATOM 2704 C C . LYS A 1 340 ? -10.554 14.408 66.782 1.00 49.62 340 LYS A C 1
ATOM 2706 O O . LYS A 1 340 ? -9.571 14.049 67.428 1.00 49.62 340 LYS A O 1
ATOM 2711 N N . VAL A 1 341 ? -11.692 13.721 66.799 1.00 50.09 341 VAL A N 1
ATOM 2712 C CA . VAL A 1 341 ? -11.830 12.459 67.537 1.00 50.09 341 VAL A CA 1
ATOM 2713 C C . VAL A 1 341 ? -11.349 11.309 66.648 1.00 50.09 341 VAL A C 1
ATOM 2715 O O . VAL A 1 341 ? -11.960 11.015 65.619 1.00 50.09 341 VAL A O 1
ATOM 2718 N N . LYS A 1 342 ? -10.244 10.651 67.037 1.00 54.44 342 LYS A N 1
ATOM 2719 C CA . LYS A 1 342 ? -9.796 9.397 66.405 1.00 54.44 342 LYS A CA 1
ATOM 2720 C C . LYS A 1 342 ? -10.859 8.329 66.635 1.00 54.44 342 LYS A C 1
ATOM 2722 O O . LYS A 1 342 ? -11.177 8.000 67.778 1.00 54.44 342 LYS A O 1
ATOM 2727 N N . GLN A 1 343 ? -11.389 7.781 65.553 1.00 59.78 343 GLN A N 1
ATOM 2728 C CA . GLN A 1 343 ? -12.394 6.731 65.624 1.00 59.78 343 GLN A CA 1
ATOM 2729 C C . GLN A 1 343 ? -11.744 5.451 66.173 1.00 59.78 343 GLN A C 1
ATOM 2731 O O . GLN A 1 343 ? -10.788 4.929 65.598 1.00 59.78 343 GLN A O 1
ATOM 2736 N N . LYS A 1 344 ? -12.209 4.980 67.336 1.00 63.75 344 LYS A N 1
ATOM 2737 C CA . LYS A 1 344 ? -11.688 3.761 67.970 1.00 63.75 344 LYS A CA 1
ATOM 2738 C C . LYS A 1 344 ? -12.299 2.529 67.304 1.00 63.75 344 LYS A C 1
ATOM 2740 O O . LYS A 1 344 ? -13.515 2.453 67.137 1.00 63.75 344 LYS A O 1
ATOM 2745 N N . LEU A 1 345 ? -11.446 1.572 66.941 1.00 73.75 345 LEU A N 1
ATOM 2746 C CA . LEU A 1 345 ? -11.881 0.243 66.512 1.00 73.75 345 LEU A CA 1
ATOM 2747 C C . LEU A 1 345 ? -12.591 -0.454 67.691 1.00 73.75 345 LEU A C 1
ATOM 2749 O O . LEU A 1 345 ? -12.273 -0.164 68.847 1.00 73.75 345 LEU A O 1
ATOM 2753 N N . PRO A 1 346 ? -13.531 -1.383 67.443 1.00 81.25 346 PRO A N 1
ATOM 2754 C CA . PRO A 1 346 ? -14.044 -2.251 68.501 1.00 81.25 346 PRO A CA 1
ATOM 2755 C C . PRO A 1 346 ? -12.888 -2.939 69.240 1.00 81.25 346 PRO A C 1
ATOM 2757 O O . PRO A 1 346 ? -11.917 -3.343 68.601 1.00 81.25 346 PRO A O 1
ATOM 2760 N N . ALA A 1 347 ? -12.994 -3.105 70.562 1.00 79.81 347 ALA A N 1
ATOM 2761 C CA . ALA A 1 347 ? -11.897 -3.608 71.399 1.00 79.81 347 ALA A CA 1
ATOM 2762 C C . ALA A 1 347 ? -11.309 -4.943 70.895 1.00 79.81 347 ALA A C 1
ATOM 2764 O O . ALA A 1 347 ? -10.091 -5.105 70.846 1.00 79.81 347 ALA A O 1
ATOM 2765 N N . GLU A 1 348 ? -12.162 -5.862 70.430 1.00 81.12 348 GLU A N 1
ATOM 2766 C CA . GLU A 1 348 ? -11.723 -7.124 69.821 1.00 81.12 348 GLU A CA 1
ATOM 2767 C C . GLU A 1 348 ? -10.920 -6.919 68.528 1.00 81.12 348 GLU A C 1
ATOM 2769 O O . GLU A 1 348 ? -9.902 -7.568 68.311 1.00 81.12 348 GLU A O 1
ATOM 2774 N N . VAL A 1 349 ? -11.353 -6.002 67.662 1.00 85.81 349 VAL A N 1
ATOM 2775 C CA . VAL A 1 349 ? -10.684 -5.705 66.385 1.00 85.81 349 VAL A CA 1
ATOM 2776 C C . VAL A 1 349 ? -9.355 -4.987 66.632 1.00 85.81 349 VAL A C 1
ATOM 2778 O O . VAL A 1 349 ? -8.376 -5.218 65.922 1.00 85.81 349 VAL A O 1
ATOM 2781 N N . GLU A 1 350 ? -9.291 -4.142 67.659 1.00 85.12 350 GLU A N 1
ATOM 2782 C CA . GLU A 1 350 ? -8.061 -3.466 68.064 1.00 85.12 350 GLU A CA 1
ATOM 2783 C C . GLU A 1 350 ? -7.030 -4.441 68.649 1.00 85.12 350 GLU A C 1
ATOM 2785 O O . GLU A 1 350 ? -5.837 -4.313 68.361 1.00 85.12 350 GLU A O 1
ATOM 2790 N N . GLN A 1 351 ? -7.479 -5.459 69.386 1.00 87.12 351 GLN A N 1
ATOM 2791 C CA . GLN A 1 351 ? -6.624 -6.552 69.848 1.00 87.12 351 GLN A CA 1
ATOM 2792 C C . GLN A 1 351 ? -6.041 -7.340 68.664 1.00 87.12 351 GLN A C 1
ATOM 2794 O O . GLN A 1 351 ? -4.827 -7.518 68.573 1.00 87.12 351 GLN A O 1
ATOM 2799 N N . MET A 1 352 ? -6.876 -7.705 67.689 1.00 89.00 352 MET A N 1
ATOM 2800 C CA . MET A 1 352 ? -6.432 -8.420 66.484 1.00 89.00 352 MET A CA 1
ATOM 2801 C C . MET A 1 352 ? -5.486 -7.581 65.616 1.00 89.00 352 MET A C 1
ATOM 2803 O O . MET A 1 352 ? -4.537 -8.102 65.031 1.00 89.00 352 MET A O 1
ATOM 2807 N N . LYS A 1 353 ? -5.694 -6.259 65.558 1.00 90.38 353 LYS A N 1
ATOM 2808 C CA . LYS A 1 353 ? -4.756 -5.326 64.920 1.00 90.38 353 LYS A CA 1
ATOM 2809 C C . LYS A 1 353 ? -3.397 -5.343 65.622 1.00 90.38 353 LYS A C 1
ATOM 2811 O O . LYS A 1 353 ? -2.377 -5.379 64.939 1.00 90.38 353 LYS A O 1
ATOM 2816 N N . LYS A 1 354 ? -3.363 -5.303 66.960 1.00 91.19 354 LYS A N 1
ATOM 2817 C CA . LYS A 1 354 ? -2.108 -5.374 67.729 1.00 91.19 354 LYS A CA 1
ATOM 2818 C C . LYS A 1 354 ? -1.379 -6.693 67.484 1.00 91.19 354 LYS A C 1
ATOM 2820 O O . LYS A 1 354 ? -0.175 -6.675 67.259 1.00 91.19 354 LYS A O 1
ATOM 2825 N N . GLU A 1 355 ? -2.101 -7.809 67.453 1.00 91.19 355 GLU A N 1
ATOM 2826 C CA . GLU A 1 355 ? -1.536 -9.125 67.128 1.00 91.19 355 GLU A CA 1
ATOM 2827 C C . GLU A 1 355 ? -0.991 -9.181 65.693 1.00 91.19 355 GLU A C 1
ATOM 2829 O O . GLU A 1 355 ? 0.116 -9.669 65.464 1.00 91.19 355 GLU A O 1
ATOM 2834 N N . GLY A 1 356 ? -1.720 -8.619 64.724 1.00 92.56 356 GLY A N 1
ATOM 2835 C CA . GLY A 1 356 ? -1.257 -8.468 63.343 1.00 92.56 356 GLY A CA 1
ATOM 2836 C C . GLY A 1 356 ? 0.015 -7.620 63.231 1.00 92.56 356 GLY A C 1
ATOM 2837 O O . GLY A 1 356 ? 0.948 -8.014 62.531 1.00 92.56 356 GLY A O 1
ATOM 2838 N N . ASN A 1 357 ? 0.087 -6.503 63.962 1.00 91.81 357 ASN A N 1
ATOM 2839 C CA . ASN A 1 357 ? 1.267 -5.637 64.015 1.00 91.81 357 ASN A CA 1
ATOM 2840 C C . ASN A 1 357 ? 2.465 -6.354 64.658 1.00 91.81 357 ASN A C 1
ATOM 2842 O O . ASN A 1 357 ? 3.557 -6.319 64.102 1.00 91.81 357 ASN A O 1
ATOM 2846 N N . ALA A 1 358 ? 2.259 -7.064 65.771 1.00 93.88 358 ALA A N 1
ATOM 2847 C CA . ALA A 1 358 ? 3.313 -7.833 66.431 1.00 93.88 358 ALA A CA 1
ATOM 2848 C C . ALA A 1 358 ? 3.861 -8.951 65.526 1.00 93.88 358 ALA A C 1
ATOM 2850 O O . ALA A 1 358 ? 5.060 -9.224 65.524 1.00 93.88 358 ALA A O 1
ATOM 2851 N N . ASN A 1 359 ? 3.001 -9.589 64.726 1.00 92.75 359 ASN A N 1
ATOM 2852 C CA . ASN A 1 359 ? 3.433 -10.558 63.717 1.00 92.75 359 ASN A CA 1
ATOM 2853 C C . ASN A 1 359 ? 4.190 -9.892 62.562 1.00 92.75 359 ASN A C 1
ATOM 2855 O O . ASN A 1 359 ? 5.142 -10.477 62.056 1.00 92.75 359 ASN A O 1
ATOM 2859 N N . LEU A 1 360 ? 3.796 -8.680 62.161 1.00 90.25 360 LEU A N 1
ATOM 2860 C CA . LEU A 1 360 ? 4.477 -7.908 61.122 1.00 90.25 360 LEU A CA 1
ATOM 2861 C C . LEU A 1 360 ? 5.882 -7.463 61.561 1.00 90.25 360 LEU A C 1
ATOM 2863 O O . LEU A 1 360 ? 6.810 -7.544 60.762 1.00 90.25 360 LEU A O 1
ATOM 2867 N N . GLU A 1 361 ? 6.044 -7.038 62.817 1.00 90.81 361 GLU A N 1
ATOM 2868 C CA . GLU A 1 361 ? 7.339 -6.684 63.422 1.00 90.81 361 GLU A CA 1
ATOM 2869 C C . GLU A 1 361 ? 8.257 -7.901 63.586 1.00 90.81 361 GLU A C 1
ATOM 2871 O O . GLU A 1 361 ? 9.462 -7.791 63.403 1.00 90.81 361 GLU A O 1
ATOM 2876 N N . LYS A 1 362 ? 7.685 -9.078 63.867 1.00 93.88 362 LYS A N 1
ATOM 2877 C CA . LYS A 1 362 ? 8.411 -10.359 63.937 1.00 93.88 362 LYS A CA 1
ATOM 2878 C C . LYS A 1 362 ? 8.628 -11.018 62.566 1.00 93.88 362 LYS A C 1
ATOM 2880 O O . LYS A 1 362 ? 8.958 -12.200 62.525 1.00 93.88 362 LYS A O 1
ATOM 2885 N N . GLU A 1 363 ? 8.358 -10.306 61.470 1.00 90.88 363 GLU A N 1
ATOM 2886 C CA . GLU A 1 363 ? 8.488 -10.783 60.080 1.00 90.88 363 GLU A CA 1
ATOM 2887 C C . GLU A 1 363 ? 7.650 -12.035 59.741 1.00 90.88 363 GLU A C 1
ATOM 2889 O O . GLU A 1 363 ? 7.845 -12.707 58.730 1.00 90.88 363 GLU A O 1
ATOM 2894 N N . LYS A 1 364 ? 6.626 -12.341 60.546 1.00 92.88 364 LYS A N 1
ATOM 2895 C CA . LYS A 1 364 ? 5.688 -13.450 60.315 1.00 92.88 364 LYS A CA 1
ATOM 2896 C C . LYS A 1 364 ? 4.550 -13.003 59.398 1.00 92.88 364 LYS A C 1
ATOM 2898 O O . LYS A 1 364 ? 3.386 -12.934 59.803 1.00 92.88 364 LYS A O 1
ATOM 2903 N N . TYR A 1 365 ? 4.875 -12.698 58.142 1.00 91.44 365 TYR A N 1
ATOM 2904 C CA . TYR A 1 365 ? 3.957 -12.032 57.207 1.00 91.44 365 TYR A CA 1
ATOM 2905 C C . TYR A 1 365 ? 2.659 -12.804 56.944 1.00 91.44 365 TYR A C 1
ATOM 2907 O O . TYR A 1 365 ? 1.587 -12.204 56.922 1.00 91.44 365 TYR A O 1
ATOM 2915 N N . LEU A 1 366 ? 2.712 -14.135 56.807 1.00 88.56 366 LEU A N 1
ATOM 2916 C CA . LEU A 1 366 ? 1.509 -14.952 56.593 1.00 88.56 366 LEU A CA 1
ATOM 2917 C C . LEU A 1 366 ? 0.536 -14.858 57.780 1.00 88.56 366 LEU A C 1
ATOM 2919 O O . LEU A 1 366 ? -0.667 -14.680 57.584 1.00 88.56 366 LEU A O 1
ATOM 2923 N N . GLN A 1 367 ? 1.065 -14.916 59.006 1.00 91.19 367 GLN A N 1
ATOM 2924 C CA . GLN A 1 367 ? 0.276 -14.795 60.234 1.00 91.19 367 GLN A CA 1
ATOM 2925 C C . GLN A 1 367 ? -0.284 -13.376 60.385 1.00 91.19 367 GLN A C 1
ATOM 2927 O O . GLN A 1 367 ? -1.450 -13.213 60.737 1.00 91.19 367 GLN A O 1
ATOM 2932 N N . ALA A 1 368 ? 0.495 -12.347 60.034 1.00 92.56 368 ALA A N 1
ATOM 2933 C CA . ALA A 1 368 ? 0.018 -10.966 60.000 1.00 92.56 368 ALA A CA 1
ATOM 2934 C C . ALA A 1 368 ? -1.151 -10.788 59.008 1.00 92.56 368 ALA A C 1
ATOM 2936 O O . ALA A 1 368 ? -2.188 -10.231 59.365 1.00 92.56 368 ALA A O 1
ATOM 2937 N N . ILE A 1 369 ? -1.037 -11.323 57.785 1.00 91.38 369 ILE A N 1
ATOM 2938 C CA . ILE A 1 369 ? -2.081 -11.243 56.746 1.00 91.38 369 ILE A CA 1
ATOM 2939 C C . ILE A 1 369 ? -3.371 -11.948 57.185 1.00 91.38 369 ILE A C 1
ATOM 2941 O O . ILE A 1 369 ? -4.467 -11.412 56.978 1.00 91.38 369 ILE A O 1
ATOM 2945 N N . GLN A 1 370 ? -3.257 -13.136 57.789 1.00 91.62 370 GLN A N 1
ATOM 2946 C CA . GLN A 1 370 ? -4.403 -13.875 58.324 1.00 91.62 370 GLN A CA 1
ATOM 2947 C C . GLN A 1 370 ? -5.106 -13.073 59.421 1.00 91.62 370 GLN A C 1
ATOM 2949 O O . GLN A 1 370 ? -6.324 -12.897 59.356 1.00 91.62 370 GLN A O 1
ATOM 2954 N N . GLN A 1 371 ? -4.344 -12.502 60.358 1.00 91.88 371 GLN A N 1
ATOM 2955 C CA . GLN A 1 371 ? -4.899 -11.700 61.447 1.00 91.88 371 GLN A CA 1
ATOM 2956 C C . GLN A 1 371 ? -5.596 -10.430 60.949 1.00 91.88 371 GLN A C 1
ATOM 2958 O O . GLN A 1 371 ? -6.734 -10.166 61.339 1.00 91.88 371 GLN A O 1
ATOM 2963 N N . TYR A 1 372 ? -5.002 -9.692 60.003 1.00 92.62 372 TYR A N 1
ATOM 2964 C CA . TYR A 1 372 ? -5.677 -8.537 59.402 1.00 92.62 372 TYR A CA 1
ATOM 2965 C C . TYR A 1 372 ? -6.941 -8.934 58.637 1.00 92.62 372 TYR A C 1
ATOM 2967 O O . TYR A 1 372 ? -7.939 -8.222 58.686 1.00 92.62 372 TYR A O 1
ATOM 2975 N N . THR A 1 373 ? -6.942 -10.080 57.956 1.00 89.44 373 THR A N 1
ATOM 2976 C CA . THR A 1 373 ? -8.120 -10.557 57.215 1.00 89.44 373 THR A CA 1
ATOM 2977 C C . THR A 1 373 ? -9.267 -10.940 58.149 1.00 89.44 373 THR A C 1
ATOM 2979 O O . THR A 1 373 ? -10.421 -10.625 57.858 1.00 89.44 373 THR A O 1
ATOM 2982 N N . LEU A 1 374 ? -8.965 -11.562 59.291 1.00 89.25 374 LEU A N 1
ATOM 2983 C CA . LEU A 1 374 ? -9.961 -11.851 60.322 1.00 89.25 374 LEU A CA 1
ATOM 2984 C C . LEU A 1 374 ? -10.485 -10.561 60.978 1.00 89.25 374 LEU A C 1
ATOM 2986 O O . LEU A 1 374 ? -11.696 -10.418 61.153 1.00 89.25 374 LEU A O 1
ATOM 2990 N N . ALA A 1 375 ? -9.602 -9.597 61.259 1.00 88.31 375 ALA A N 1
ATOM 2991 C CA . ALA A 1 375 ? -9.976 -8.291 61.803 1.00 88.31 375 ALA A CA 1
ATOM 2992 C C . ALA A 1 375 ? -10.909 -7.519 60.850 1.00 88.31 375 ALA A C 1
ATOM 2994 O O . ALA A 1 375 ? -11.928 -6.989 61.283 1.00 88.31 375 ALA A O 1
ATOM 2995 N N . ILE A 1 376 ? -10.613 -7.528 59.543 1.00 86.38 376 ILE A N 1
ATOM 2996 C CA . ILE A 1 376 ? -11.447 -6.909 58.499 1.00 86.38 376 ILE A CA 1
ATOM 2997 C C . ILE A 1 376 ? -12.838 -7.554 58.447 1.00 86.38 376 ILE A C 1
ATOM 2999 O O . ILE A 1 376 ? -13.838 -6.843 58.404 1.00 86.38 376 ILE A O 1
ATOM 3003 N N . ARG A 1 377 ? -12.924 -8.892 58.497 1.00 84.00 377 ARG A N 1
ATOM 3004 C CA . ARG A 1 377 ? -14.216 -9.605 58.493 1.00 84.00 377 ARG A CA 1
ATOM 3005 C C . ARG A 1 377 ? -15.073 -9.269 59.713 1.00 84.00 377 ARG A C 1
ATOM 3007 O O . ARG A 1 377 ? -16.291 -9.177 59.590 1.00 84.00 377 ARG A O 1
ATOM 3014 N N . LYS A 1 378 ? -14.454 -9.077 60.882 1.00 83.31 378 LYS A N 1
ATOM 3015 C CA . LYS A 1 378 ? -15.170 -8.703 62.111 1.00 83.31 378 LYS A CA 1
ATOM 3016 C C . LYS A 1 378 ? -15.617 -7.240 62.135 1.00 83.31 378 LYS A C 1
ATOM 3018 O O . LYS A 1 378 ? -16.601 -6.928 62.798 1.00 83.31 378 LYS A O 1
ATOM 3023 N N . ALA A 1 379 ? -14.933 -6.351 61.422 1.00 75.56 379 ALA A N 1
ATOM 3024 C CA . ALA A 1 379 ? -15.125 -4.910 61.551 1.00 75.56 379 ALA A CA 1
ATOM 3025 C C . ALA A 1 379 ? -16.380 -4.330 60.849 1.00 75.56 379 ALA A C 1
ATOM 3027 O O . ALA A 1 379 ? -16.573 -3.122 60.927 1.00 75.56 379 ALA A O 1
ATOM 3028 N N . LYS A 1 380 ? -17.242 -5.166 60.230 1.00 61.50 380 LYS A N 1
ATOM 3029 C CA . LYS A 1 380 ? -18.559 -4.827 59.623 1.00 61.50 380 LYS A CA 1
ATOM 3030 C C . LYS A 1 380 ? -18.654 -3.380 59.095 1.00 61.50 380 LYS A C 1
ATOM 3032 O O . LYS A 1 380 ? -19.169 -2.502 59.781 1.00 61.50 380 LYS A O 1
ATOM 3037 N N . GLU A 1 381 ? -18.150 -3.167 57.876 1.00 56.88 381 GLU A N 1
ATOM 3038 C CA . GLU A 1 381 ? 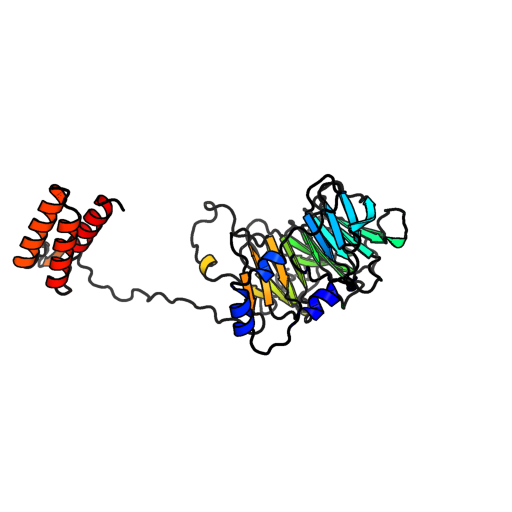-18.316 -1.989 56.990 1.00 56.88 381 GLU A CA 1
ATOM 3039 C C . GLU A 1 381 ? -17.986 -0.580 57.527 1.00 56.88 381 GLU A C 1
ATOM 3041 O O . GLU A 1 381 ? -17.934 0.359 56.737 1.00 56.88 381 GLU A O 1
ATOM 3046 N N . LYS A 1 382 ? -17.672 -0.389 58.813 1.00 55.47 382 LYS A N 1
ATOM 3047 C CA . LYS A 1 382 ? -17.269 0.923 59.344 1.00 55.47 382 LYS A CA 1
ATOM 3048 C C . LYS A 1 382 ? -15.755 1.119 59.239 1.00 55.47 382 LYS A C 1
ATOM 3050 O O . LYS A 1 382 ? -15.002 0.466 59.954 1.00 55.47 382 LYS A O 1
ATOM 3055 N N . ASP A 1 383 ? -15.332 2.022 58.350 1.00 60.69 383 ASP A N 1
ATOM 3056 C CA . ASP A 1 383 ? -13.996 2.644 58.242 1.00 60.69 383 ASP A CA 1
ATOM 3057 C C . ASP A 1 383 ? -12.807 1.813 58.756 1.00 60.69 383 ASP A C 1
ATOM 3059 O O . ASP A 1 383 ? -12.075 2.179 59.676 1.00 60.69 383 ASP A O 1
ATOM 3063 N N . CYS A 1 384 ? -12.571 0.669 58.112 1.00 73.12 384 CYS A N 1
ATOM 3064 C CA . CYS A 1 384 ? -11.466 -0.241 58.429 1.00 73.12 384 CYS A CA 1
ATOM 3065 C C . CYS A 1 384 ? -10.178 0.079 57.645 1.00 73.12 384 CYS A C 1
ATOM 3067 O O . CYS A 1 384 ? -9.327 -0.799 57.478 1.00 73.12 384 CYS A O 1
ATOM 3069 N N . SER A 1 385 ? -10.040 1.299 57.113 1.00 74.56 385 SER A N 1
ATOM 3070 C CA . SER A 1 385 ? -8.984 1.695 56.162 1.00 74.56 385 SER A CA 1
ATOM 3071 C C . SER A 1 385 ? -7.574 1.352 56.655 1.00 74.56 385 SER A C 1
ATOM 3073 O O . SER A 1 385 ? -6.750 0.845 55.893 1.00 74.56 385 SER A O 1
ATOM 3075 N N . ILE A 1 386 ? -7.325 1.508 57.959 1.00 81.19 386 ILE A N 1
ATOM 3076 C CA . ILE A 1 386 ? -6.041 1.176 58.585 1.00 81.19 386 ILE A CA 1
ATOM 3077 C C . ILE A 1 386 ? -5.706 -0.325 58.547 1.00 81.19 386 ILE A C 1
ATOM 3079 O O . ILE A 1 386 ? -4.541 -0.690 58.417 1.00 81.19 386 ILE A O 1
ATOM 3083 N N . LEU A 1 387 ? -6.706 -1.213 58.612 1.00 85.81 387 LEU A N 1
ATOM 3084 C CA . LEU A 1 387 ? -6.495 -2.664 58.526 1.00 85.81 387 LEU A CA 1
ATOM 3085 C C . LEU A 1 387 ? -6.168 -3.094 57.093 1.00 85.81 387 LEU A C 1
ATOM 3087 O O . LEU A 1 387 ? -5.325 -3.968 56.887 1.00 85.81 387 LEU A O 1
ATOM 3091 N N . TYR A 1 388 ? -6.802 -2.459 56.101 1.00 85.12 388 TYR A N 1
ATOM 3092 C CA . TYR A 1 388 ? -6.492 -2.684 54.689 1.00 85.12 388 TYR A CA 1
ATOM 3093 C C . TYR A 1 388 ? -5.071 -2.231 54.348 1.00 85.12 388 TYR A C 1
ATOM 3095 O O . TYR A 1 388 ? -4.340 -2.987 53.706 1.00 85.12 388 TYR A O 1
ATOM 3103 N N . LEU A 1 389 ? -4.661 -1.056 54.841 1.00 84.56 389 LEU A N 1
ATOM 3104 C CA . LEU A 1 389 ? -3.302 -0.543 54.674 1.00 84.56 389 LEU A CA 1
ATOM 3105 C C . LEU A 1 389 ? -2.268 -1.486 55.305 1.00 84.56 389 LEU A C 1
ATOM 3107 O O . LEU A 1 389 ? -1.327 -1.902 54.636 1.00 84.56 389 LEU A O 1
ATOM 3111 N N . ASN A 1 390 ? -2.474 -1.902 56.558 1.00 88.81 390 ASN A N 1
ATOM 3112 C CA . ASN A 1 390 ? -1.538 -2.795 57.245 1.00 88.81 390 ASN A CA 1
ATOM 3113 C C . ASN A 1 390 ? -1.419 -4.168 56.561 1.00 88.81 390 ASN A C 1
ATOM 3115 O O . ASN A 1 390 ? -0.321 -4.725 56.476 1.00 88.81 390 ASN A O 1
ATOM 3119 N N . ARG A 1 391 ? -2.524 -4.701 56.019 1.00 91.25 391 ARG A N 1
ATOM 3120 C CA . ARG A 1 391 ? -2.500 -5.940 55.229 1.00 91.25 391 ARG A CA 1
ATOM 3121 C C . ARG A 1 391 ? -1.738 -5.770 53.917 1.00 91.25 391 ARG A C 1
ATOM 3123 O O . ARG A 1 391 ? -0.988 -6.670 53.551 1.00 91.25 391 ARG A O 1
ATOM 3130 N N . ALA A 1 392 ? -1.909 -4.640 53.229 1.00 86.44 392 ALA A N 1
ATOM 3131 C CA . ALA A 1 392 ? -1.164 -4.333 52.009 1.00 86.44 392 ALA A CA 1
ATOM 3132 C C . ALA A 1 392 ? 0.345 -4.248 52.287 1.00 86.44 392 ALA A C 1
ATOM 3134 O O . ALA A 1 392 ? 1.127 -4.881 51.584 1.00 86.44 392 ALA A O 1
ATOM 3135 N N . THR A 1 393 ? 0.748 -3.585 53.374 1.00 87.06 393 THR A N 1
ATOM 3136 C CA . THR A 1 393 ? 2.149 -3.536 53.820 1.00 87.06 393 THR A CA 1
ATOM 3137 C C . THR A 1 393 ? 2.712 -4.932 54.095 1.00 87.06 393 THR A C 1
ATOM 3139 O O . THR A 1 393 ? 3.824 -5.239 53.674 1.00 87.06 393 THR A O 1
ATOM 3142 N N . ALA A 1 394 ? 1.949 -5.804 54.764 1.00 88.31 394 ALA A N 1
ATOM 3143 C CA . ALA A 1 394 ? 2.370 -7.183 55.020 1.00 88.31 394 ALA A CA 1
ATOM 3144 C C . ALA A 1 394 ? 2.520 -8.009 53.728 1.00 88.31 394 ALA A C 1
ATOM 3146 O O . ALA A 1 394 ? 3.444 -8.809 53.625 1.00 88.31 394 ALA A O 1
ATOM 3147 N N . LEU A 1 395 ? 1.641 -7.802 52.740 1.00 85.38 395 LEU A N 1
ATOM 3148 C CA . LEU A 1 395 ? 1.728 -8.441 51.422 1.00 85.38 395 LEU A CA 1
ATOM 3149 C C . LEU A 1 395 ? 2.947 -7.958 50.629 1.00 85.38 395 LEU A C 1
ATOM 3151 O O . LEU A 1 395 ? 3.647 -8.780 50.051 1.00 85.38 395 LEU A O 1
ATOM 3155 N N . MET A 1 396 ? 3.229 -6.653 50.646 1.00 85.25 396 MET A N 1
ATOM 3156 C CA . MET A 1 396 ? 4.407 -6.077 49.987 1.00 85.25 396 MET A CA 1
ATOM 3157 C C . MET A 1 396 ? 5.712 -6.574 50.618 1.00 85.25 396 MET A C 1
ATOM 3159 O O . MET A 1 396 ? 6.650 -6.895 49.900 1.00 85.25 396 MET A O 1
ATOM 3163 N N . LYS A 1 397 ? 5.764 -6.683 51.953 1.00 82.88 397 LYS A N 1
ATOM 3164 C CA . LYS A 1 397 ? 6.955 -7.156 52.679 1.00 82.88 397 LYS A CA 1
ATOM 3165 C C . LYS A 1 397 ? 7.185 -8.665 52.604 1.00 82.88 397 LYS A C 1
ATOM 3167 O O . LYS A 1 397 ? 8.293 -9.108 52.874 1.00 82.88 397 LYS A O 1
ATOM 3172 N N . ARG A 1 398 ? 6.168 -9.454 52.244 1.00 83.88 398 ARG A N 1
ATOM 3173 C CA . ARG A 1 398 ? 6.282 -10.916 52.159 1.00 83.88 398 ARG A CA 1
ATOM 3174 C C . ARG A 1 398 ? 7.262 -11.381 51.071 1.00 83.88 398 ARG A C 1
ATOM 3176 O O . ARG A 1 398 ? 7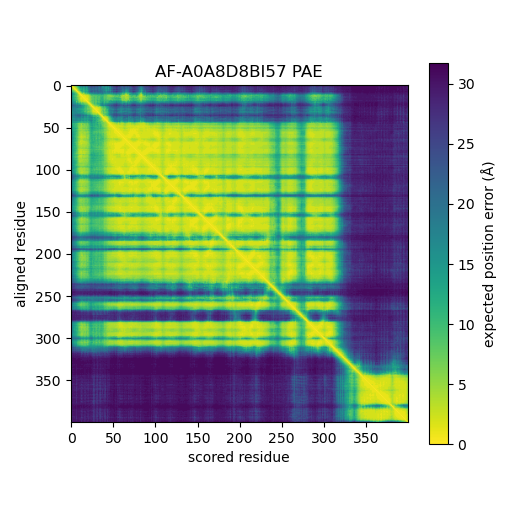.766 -12.489 51.212 1.00 83.88 398 ARG A O 1
ATOM 3183 N N . ASN 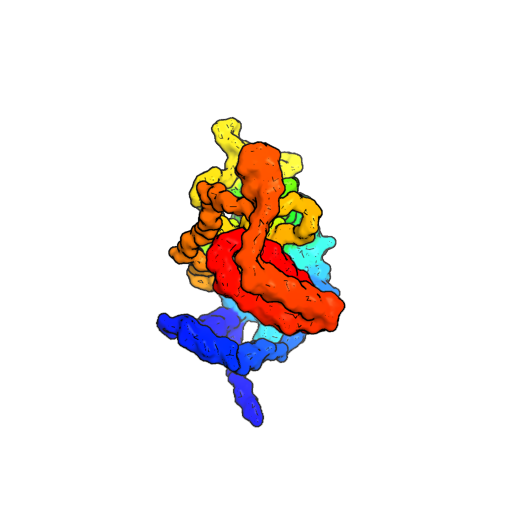A 1 399 ? 7.540 -10.543 50.060 1.00 61.66 399 ASN A N 1
ATOM 3184 C CA . ASN A 1 399 ? 8.103 -10.921 48.754 1.00 61.66 399 ASN A CA 1
ATOM 3185 C C . ASN A 1 399 ? 7.275 -12.041 48.079 1.00 61.66 399 ASN A C 1
ATOM 3187 O O . ASN A 1 399 ? 6.682 -12.889 48.744 1.00 61.66 399 ASN A O 1
ATOM 3191 N N . TRP A 1 400 ? 7.111 -11.963 46.758 1.00 52.50 400 TRP A N 1
ATOM 3192 C CA . TRP A 1 400 ? 6.211 -12.857 46.015 1.00 52.50 400 TRP A CA 1
ATOM 3193 C C . TRP A 1 400 ? 6.715 -14.296 45.979 1.00 52.50 400 TRP A C 1
ATOM 3195 O O . TRP A 1 400 ? 7.932 -14.474 45.749 1.00 52.50 400 TRP A O 1
#

Secondary structure (DSSP, 8-state):
-------TT---HHHHHHHH----S-HHHHHHHHTT-HHHHHTSS--------SS-EEEEEE-TTSS-EEEEETTSEEEEEETTTTEEEEEEE---SS-EEEEEEPTTSTT-EEEEEETTS-EEEEEGGG-S---SEEE---SS-EEEEEEETTEEEEEEEEETTSEEEEEETTS---S-TTT-EEEEEGGGTSSSS--EEEEEE-SS-TTEEEEEESSS-EEEEEGGGPPPEEB-TTSSBPPS-TTSTT-SS-SSSSEEEE--TTTTT----TTSSS----EEEEEE-TTSSEEEEEESSS-EEEEESSS--------PPP--S------SEEEETTEEEEPPPPHHHHHHHHHHHHHHHTT-HHHHHHHHHHHHHHTTTS--HHHHHHHHHHHHHT--

Foldseek 3Di:
DDPDPPPVPDLFVVVVVVVVPPPDPDVPVVCVVPVPDPVVVVVPDDPDDQDDDPFDFQDWDAAPRRQWIWTFGQSQWIWIARPVVSDTPDIQREPDPFGWNEKDQQAPPNSQWMWTFGQSQKIFIGGNVVVPSDTPDIENLGPGGWHYKEHENVDSFWIWIFFQQQWIWIGGNVDDADNAQARTWTQAHCPVPDPDGKTWQEKYAQHVQNLWIWTWIQAQKTKTFRSVQFDIWTAHRVSHTDFPDDPPDRHRQDPPDGIDIDGDLVLVPDPDPDPPDPTHQTFNYKYADPNSQKIWTHTVDPDIDIQGNVDHDDRPDPPPPPCPDPPVLPPQFDDDPNDTDRNDQPPVLVVLQVVLVVCVVVLVLVSSLVSLVVSVVVRPPPNSVVSVVSNVVSVVSNPD

Nearest PDB structures (foldseek):
  6qtv-assembly1_A  TM=8.770E-01  e=8.822E-12  Arabidopsis thaliana
  6qtw-assembly1_A  TM=8.573E-01  e=1.233E-11  Arabidopsis thaliana
  3mkq-assembly1_E  TM=5.319E-01  e=5.168E-10  Saccharomyces cerevisiae YJM789
  5cxb-assembly1_A  TM=5.718E-01  e=3.784E-08  Thermochaetoides thermophila
  6zqc-assembly1_JC  TM=7.341E-01  e=3.464E-06  Saccharomyces cerevisiae S288C

Radius of gyration: 30.85 Å; Cα contacts (8 Å, |Δi|>4): 763; chains: 1; bounding box: 43×72×95 Å

pLDDT: mean 78.74, std 18.36, range [33.16, 98.56]